Protein AF-0000000074483885 (afdb_homodimer)

Foldseek 3Di:
DEEEEEEDLLSLVLQVLLVVPPPPYEYEYACVNDDPCCVVVRHHHDHDDCLVVVLVNFQPDLEYEYADDPVVVCVSCVVVDDDLQPTHWYWYAYSNRQEIEGDGNVPNSPNVVVQVVSCVSSVHHYHYDPLCVVVVADQQVCQCVVQVKDWPDCVQNVVQNVCGSVLFQEEEEAQAADDPRRPDPDDHDPSYYYDPDLVVVVVVVGPAYEYEDQFADDPVSCVNVVNYIYIAAQWKEKWKDFDAPDALVQVVVVVVVVCVVLRGDPSNHAAYEWAPVCQPRVSVVVNCVVNVHHYYHDYLVQLQVDDADQFQPVCCVVRVHRDIGQSRRCVVQVDPDWSARWDDDVRMIMTMHTHHD/DEEEEEEDLLSLVLQVLLVVPPPPYEYEYAPVNDDPCCVVVVHHHDHDDCLVVVLVNFQPDLEYEYADDPVVVCVSCVVVDDDLQPTHWYWYAYSNRQEIEGDGNVPNSPNVVVQVVSCVSSVHHYHYDPLCVVVVADQQVCQCVVQVKDWPDCVQNVVQNVCGSVLFQEEEEAQAADDPRRPDPDDHDPSYYYDPDLVVVVVVVTPAYEYEDQFADDPVSCVNVVNYIYIAAQWKEKWKDFDAPDALVQVVVVVVVVCVVLRGDPSNHAAYEWAPVCQPRPSVVVNCVVNVHHYYHYYLVQLQVDDADQFCPVCCVVRVHRDIGQSRRCVVQVDPDWSARWDDDVRMIMTMHTHHD

InterPro domains:
  IPR002750 CobE/GbiG C-terminal domain [PF01890] (236-353)
  IPR021744 Cobalamin synthesis G, N-terminal [PF11760] (55-133)
  IPR021745 Cobalamin biosynthesis central region [PF11761] (138-233)
  IPR036518 CobE/GbiG C-terminal domain superfamily [G3DSA:3.30.420.180] (226-356)
  IPR036518 CobE/GbiG C-terminal domain superfamily [SSF159664] (229-355)
  IPR038029 GbiG N-terminal domain superfamily [SSF159672] (2-243)
  IPR052553 Cobalt-precorrin-5A hydrolase [PTHR37477] (2-355)

Sequence (714 aa):
MYAIVAITKHGTDIARRVGEKLPNADVYYTNKFARGDEEEKGIRLFAGNVRLLLPSLFQTYRGLVLIISLGAVVRMIAPLLKDKKTDPAVVVIDDKGQYVISVLSGHLGGANELTRQVAEILHAQPVITTASDVQKTIAVDLFGRSFGWEWESAEKLTPVSAAVVNEQRVAVVQESGERNWWDYDTPLPNNIHVYHSVGEALAAKPDAALVVTHRLLSKEEEAILQNGVLYRPKVIVLGIGCNRGTTAEEIETVIRETLDELRFSIKSVKAVCTIALKKDEPGLLEVVRKYGWEFIYYTPEELNNVNIEQPSETVYRYTGAYGVSEPAAKLYSGAEKLELVKKKAGNVTISVALLQHMYAIVAITKHGTDIARRVGEKLPNADVYYTNKFARGDEEEKGIRLFAGNVRLLLPSLFQTYRGLVLIISLGAVVRMIAPLLKDKKTDPAVVVIDDKGQYVISVLSGHLGGANELTRQVAEILHAQPVITTASDVQKTIAVDLFGRSFGWEWESAEKLTPVSAAVVNEQRVAVVQESGERNWWDYDTPLPNNIHVYHSVGEALAAKPDAALVVTHRLLSKEEEAILQNGVLYRPKVIVLGIGCNRGTTAEEIETVIRETLDELRFSIKSVKAVCTIALKKDEPGLLEVVRKYGWEFIYYTPEELNNVNIEQPSETVYRYTGAYGVSEPAAKLYSGAEKLELVKKKAGNVTISVALLQH

Solvent-accessible surface area (backbone atoms only — not comparable to full-atom values): 37254 Å² total; per-residue (Å²): 88,34,38,28,38,18,79,42,62,57,16,39,55,50,34,54,56,49,39,74,71,43,81,63,43,44,34,35,32,41,53,92,67,64,82,84,55,37,76,83,70,61,41,43,66,44,78,82,62,67,73,75,52,46,65,59,48,54,71,70,27,48,27,38,39,34,30,46,30,48,37,61,48,52,62,65,46,33,85,70,66,81,44,67,88,71,37,36,8,28,26,33,23,27,55,78,45,57,40,18,32,29,46,28,23,43,67,94,31,36,8,42,60,52,19,49,54,53,10,60,76,62,72,25,45,60,45,67,27,49,52,33,70,64,68,69,53,78,46,62,90,56,61,50,44,93,70,61,32,40,67,77,54,73,83,31,43,61,65,30,36,51,34,54,71,53,60,35,47,32,30,36,26,49,66,47,42,79,79,82,73,74,85,60,100,58,78,77,56,89,39,52,45,81,30,69,37,65,72,61,40,54,74,67,62,50,71,21,30,43,37,28,33,42,55,55,73,51,79,79,51,49,62,56,48,78,36,17,35,45,30,17,27,55,31,31,28,32,3,40,34,65,49,90,85,47,50,35,68,57,53,50,50,53,52,51,52,51,31,54,75,70,35,37,42,78,74,8,50,35,33,40,19,21,40,47,92,49,72,75,40,62,22,59,53,50,47,31,60,74,73,65,36,45,80,45,61,36,48,35,68,61,29,57,70,43,91,66,91,69,73,29,70,69,46,25,74,74,64,61,14,37,45,37,15,45,30,26,15,28,67,74,42,67,37,88,70,56,82,37,61,70,44,77,56,92,61,35,30,40,12,34,25,54,47,80,108,88,34,37,29,39,18,78,43,60,56,16,39,56,51,36,54,56,48,39,74,69,43,81,65,43,43,34,36,30,42,53,91,66,65,81,81,56,37,74,83,70,62,40,42,69,43,78,85,62,68,73,75,52,46,65,59,48,55,73,71,28,49,26,38,38,33,30,45,28,48,36,60,48,54,63,64,46,32,85,68,66,82,44,70,86,71,37,33,9,30,25,32,24,26,57,80,44,57,40,19,31,27,42,28,24,44,66,95,30,35,8,43,60,51,19,49,54,52,10,59,75,63,72,24,45,60,43,66,27,49,52,33,68,67,68,69,53,78,46,63,90,56,62,50,44,93,70,60,33,40,66,78,54,72,83,31,44,60,64,30,36,51,34,54,70,54,59,37,48,30,30,36,24,49,66,47,43,80,80,81,72,75,86,61,100,59,76,76,56,90,39,51,45,81,31,68,36,65,68,62,39,54,75,66,63,50,71,21,30,42,37,27,34,42,55,56,73,51,80,80,51,48,63,55,48,77,36,18,34,45,31,18,28,54,32,31,27,32,2,40,34,64,50,90,84,47,49,34,68,59,52,49,50,53,51,53,53,52,30,53,74,69,36,38,42,78,72,8,50,36,32,42,19,21,41,47,92,49,73,76,38,64,22,59,52,49,48,32,60,74,72,66,37,46,79,47,60,36,48,36,68,61,27,56,71,43,91,65,92,70,73,30,70,70,46,25,74,74,63,61,14,38,44,38,14,45,28,26,16,27,66,75,43,66,39,88,70,56,83,36,62,70,45,80,55,92,60,33,32,40,12,34,23,53,47,80,108

Radius of gyration: 37.22 Å; Cα contacts (8 Å, |Δi|>4): 1565; chains: 2; bounding box: 66×122×74 Å

Secondary structure (DSSP, 8-state):
-EEEEE-SHHHHHHHHHHHHHSTTEEEEEEGGG--S-HHHHTPEEE-S-GGGTHHHHHHH-SEEEEES-HHHHHHHHGGG---TTTSPEEEEE-TTS-EEEEEE--STT-HHHHHHHHHHHHTPEEE---HHHHHT---GGGTTGGGT-EES-STTHHHHHHHHHTT--EEEEESSS------SSSPPPTTEEEESSHHHHHHT--SEEEEE-SBPPPTTGGGGGTTEEEEE-S-EEEEEEE-TT--HHHHHHHHHHHHHHHTB-GGGEEEEEEEGGGTT-HHHHHHHHHHT-EEEEE-HHHHHTS--SS--HHHHHHHSSS-SHHHHHHHHH--SS-SEEEEEETTEEEEEEE---/-EEEEE-SHHHHHHHHHHHHHSTTEEEEEEGGG--S-HHHHTPEEE-S-GGGTHHHHHHH-SEEEEES-HHHHHHHHGGG---TTTSPEEEEE-TTS-EEEEEE--STT-HHHHHHHHHHHHTPEEE---HHHHHT---GGGTTGGGT-EES-STTHHHHHHHHHTT--EEEEESSS------SSSPPPTTEEEESSHHHHHHT--SEEEEE-SBPPPTTGGGGGGGEEEEE-S-EEEEEEE-TT--HHHHHHHHHHHHHHHTB-GGGEEEEEEEGGGTT-HHHHHHHHHHT-EEEEE-HHHHHTS--SS--HHHHHHHSSS-SHHHHHHHHH--SS-SEEEEEETTEEEEEEE---

pLDDT: mean 96.19, std 2.9, range [79.31, 98.88]

Structure (mmCIF, N/CA/C/O backbone):
data_AF-0000000074483885-model_v1
#
loop_
_entity.id
_entity.type
_entity.pdbx_description
1 polymer 'Cobalamin biosynthesis protein CbiG'
#
loop_
_atom_site.group_PDB
_atom_site.id
_atom_site.type_symbol
_atom_site.label_atom_id
_atom_site.label_alt_id
_atom_site.label_comp_id
_atom_site.label_asym_id
_atom_site.label_entity_id
_atom_site.label_seq_id
_atom_site.pdbx_PDB_ins_code
_atom_site.Cartn_x
_atom_site.Cartn_y
_atom_site.Cartn_z
_atom_site.occupancy
_atom_site.B_iso_or_equiv
_atom_site.auth_seq_id
_atom_site.auth_comp_id
_atom_site.auth_asym_id
_atom_site.auth_atom_id
_atom_site.pdbx_PDB_model_num
ATOM 1 N N . MET A 1 1 ? -16.047 -14.438 -4.777 1 92.31 1 MET A N 1
ATOM 2 C CA . MET A 1 1 ? -16.844 -13.234 -4.574 1 92.31 1 MET A CA 1
ATOM 3 C C . MET A 1 1 ? -15.992 -12.109 -3.996 1 92.31 1 MET A C 1
ATOM 5 O O . MET A 1 1 ? -15.062 -12.367 -3.229 1 92.31 1 MET A O 1
ATOM 9 N N . TYR A 1 2 ? -16.266 -10.844 -4.516 1 97.75 2 TYR A N 1
ATOM 10 C CA . TYR A 1 2 ? -15.523 -9.672 -4.078 1 97.75 2 TYR A CA 1
ATOM 11 C C . TYR A 1 2 ? -16.406 -8.727 -3.277 1 97.75 2 TYR A C 1
ATOM 13 O O . TYR A 1 2 ? -17.641 -8.758 -3.412 1 97.75 2 TYR A O 1
ATOM 21 N N . ALA A 1 3 ? -15.859 -7.984 -2.387 1 98.62 3 ALA A N 1
ATOM 22 C CA . ALA A 1 3 ? -16.531 -6.887 -1.701 1 98.62 3 ALA A CA 1
ATOM 23 C C . ALA A 1 3 ? -15.906 -5.543 -2.072 1 98.62 3 ALA A C 1
ATOM 25 O O . ALA A 1 3 ? -14.68 -5.398 -2.066 1 98.62 3 ALA A O 1
ATOM 26 N N . ILE A 1 4 ? -16.719 -4.613 -2.463 1 98.75 4 ILE A N 1
ATOM 27 C CA . ILE A 1 4 ? -16.312 -3.242 -2.744 1 98.75 4 ILE A CA 1
ATOM 28 C C . ILE A 1 4 ? -16.781 -2.318 -1.625 1 98.75 4 ILE A C 1
ATOM 30 O O . ILE A 1 4 ? -17.984 -2.25 -1.337 1 98.75 4 ILE A O 1
ATOM 34 N N . VAL A 1 5 ? -15.883 -1.578 -0.979 1 98.69 5 VAL A N 1
ATOM 35 C CA . VAL A 1 5 ? -16.234 -0.815 0.217 1 98.69 5 VAL A CA 1
ATOM 36 C C . VAL A 1 5 ? -15.797 0.64 0.043 1 98.69 5 VAL A C 1
ATOM 38 O O . VAL A 1 5 ? -14.664 0.915 -0.348 1 98.69 5 VAL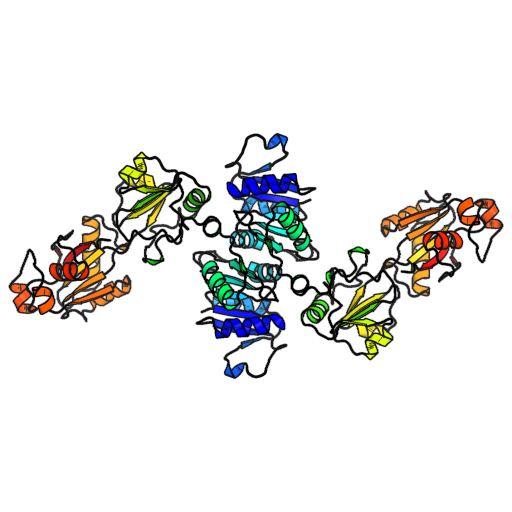 A O 1
ATOM 41 N N . ALA A 1 6 ? -16.641 1.604 0.329 1 97.94 6 ALA A N 1
ATOM 42 C CA . ALA A 1 6 ? -16.344 3.031 0.267 1 97.94 6 ALA A CA 1
ATOM 43 C C . ALA A 1 6 ? -16.812 3.748 1.531 1 97.94 6 ALA A C 1
ATOM 45 O O . ALA A 1 6 ? -17.766 3.324 2.172 1 97.94 6 ALA A O 1
ATOM 46 N N . ILE A 1 7 ? -16.094 4.852 1.906 1 95.75 7 ILE A N 1
ATOM 47 C CA . ILE A 1 7 ? -16.453 5.555 3.133 1 95.75 7 ILE A CA 1
ATOM 48 C C . ILE A 1 7 ? -16.609 7.047 2.846 1 95.75 7 ILE A C 1
ATOM 50 O O . ILE A 1 7 ? -16.875 7.836 3.756 1 95.75 7 ILE A O 1
ATOM 54 N N . THR A 1 8 ? -16.344 7.496 1.623 1 94.88 8 THR A N 1
ATOM 55 C CA . THR A 1 8 ? -16.484 8.898 1.243 1 94.88 8 THR A CA 1
ATOM 56 C C . THR A 1 8 ? -17.562 9.055 0.176 1 94.88 8 THR A C 1
ATOM 58 O O . THR A 1 8 ? -18 8.078 -0.432 1 94.88 8 THR A O 1
ATOM 61 N N . LYS A 1 9 ? -17.953 10.328 0.001 1 95 9 LYS A N 1
ATOM 62 C CA . LYS A 1 9 ? -18.938 10.656 -1.025 1 95 9 LYS A CA 1
ATOM 63 C C . LYS A 1 9 ? -18.453 10.234 -2.41 1 95 9 LYS A C 1
ATOM 65 O O . LYS A 1 9 ? -19.172 9.539 -3.135 1 95 9 LYS A O 1
ATOM 70 N N . HIS A 1 10 ? -17.266 10.602 -2.779 1 95.19 10 HIS A N 1
ATOM 71 C CA . HIS A 1 10 ? -16.703 10.258 -4.074 1 95.19 10 HIS A CA 1
ATOM 72 C C . HIS A 1 10 ? -16.469 8.75 -4.191 1 95.19 10 HIS A C 1
ATOM 74 O O . HIS A 1 10 ? -16.703 8.156 -5.246 1 95.19 10 HIS A O 1
ATOM 80 N N . GLY A 1 11 ? -16.016 8.172 -3.109 1 96.94 11 GLY A N 1
ATOM 81 C CA . GLY A 1 11 ? -15.812 6.734 -3.08 1 96.94 11 GLY A CA 1
ATOM 82 C C . GLY A 1 11 ? -17.078 5.941 -3.348 1 96.94 11 GLY A C 1
ATOM 83 O O . GLY A 1 11 ? -17.031 4.891 -3.99 1 96.94 11 GLY A O 1
ATOM 84 N N . THR A 1 12 ? -18.172 6.488 -2.844 1 97.25 12 THR A N 1
ATOM 85 C CA . THR A 1 12 ? -19.469 5.844 -3.053 1 97.25 12 THR A CA 1
ATOM 86 C C . THR A 1 12 ? -19.812 5.789 -4.539 1 97.25 12 THR A C 1
ATOM 88 O O . THR A 1 12 ? -20.281 4.762 -5.035 1 97.25 12 THR A O 1
ATOM 91 N N . ASP A 1 13 ? -19.547 6.852 -5.215 1 97.5 13 ASP A N 1
ATOM 92 C CA . ASP A 1 13 ? -19.766 6.883 -6.656 1 97.5 13 ASP A CA 1
ATOM 93 C C . ASP A 1 13 ? -18.906 5.84 -7.367 1 97.5 13 ASP A C 1
ATOM 95 O O . ASP A 1 13 ? -19.391 5.137 -8.258 1 97.5 13 ASP A O 1
ATOM 99 N N . ILE A 1 14 ? -17.719 5.738 -6.996 1 98.06 14 ILE A N 1
ATOM 100 C CA . ILE A 1 14 ? -16.781 4.789 -7.586 1 98.06 14 ILE A CA 1
ATOM 101 C C . ILE A 1 14 ? -17.234 3.363 -7.289 1 98.06 14 ILE A C 1
ATOM 103 O O . ILE A 1 14 ? -17.234 2.506 -8.18 1 98.06 14 ILE A O 1
ATOM 107 N N . ALA A 1 15 ? -17.656 3.154 -6.043 1 98.5 15 ALA A N 1
ATOM 108 C CA . ALA A 1 15 ? -18.094 1.824 -5.629 1 98.5 15 ALA A CA 1
ATOM 109 C C . ALA A 1 15 ? -19.297 1.357 -6.461 1 98.5 15 ALA A C 1
ATOM 111 O O . ALA A 1 15 ? -19.344 0.2 -6.883 1 98.5 15 ALA A O 1
ATOM 112 N N . ARG A 1 16 ? -20.203 2.23 -6.668 1 97.94 16 ARG A N 1
ATOM 113 C CA . ARG A 1 16 ? -21.391 1.903 -7.453 1 97.94 16 ARG A CA 1
ATOM 114 C C . ARG A 1 16 ? -21.016 1.585 -8.898 1 97.94 16 ARG A C 1
ATOM 116 O O . ARG A 1 16 ? -21.516 0.611 -9.469 1 97.94 16 ARG A O 1
ATOM 123 N N . ARG A 1 17 ? -20.109 2.338 -9.453 1 97.62 17 ARG A N 1
ATOM 124 C CA . ARG A 1 17 ? -19.672 2.135 -10.828 1 97.62 17 ARG A CA 1
ATOM 125 C C . ARG A 1 17 ? -18.953 0.794 -10.984 1 97.62 17 ARG A C 1
ATOM 127 O O . ARG A 1 17 ? -19.25 0.034 -11.906 1 97.62 17 ARG A O 1
ATOM 134 N N . VAL A 1 18 ? -18.016 0.494 -10.141 1 98.31 18 VAL A N 1
ATOM 135 C CA . VAL A 1 18 ? -17.266 -0.757 -10.195 1 98.31 18 VAL A CA 1
ATOM 136 C C . VAL A 1 18 ? -18.203 -1.934 -9.938 1 98.31 18 VAL A C 1
ATOM 138 O O . VAL A 1 18 ? -18.094 -2.971 -10.602 1 98.31 18 VAL A O 1
ATOM 141 N N . GLY A 1 19 ? -19.109 -1.768 -8.961 1 97.38 19 GLY A N 1
ATOM 142 C CA . GLY A 1 19 ? -20.031 -2.824 -8.609 1 97.38 19 GLY A CA 1
ATOM 143 C C . GLY A 1 19 ? -20.938 -3.234 -9.758 1 97.38 19 GLY A C 1
ATOM 144 O O . GLY A 1 19 ? -21.344 -4.395 -9.852 1 97.38 19 GLY A O 1
ATOM 145 N N . GLU A 1 20 ? -21.266 -2.367 -10.617 1 96.31 20 GLU A N 1
ATOM 146 C CA . GLU A 1 20 ? -22.125 -2.629 -11.766 1 96.31 20 GLU A CA 1
ATOM 147 C C . GLU A 1 20 ? -21.406 -3.463 -12.82 1 96.31 20 GLU A C 1
ATOM 149 O O . GLU A 1 20 ? -22.047 -4.219 -13.562 1 96.31 20 GLU A O 1
ATOM 154 N N . LYS A 1 21 ? -20.125 -3.371 -12.867 1 97.25 21 LYS A N 1
ATOM 155 C CA . LYS A 1 21 ? -19.406 -3.955 -13.984 1 97.25 21 LYS A CA 1
ATOM 156 C C . LYS A 1 21 ? -18.562 -5.152 -13.531 1 97.25 21 LYS A C 1
ATOM 158 O O . LYS A 1 21 ? -18.203 -6.008 -14.344 1 97.25 21 LYS A O 1
ATOM 163 N N . LEU A 1 22 ? -18.172 -5.188 -12.289 1 97 22 LEU A N 1
ATOM 164 C CA . LEU A 1 22 ? -17.375 -6.293 -11.773 1 97 22 LEU A CA 1
ATOM 165 C C . LEU A 1 22 ? -18.266 -7.477 -11.398 1 97 22 LEU A C 1
ATOM 167 O O . LEU A 1 22 ? -19.094 -7.367 -10.492 1 97 22 LEU A O 1
ATOM 171 N N . PRO A 1 23 ? -18.094 -8.594 -12.039 1 94.5 23 PRO A N 1
ATOM 172 C CA . PRO A 1 23 ? -18.938 -9.75 -11.719 1 94.5 23 PRO A CA 1
ATOM 173 C C . PRO A 1 23 ? -18.688 -10.289 -10.312 1 94.5 23 PRO A C 1
ATOM 175 O O . PRO A 1 23 ? -17.562 -10.234 -9.812 1 94.5 23 PRO A O 1
ATOM 178 N N . ASN A 1 24 ? -19.766 -10.789 -9.641 1 94.75 24 ASN A N 1
ATOM 179 C CA . ASN A 1 24 ? -19.688 -11.445 -8.344 1 94.75 24 ASN A CA 1
ATOM 180 C C . ASN A 1 24 ? -19.125 -10.523 -7.27 1 94.75 24 ASN A C 1
ATOM 182 O O . ASN A 1 24 ? -18.203 -10.891 -6.547 1 94.75 24 ASN A O 1
ATOM 186 N N . ALA A 1 25 ? -19.609 -9.25 -7.289 1 97.31 25 ALA A N 1
ATOM 187 C CA . ALA A 1 25 ? -19.141 -8.266 -6.316 1 97.31 25 ALA A CA 1
ATOM 188 C C . ALA A 1 25 ? -20.297 -7.684 -5.52 1 97.31 25 ALA A C 1
ATOM 190 O O . ALA A 1 25 ? -21.359 -7.418 -6.074 1 97.31 25 ALA A O 1
ATOM 191 N N . ASP A 1 26 ? -20.156 -7.582 -4.223 1 98.19 26 ASP A N 1
ATOM 192 C CA . ASP A 1 26 ? -21.078 -6.871 -3.342 1 98.19 26 ASP A CA 1
ATOM 193 C C . ASP A 1 26 ? -20.531 -5.48 -2.996 1 98.19 26 ASP A C 1
ATOM 195 O O . ASP A 1 26 ? -19.344 -5.316 -2.74 1 98.19 26 ASP A O 1
ATOM 199 N N . VAL A 1 27 ? -21.469 -4.512 -2.99 1 98.5 27 VAL A N 1
ATOM 200 C CA . VAL A 1 27 ? -21.062 -3.137 -2.719 1 98.5 27 VAL A CA 1
ATOM 201 C C . VAL A 1 27 ? -21.484 -2.746 -1.304 1 98.5 27 VAL A C 1
ATOM 203 O O . VAL A 1 27 ? -22.625 -2.992 -0.895 1 98.5 27 VAL A O 1
ATOM 206 N N . TYR A 1 28 ? -20.547 -2.205 -0.542 1 98.5 28 TYR A N 1
ATOM 207 C CA . TYR A 1 28 ? -20.766 -1.66 0.794 1 98.5 28 TYR A CA 1
ATOM 208 C C . TYR A 1 28 ? -20.359 -0.192 0.858 1 98.5 28 TYR A C 1
ATOM 210 O O . TYR A 1 28 ? -19.266 0.175 0.429 1 98.5 28 TYR A O 1
ATOM 218 N N . TYR A 1 29 ? -21.172 0.691 1.366 1 97.75 29 TYR A N 1
ATOM 219 C CA . TYR A 1 29 ? -20.719 2.029 1.719 1 97.75 29 TYR A CA 1
ATOM 220 C C . TYR A 1 29 ? -21.531 2.605 2.863 1 97.75 29 TYR A C 1
ATOM 222 O O . TYR A 1 29 ? -22.562 2.045 3.238 1 97.75 29 TYR A O 1
ATOM 230 N N . THR A 1 30 ? -21 3.635 3.529 1 96.19 30 THR A N 1
ATOM 231 C CA . THR A 1 30 ? -21.594 4.199 4.73 1 96.19 30 THR A CA 1
ATOM 232 C C . THR A 1 30 ? -22.984 4.75 4.43 1 96.19 30 THR A C 1
ATOM 234 O O . THR A 1 30 ? -23.219 5.297 3.352 1 96.19 30 THR A O 1
ATOM 237 N N . ASN A 1 31 ? -23.875 4.625 5.379 1 96.25 31 ASN A N 1
ATOM 238 C CA . ASN A 1 31 ? -25.266 5.066 5.203 1 96.25 31 ASN A CA 1
ATOM 239 C C . ASN A 1 31 ? -25.344 6.586 5.09 1 96.25 31 ASN A C 1
ATOM 241 O O . ASN A 1 31 ? -26.359 7.117 4.629 1 96.25 31 ASN A O 1
ATOM 245 N N . LYS A 1 32 ? -24.297 7.262 5.426 1 93.81 32 LYS A N 1
ATOM 246 C CA . LYS A 1 32 ? -24.25 8.719 5.316 1 93.81 32 LYS A CA 1
ATOM 247 C C . LYS A 1 32 ? -24.453 9.172 3.871 1 93.81 32 LYS A C 1
ATOM 249 O O . LYS A 1 32 ? -24.891 10.289 3.623 1 93.81 32 LYS A O 1
ATOM 254 N N . PHE A 1 33 ? -24.219 8.242 2.938 1 96.06 33 PHE A N 1
ATOM 255 C CA . PHE A 1 33 ? -24.266 8.633 1.534 1 96.06 33 PHE A CA 1
ATOM 256 C C . PHE A 1 33 ? -25.297 7.789 0.782 1 96.06 33 PHE A C 1
ATOM 258 O O . PHE A 1 33 ? -25.156 7.559 -0.42 1 96.06 33 PHE A O 1
ATOM 265 N N . ALA A 1 34 ? -26.297 7.363 1.479 1 96.75 34 ALA A N 1
ATOM 266 C CA . ALA A 1 34 ? -27.375 6.582 0.884 1 96.75 34 ALA A CA 1
ATOM 267 C C . ALA A 1 34 ? -28.094 7.379 -0.194 1 96.75 34 ALA A C 1
ATOM 269 O O . ALA A 1 34 ? -28.328 8.578 -0.038 1 96.75 34 ALA A O 1
ATOM 270 N N . ARG A 1 35 ? -28.5 6.641 -1.212 1 96 35 ARG A N 1
ATOM 271 C CA . ARG A 1 35 ? -29.172 7.301 -2.324 1 96 35 ARG A CA 1
ATOM 272 C C . ARG A 1 35 ? -30.625 6.852 -2.436 1 96 35 ARG A C 1
ATOM 274 O O . ARG A 1 35 ? -31.375 7.387 -3.244 1 96 35 ARG A O 1
ATOM 281 N N . GLY A 1 36 ? -30.969 5.941 -1.684 1 96.44 36 GLY A N 1
ATOM 282 C CA . GLY A 1 36 ? -32.375 5.52 -1.642 1 96.44 36 GLY A CA 1
ATOM 283 C C . GLY A 1 36 ? -32.656 4.316 -2.521 1 96.44 36 GLY A C 1
ATOM 284 O O . GLY A 1 36 ? -33.719 3.693 -2.406 1 96.44 36 GLY A O 1
ATOM 285 N N . ASP A 1 37 ? -31.781 3.895 -3.406 1 96.94 37 ASP A N 1
ATOM 286 C CA . ASP A 1 37 ? -32.031 2.791 -4.332 1 96.94 37 ASP A CA 1
ATOM 287 C C . ASP A 1 37 ? -31.188 1.568 -3.953 1 96.94 37 ASP A C 1
ATOM 289 O O . ASP A 1 37 ? -31.062 0.627 -4.742 1 96.94 37 ASP A O 1
ATOM 293 N N . GLU A 1 38 ? -30.609 1.547 -2.805 1 96.94 38 GLU A N 1
ATOM 294 C CA . GLU A 1 38 ? -29.656 0.511 -2.396 1 96.94 38 GLU A CA 1
ATOM 295 C C . GLU A 1 38 ? -30.328 -0.86 -2.357 1 96.94 38 GLU A C 1
ATOM 297 O O . GLU A 1 38 ? -29.75 -1.854 -2.797 1 96.94 38 GLU A O 1
ATOM 302 N N . GLU A 1 39 ? -31.484 -0.969 -1.853 1 95.38 39 GLU A N 1
ATOM 303 C CA . GLU A 1 39 ? -32.188 -2.24 -1.764 1 95.38 39 GLU A CA 1
ATOM 304 C C . GLU A 1 39 ? -32.406 -2.85 -3.146 1 95.38 39 GLU A C 1
ATOM 306 O O . GLU A 1 39 ? -32.188 -4.047 -3.342 1 95.38 39 GLU A O 1
ATOM 311 N N . GLU A 1 40 ? -32.781 -2.084 -4.027 1 95.5 40 GLU A N 1
ATOM 312 C CA . GLU A 1 40 ? -33.062 -2.537 -5.391 1 95.5 40 GLU A CA 1
ATOM 313 C C . GLU A 1 40 ? -31.766 -3.008 -6.07 1 95.5 40 GLU A C 1
ATOM 315 O O . GLU A 1 40 ? -31.781 -3.961 -6.852 1 95.5 40 GLU A O 1
ATOM 320 N N . LYS A 1 41 ? -30.688 -2.373 -5.727 1 95.19 41 LYS A N 1
ATOM 321 C CA . LYS A 1 41 ? -29.422 -2.646 -6.41 1 95.19 41 LYS A CA 1
ATOM 322 C C . LYS A 1 41 ? -28.594 -3.662 -5.633 1 95.19 41 LYS A C 1
ATOM 324 O O . LYS A 1 41 ? -27.484 -4.004 -6.039 1 95.19 41 LYS A O 1
ATOM 329 N N . GLY A 1 42 ? -29.156 -4.051 -4.527 1 95.38 42 GLY A N 1
ATOM 330 C CA . GLY A 1 42 ? -28.438 -5.031 -3.723 1 95.38 42 GLY A CA 1
ATOM 331 C C . GLY A 1 42 ? -27.219 -4.461 -3.027 1 95.38 42 GLY A C 1
ATOM 332 O O . GLY A 1 42 ? -26.234 -5.168 -2.809 1 95.38 42 GLY A O 1
ATOM 333 N N . ILE A 1 43 ? -27.219 -3.182 -2.799 1 97.44 43 ILE A N 1
ATOM 334 C CA . ILE A 1 43 ? -26.109 -2.5 -2.137 1 97.44 43 ILE A CA 1
ATOM 335 C C . ILE A 1 43 ? -26.312 -2.535 -0.623 1 97.44 43 ILE A C 1
ATOM 337 O O . ILE A 1 43 ? -27.422 -2.326 -0.136 1 97.44 43 ILE A O 1
ATOM 341 N N . ARG A 1 44 ? -25.297 -2.846 0.068 1 97.5 44 ARG A N 1
ATOM 342 C CA . ARG A 1 44 ? -25.359 -2.945 1.522 1 97.5 44 ARG A CA 1
ATOM 343 C C . ARG A 1 44 ? -24.797 -1.693 2.182 1 97.5 44 ARG A C 1
ATOM 345 O O . ARG A 1 44 ? -23.688 -1.256 1.85 1 97.5 44 ARG A O 1
ATOM 352 N N . LEU A 1 45 ? -25.5 -1.156 3.098 1 97.31 45 LEU A N 1
ATOM 353 C CA . LEU A 1 45 ? -25.094 0.019 3.854 1 97.31 45 LEU A CA 1
ATOM 354 C C . LEU A 1 45 ? -24.578 -0.375 5.234 1 97.31 45 LEU A C 1
ATOM 356 O O . LEU A 1 45 ? -25 -1.396 5.789 1 97.31 45 LEU A O 1
ATOM 360 N N . PHE A 1 46 ? -23.609 0.368 5.688 1 96.19 46 PHE A N 1
ATOM 361 C CA . PHE A 1 46 ? -23.156 0.166 7.059 1 96.19 46 PHE A CA 1
ATOM 362 C C . PHE A 1 46 ? -23.094 1.493 7.809 1 96.19 46 PHE A C 1
ATOM 364 O O . PHE A 1 46 ? -23.078 2.559 7.191 1 96.19 46 PHE A O 1
ATOM 371 N N . ALA A 1 47 ? -23.156 1.392 9.172 1 93.69 47 ALA A N 1
ATOM 372 C CA . ALA A 1 47 ? -23.031 2.564 10.031 1 93.69 47 ALA A CA 1
ATOM 373 C C . ALA A 1 47 ? -21.75 2.521 10.852 1 93.69 47 ALA A C 1
ATOM 375 O O . ALA A 1 47 ? -21.234 1.443 11.156 1 93.69 47 ALA A O 1
ATOM 376 N N . GLY A 1 48 ? -21.281 3.67 11.117 1 88.31 48 GLY A N 1
ATOM 377 C CA . GLY A 1 48 ? -20.109 3.748 11.984 1 88.31 48 GLY A CA 1
ATOM 378 C C . GLY A 1 48 ? -18.797 3.562 11.242 1 88.31 48 GLY A C 1
ATOM 379 O O . GLY A 1 48 ? -18.688 3.936 10.078 1 88.31 48 GLY A O 1
ATOM 380 N N . ASN A 1 49 ? -17.828 3.068 11.984 1 90.62 49 ASN A N 1
ATOM 381 C CA . ASN A 1 49 ? -16.469 2.941 11.477 1 90.62 49 ASN A CA 1
ATOM 382 C C . ASN A 1 49 ? -16.297 1.665 10.664 1 90.62 49 ASN A C 1
ATOM 384 O O . ASN A 1 49 ? -16.641 0.576 11.125 1 90.62 49 ASN A O 1
ATOM 388 N N . VAL A 1 50 ? -15.797 1.777 9.453 1 94 50 VAL A N 1
ATOM 389 C CA . VAL A 1 50 ? -15.586 0.668 8.531 1 94 50 VAL A CA 1
ATOM 390 C C . VAL A 1 50 ? -14.695 -0.387 9.188 1 94 50 VAL A C 1
ATOM 392 O O . VAL A 1 50 ? -14.75 -1.564 8.82 1 94 50 VAL A O 1
ATOM 395 N N . ARG A 1 51 ? -13.914 -0.047 10.172 1 92.88 51 ARG A N 1
ATOM 396 C CA . ARG A 1 51 ? -13.016 -0.955 10.883 1 92.88 51 ARG A CA 1
ATOM 397 C C . ARG A 1 51 ? -13.789 -2.113 11.508 1 92.88 51 ARG A C 1
ATOM 399 O O . ARG A 1 51 ? -13.266 -3.219 11.641 1 92.88 51 ARG A O 1
ATOM 406 N N . LEU A 1 52 ? -15.016 -1.861 11.805 1 93 52 LEU A N 1
ATOM 407 C CA . LEU A 1 52 ? -15.844 -2.873 12.461 1 93 52 LEU A CA 1
ATOM 408 C C . LEU A 1 52 ? -16.375 -3.881 11.445 1 93 52 LEU A C 1
ATOM 410 O O . LEU A 1 52 ? -16.688 -5.02 11.797 1 93 52 LEU A O 1
ATOM 414 N N . LEU A 1 53 ? -16.422 -3.496 10.242 1 95.69 53 LEU A N 1
ATOM 415 C CA . LEU A 1 53 ? -16.969 -4.32 9.172 1 95.69 53 LEU A CA 1
ATOM 416 C C . LEU A 1 53 ? -15.875 -5.164 8.516 1 95.69 53 LEU A C 1
ATOM 418 O O . LEU A 1 53 ? -16.141 -6.277 8.055 1 95.69 53 LEU A O 1
ATOM 422 N N . LEU A 1 54 ? -14.656 -4.793 8.5 1 96.5 54 LEU A N 1
ATOM 423 C CA . LEU A 1 54 ? -13.562 -5.328 7.695 1 96.5 54 LEU A CA 1
ATOM 424 C C . LEU A 1 54 ? -13.211 -6.75 8.125 1 96.5 54 LEU A C 1
ATOM 426 O O . LEU A 1 54 ? -12.945 -7.609 7.285 1 96.5 54 LEU A O 1
ATOM 430 N N . PRO A 1 55 ? -13.258 -7.051 9.523 1 96.75 55 PRO A N 1
ATOM 431 C CA . PRO A 1 55 ? -12.922 -8.414 9.93 1 96.75 55 PRO A CA 1
ATOM 432 C C . PRO A 1 55 ? -13.844 -9.461 9.312 1 96.75 55 PRO A C 1
ATOM 434 O O . PRO A 1 55 ? -13.383 -10.5 8.836 1 96.75 55 PRO A O 1
ATOM 437 N N . SER A 1 56 ? -15.078 -9.156 9.281 1 97.19 56 SER A N 1
ATOM 438 C CA . SER A 1 56 ? -16.031 -10.078 8.68 1 97.19 56 SER A CA 1
ATOM 439 C C . SER A 1 56 ? -15.828 -10.195 7.172 1 97.19 56 SER A C 1
ATOM 441 O O . SER A 1 56 ? -15.859 -11.297 6.617 1 97.19 56 SER A O 1
ATOM 443 N N . LEU A 1 57 ? -15.648 -9.133 6.492 1 97.56 57 LEU A N 1
ATOM 444 C CA . LEU A 1 57 ? -15.414 -9.141 5.051 1 97.56 57 LEU A CA 1
ATOM 445 C C . LEU A 1 57 ? -14.141 -9.898 4.711 1 97.56 57 LEU A C 1
ATOM 447 O O . LEU A 1 57 ? -14.102 -10.641 3.727 1 97.56 57 LEU A O 1
ATOM 451 N N . PHE A 1 58 ? -13.133 -9.734 5.523 1 97.31 58 PHE A N 1
ATOM 452 C CA . PHE A 1 58 ? -11.82 -10.344 5.328 1 97.31 58 PHE A CA 1
ATOM 453 C C . PHE A 1 58 ? -11.922 -11.867 5.371 1 97.31 58 PHE A C 1
ATOM 455 O O . PHE A 1 58 ? -11.156 -12.562 4.699 1 97.31 58 PHE A O 1
ATOM 462 N N . GLN A 1 59 ? -12.836 -12.391 6.074 1 95.12 59 GLN A N 1
ATOM 463 C CA . GLN A 1 59 ? -13.023 -13.828 6.242 1 95.12 59 GLN A CA 1
ATOM 464 C C . GLN A 1 59 ? -13.969 -14.383 5.18 1 95.12 59 GLN A C 1
ATOM 466 O O . GLN A 1 59 ? -13.852 -15.547 4.793 1 95.12 59 GLN A O 1
ATOM 471 N N . THR A 1 60 ? -14.828 -13.586 4.707 1 96.44 60 THR A N 1
ATOM 472 C CA . THR A 1 60 ? -15.938 -14.062 3.885 1 96.44 60 THR A CA 1
ATOM 473 C C . THR A 1 60 ? -15.594 -13.969 2.402 1 96.44 60 THR A C 1
ATOM 475 O O . THR A 1 60 ? -16 -14.812 1.606 1 96.44 60 THR A O 1
ATOM 478 N N . TYR A 1 61 ? -14.914 -12.945 2.041 1 97.44 61 TYR A N 1
ATOM 479 C CA . TYR A 1 61 ? -14.703 -12.672 0.624 1 97.44 61 TYR A CA 1
ATOM 480 C C . TYR A 1 61 ? -13.305 -13.094 0.19 1 97.44 61 TYR A C 1
ATOM 482 O O . TYR A 1 61 ? -12.359 -13.055 0.984 1 97.44 61 TYR A O 1
ATOM 490 N N . ARG A 1 62 ? -13.133 -13.43 -1.063 1 95.94 62 ARG A N 1
ATOM 491 C CA . ARG A 1 62 ? -11.844 -13.789 -1.636 1 95.94 62 ARG A CA 1
ATOM 492 C C . ARG A 1 62 ? -11.023 -12.555 -1.965 1 95.94 62 ARG A C 1
ATOM 494 O O . ARG A 1 62 ? -9.797 -12.625 -2.08 1 95.94 62 ARG A O 1
ATOM 501 N N . GLY A 1 63 ? -11.695 -11.484 -2.186 1 97.69 63 GLY A N 1
ATOM 502 C CA . GLY A 1 63 ? -11.023 -10.234 -2.498 1 97.69 63 GLY A CA 1
ATOM 503 C C . GLY A 1 63 ? -11.789 -9.016 -2.018 1 97.69 63 GLY A C 1
ATOM 504 O O . GLY A 1 63 ? -13.023 -9 -2.041 1 97.69 63 GLY A O 1
ATOM 505 N N . LEU A 1 64 ? -11.094 -8.023 -1.569 1 98.62 64 LEU A N 1
ATOM 506 C CA . LEU A 1 64 ? -11.648 -6.75 -1.116 1 98.62 64 LEU A CA 1
ATOM 507 C C . LEU A 1 64 ? -11.133 -5.598 -1.972 1 98.62 64 LEU A C 1
ATOM 509 O O . LEU A 1 64 ? -9.93 -5.496 -2.219 1 98.62 64 LEU A O 1
ATOM 513 N N . VAL A 1 65 ? -12.016 -4.816 -2.498 1 98.81 65 VAL A N 1
ATOM 514 C CA . VAL A 1 65 ? -11.703 -3.551 -3.154 1 98.81 65 VAL A CA 1
ATOM 515 C C . VAL A 1 65 ? -12.086 -2.389 -2.242 1 98.81 65 VAL A C 1
ATOM 517 O O . VAL A 1 65 ? -13.273 -2.09 -2.068 1 98.81 65 VAL A O 1
ATOM 520 N N . LEU A 1 66 ? -11.117 -1.732 -1.713 1 98.75 66 LEU A N 1
ATOM 521 C CA . LEU A 1 66 ? -11.352 -0.7 -0.708 1 98.75 66 LEU A CA 1
ATOM 522 C C . LEU A 1 66 ? -11.078 0.687 -1.282 1 98.75 66 LEU A C 1
ATOM 524 O O . LEU A 1 66 ? -9.945 0.996 -1.66 1 98.75 66 LEU A O 1
ATOM 528 N N . ILE A 1 67 ? -12.078 1.525 -1.378 1 98.31 67 ILE A N 1
ATOM 529 C CA . ILE A 1 67 ? -11.945 2.902 -1.837 1 98.31 67 ILE A CA 1
ATOM 530 C C . ILE A 1 67 ? -11.703 3.822 -0.642 1 98.31 67 ILE A C 1
ATOM 532 O O . ILE A 1 67 ? -12.57 4.617 -0.275 1 98.31 67 ILE A O 1
ATOM 536 N N . ILE A 1 68 ? -10.586 3.658 -0.025 1 96.94 68 ILE A N 1
ATOM 537 C CA . ILE A 1 68 ? -10.016 4.297 1.157 1 96.94 68 ILE A CA 1
ATOM 538 C C . ILE A 1 68 ? -8.523 4.551 0.939 1 96.94 68 ILE A C 1
ATOM 540 O O . ILE A 1 68 ? -7.902 3.922 0.082 1 96.94 68 ILE A O 1
ATOM 544 N N . SER A 1 69 ? -7.988 5.559 1.584 1 96.44 69 SER A N 1
ATOM 545 C CA . SER A 1 69 ? -6.559 5.816 1.436 1 96.44 69 SER A CA 1
ATOM 546 C C . SER A 1 69 ? -5.734 4.594 1.812 1 96.44 69 SER A C 1
ATOM 548 O O . SER A 1 69 ? -6.094 3.854 2.73 1 96.44 69 SER A O 1
ATOM 550 N N . LEU A 1 70 ? -4.629 4.375 1.124 1 98 70 LEU A N 1
ATOM 551 C CA . LEU A 1 70 ? -3.771 3.213 1.325 1 98 70 LEU A CA 1
ATOM 552 C C . LEU A 1 70 ? -3.316 3.117 2.777 1 98 70 LEU A C 1
ATOM 554 O O . LEU A 1 70 ? -3.406 2.053 3.393 1 98 70 LEU A O 1
ATOM 558 N N . GLY A 1 71 ? -2.855 4.285 3.326 1 96.56 71 GLY A N 1
ATOM 559 C CA . GLY A 1 71 ? -2.396 4.273 4.707 1 96.56 71 GLY A CA 1
ATOM 560 C C . GLY A 1 71 ? -3.455 3.793 5.684 1 96.56 71 GLY A C 1
ATOM 561 O O . GLY A 1 71 ? -3.162 3.008 6.586 1 96.56 71 GLY A O 1
ATOM 562 N N . ALA A 1 72 ? -4.648 4.285 5.52 1 95.38 72 ALA A N 1
ATOM 563 C CA . ALA A 1 72 ? -5.754 3.867 6.379 1 95.38 72 ALA A CA 1
ATOM 564 C C . ALA A 1 72 ? -6.035 2.375 6.223 1 95.38 72 ALA A C 1
ATOM 566 O O . ALA A 1 72 ? -6.262 1.675 7.211 1 95.38 72 ALA A O 1
ATOM 567 N N . VAL A 1 73 ? -6.012 1.86 5.027 1 97.69 73 VAL A N 1
ATOM 568 C CA . VAL A 1 73 ? -6.289 0.453 4.758 1 97.69 73 VAL A CA 1
ATOM 569 C C . VAL A 1 73 ? -5.223 -0.42 5.418 1 97.69 73 VAL A C 1
ATOM 571 O O . VAL A 1 73 ? -5.547 -1.401 6.09 1 97.69 73 VAL A O 1
ATOM 574 N N . VAL A 1 74 ? -3.969 -0.062 5.223 1 97.81 74 VAL A N 1
ATOM 575 C CA . VAL A 1 74 ? -2.865 -0.831 5.789 1 97.81 74 VAL A CA 1
ATOM 576 C C . VAL A 1 74 ? -3.045 -0.959 7.297 1 97.81 74 VAL A C 1
ATOM 578 O O . VAL A 1 74 ? -2.91 -2.051 7.855 1 97.81 74 VAL A O 1
ATOM 581 N N . ARG A 1 75 ? -3.426 0.117 7.957 1 96.62 75 ARG A N 1
ATOM 582 C CA . ARG A 1 75 ? -3.6 0.094 9.406 1 96.62 75 ARG A CA 1
ATOM 583 C C . ARG A 1 75 ? -4.789 -0.773 9.805 1 96.62 75 ARG A C 1
ATOM 585 O O . ARG A 1 75 ? -4.738 -1.481 10.812 1 96.62 75 ARG A O 1
ATOM 592 N N . MET A 1 76 ? -5.809 -0.685 9.023 1 96.5 76 MET A N 1
ATOM 593 C CA . MET A 1 76 ? -7.035 -1.388 9.383 1 96.5 76 MET A CA 1
ATOM 594 C C . MET A 1 76 ? -6.887 -2.891 9.172 1 96.5 76 MET A C 1
ATOM 596 O O . MET A 1 76 ? -7.457 -3.688 9.914 1 96.5 76 MET A O 1
ATOM 600 N N . ILE A 1 77 ? -6.105 -3.318 8.172 1 96.94 77 ILE A N 1
ATOM 601 C CA . ILE A 1 77 ? -6.051 -4.746 7.867 1 96.94 77 ILE A CA 1
ATOM 602 C C . ILE A 1 77 ? -4.898 -5.395 8.625 1 96.94 77 ILE A C 1
ATOM 604 O O . ILE A 1 77 ? -4.809 -6.621 8.703 1 96.94 77 ILE A O 1
ATOM 608 N N . ALA A 1 78 ? -3.973 -4.609 9.18 1 96.94 78 ALA A N 1
ATOM 609 C CA . ALA A 1 78 ? -2.771 -5.105 9.852 1 96.94 78 ALA A CA 1
ATOM 610 C C . ALA A 1 78 ? -3.123 -6.16 10.898 1 96.94 78 ALA A C 1
ATOM 612 O O . ALA A 1 78 ? -2.553 -7.254 10.898 1 96.94 78 ALA A O 1
ATOM 613 N N . PRO A 1 79 ? -4.133 -5.895 11.75 1 96.38 79 PRO A N 1
ATOM 614 C CA . PRO A 1 79 ? -4.449 -6.883 12.781 1 96.38 79 PRO A CA 1
ATOM 615 C C . PRO A 1 79 ? -5.133 -8.133 12.219 1 96.38 79 PRO A C 1
ATOM 617 O O . PRO A 1 79 ? -5.27 -9.133 12.922 1 96.38 79 PRO A O 1
ATOM 620 N N . LEU A 1 80 ? -5.543 -8.133 10.953 1 97.12 80 LEU A N 1
ATOM 621 C CA . LEU A 1 80 ? -6.332 -9.219 10.375 1 97.12 80 LEU A CA 1
ATOM 622 C C . LEU A 1 80 ? -5.449 -10.18 9.594 1 97.12 80 LEU A C 1
ATOM 624 O O . LEU A 1 80 ? -5.887 -11.273 9.219 1 97.12 80 LEU A O 1
ATOM 628 N N . LEU A 1 81 ? -4.195 -9.781 9.336 1 96.75 81 LEU A N 1
ATOM 629 C CA . LEU A 1 81 ? -3.312 -10.531 8.453 1 96.75 81 LEU A CA 1
ATOM 630 C C . LEU A 1 81 ? -2.938 -11.875 9.078 1 96.75 81 LEU A C 1
ATOM 632 O O . LEU A 1 81 ? -2.672 -11.953 10.281 1 96.75 81 LEU A O 1
ATOM 636 N N . LYS A 1 82 ? -2.973 -12.938 8.305 1 93.38 82 LYS A N 1
ATOM 637 C CA . LYS A 1 82 ? -2.57 -14.273 8.734 1 93.38 82 LYS A CA 1
ATOM 638 C C . LYS A 1 82 ? -1.428 -14.805 7.875 1 93.38 82 LYS A C 1
ATOM 640 O O . LYS A 1 82 ? -0.275 -14.828 8.305 1 93.38 82 LYS A O 1
ATOM 645 N N . ASP A 1 83 ? -1.806 -15.164 6.617 1 88.75 83 ASP A N 1
ATOM 646 C CA . ASP A 1 83 ? -0.791 -15.703 5.715 1 88.75 83 ASP A CA 1
ATOM 647 C C . ASP A 1 83 ? -1.08 -15.312 4.266 1 88.75 83 ASP A C 1
ATOM 649 O O . ASP A 1 83 ? -2.242 -15.172 3.877 1 88.75 83 ASP A O 1
ATOM 653 N N . LYS A 1 84 ? 0.011 -15.203 3.584 1 83.5 84 LYS A N 1
ATOM 654 C CA . LYS A 1 84 ? -0.099 -14.758 2.199 1 83.5 84 LYS A CA 1
ATOM 655 C C . LYS A 1 84 ? -0.89 -15.75 1.359 1 83.5 84 LYS A C 1
ATOM 657 O O . LYS A 1 84 ? -1.445 -15.391 0.319 1 83.5 84 LYS A O 1
ATOM 662 N N . LYS A 1 85 ? -0.983 -16.922 1.702 1 79.31 85 LYS A N 1
ATOM 663 C CA . LYS A 1 85 ? -1.646 -17.969 0.926 1 79.31 85 LYS A CA 1
ATOM 664 C C . LYS A 1 85 ? -3.143 -18.016 1.227 1 79.31 85 LYS A C 1
ATOM 666 O O . LYS A 1 85 ? -3.93 -18.5 0.413 1 79.31 85 LYS A O 1
ATOM 671 N N . THR A 1 86 ? -3.504 -17.484 2.385 1 89.12 86 THR A N 1
ATOM 672 C CA . THR A 1 86 ? -4.891 -17.656 2.799 1 89.12 86 THR A CA 1
ATOM 673 C C . THR A 1 86 ? -5.609 -16.312 2.869 1 89.12 86 THR A C 1
ATOM 675 O O . THR A 1 86 ? -6.836 -16.25 2.773 1 89.12 86 THR A O 1
ATOM 678 N N . ASP A 1 87 ? -4.91 -15.281 3.084 1 95.69 87 ASP A N 1
ATOM 679 C CA . ASP A 1 87 ? -5.527 -13.961 3.18 1 95.69 87 ASP A CA 1
ATOM 680 C C . ASP A 1 87 ? -6.172 -13.555 1.856 1 95.69 87 ASP A C 1
ATOM 682 O O . ASP A 1 87 ? -5.664 -13.891 0.784 1 95.69 87 ASP A O 1
ATOM 686 N N . PRO A 1 88 ? -7.273 -12.883 1.91 1 97.31 88 PRO A N 1
ATOM 687 C CA . PRO A 1 88 ? -7.91 -12.422 0.673 1 97.31 88 PRO A CA 1
ATOM 688 C C . PRO A 1 88 ? -7.07 -11.391 -0.071 1 97.31 88 PRO A C 1
ATOM 690 O O . PRO A 1 88 ? -6.16 -10.789 0.512 1 97.31 88 PRO A O 1
ATOM 693 N N . ALA A 1 89 ? -7.383 -11.258 -1.342 1 97.81 89 ALA A N 1
ATOM 694 C CA . ALA A 1 89 ? -6.828 -10.148 -2.113 1 97.81 89 ALA A CA 1
ATOM 695 C C . ALA A 1 89 ? -7.316 -8.805 -1.571 1 97.81 89 ALA A C 1
ATOM 697 O O . ALA A 1 89 ? -8.477 -8.672 -1.172 1 97.81 89 ALA A O 1
ATOM 698 N N . VAL A 1 90 ? -6.484 -7.852 -1.498 1 98.62 90 VAL A N 1
ATOM 699 C CA . VAL A 1 90 ? -6.867 -6.496 -1.119 1 98.62 90 VAL A CA 1
ATOM 700 C C . VAL A 1 90 ? -6.402 -5.508 -2.186 1 98.62 90 VAL A C 1
ATOM 702 O O . VAL A 1 90 ? -5.219 -5.477 -2.535 1 98.62 90 VAL A O 1
ATOM 705 N N . VAL A 1 91 ? -7.277 -4.781 -2.725 1 98.81 91 VAL A N 1
ATOM 706 C CA . VAL A 1 91 ? -7.055 -3.738 -3.719 1 98.81 91 VAL A CA 1
ATOM 707 C C . VAL A 1 91 ? -7.551 -2.398 -3.182 1 98.81 91 VAL A C 1
ATOM 709 O O . VAL A 1 91 ? -8.617 -2.326 -2.562 1 98.81 91 VAL A O 1
ATOM 712 N N . VAL A 1 92 ? -6.785 -1.349 -3.373 1 98.81 92 VAL A N 1
ATOM 713 C CA . VAL A 1 92 ? -7.156 -0.02 -2.896 1 98.81 92 VAL A CA 1
ATOM 714 C C . VAL A 1 92 ? -7.332 0.925 -4.082 1 98.81 92 VAL A C 1
ATOM 716 O O . VAL A 1 92 ? -6.543 0.891 -5.031 1 98.81 92 VAL A O 1
ATOM 719 N N . ILE A 1 93 ? -8.359 1.719 -4.035 1 98.62 93 ILE A N 1
ATOM 720 C CA . ILE A 1 93 ? -8.609 2.762 -5.027 1 98.62 93 ILE A CA 1
ATOM 721 C C . ILE A 1 93 ? -8.602 4.129 -4.348 1 98.62 93 ILE A C 1
ATOM 723 O O . ILE A 1 93 ? -9.195 4.305 -3.283 1 98.62 93 ILE A O 1
ATOM 727 N N . ASP A 1 94 ? -7.855 5.082 -4.91 1 97.06 94 ASP A N 1
ATOM 728 C CA . ASP A 1 94 ? -7.867 6.418 -4.324 1 97.06 94 ASP A CA 1
ATOM 729 C C . ASP A 1 94 ? -9.211 7.102 -4.535 1 97.06 94 ASP A C 1
ATOM 731 O O . ASP A 1 94 ? -10.023 6.648 -5.348 1 97.06 94 ASP A O 1
ATOM 735 N N . ASP A 1 95 ? -9.398 8.242 -3.912 1 95.19 95 ASP A N 1
ATOM 736 C CA . ASP A 1 95 ? -10.695 8.883 -3.777 1 95.19 95 ASP A CA 1
ATOM 737 C C . ASP A 1 95 ? -11.156 9.477 -5.105 1 95.19 95 ASP A C 1
ATOM 739 O O . ASP A 1 95 ? -12.328 9.828 -5.266 1 95.19 95 ASP A O 1
ATOM 743 N N . LYS A 1 96 ? -10.359 9.492 -6.109 1 94.5 96 LYS A N 1
ATOM 744 C CA . LYS A 1 96 ? -10.75 10 -7.422 1 94.5 96 LYS A CA 1
ATOM 745 C C . LYS A 1 96 ? -10.664 8.898 -8.477 1 94.5 96 LYS A C 1
ATOM 747 O O . LYS A 1 96 ? -10.922 9.148 -9.656 1 94.5 96 LYS A O 1
ATOM 752 N N . GLY A 1 97 ? -10.273 7.758 -8.047 1 96.75 97 GLY A N 1
ATOM 753 C CA . GLY A 1 97 ? -10.156 6.648 -8.977 1 96.75 97 GLY A CA 1
ATOM 754 C C . GLY A 1 97 ? -9 6.797 -9.945 1 96.75 97 GLY A C 1
ATOM 755 O O . GLY A 1 97 ? -9.086 6.375 -11.102 1 96.75 97 GLY A O 1
ATOM 756 N N . GLN A 1 98 ? -7.984 7.438 -9.547 1 96.62 98 GLN A N 1
ATOM 757 C CA . GLN A 1 98 ? -6.809 7.613 -10.383 1 96.62 98 GLN A CA 1
ATOM 758 C C . GLN A 1 98 ? -5.926 6.367 -10.367 1 96.62 98 GLN A C 1
ATOM 760 O O . GLN A 1 98 ? -5.355 5.984 -11.391 1 96.62 98 GLN A O 1
ATOM 765 N N . TYR A 1 99 ? -5.805 5.805 -9.219 1 98.25 99 TYR A N 1
ATOM 766 C CA . TYR A 1 99 ? -4.941 4.645 -9.039 1 98.25 99 TYR A CA 1
ATOM 767 C C . TYR A 1 99 ? -5.727 3.465 -8.477 1 98.25 99 TYR A C 1
ATOM 769 O O . TYR A 1 99 ? -6.582 3.637 -7.609 1 98.25 99 TYR A O 1
ATOM 777 N N . VAL A 1 100 ? -5.52 2.307 -9.031 1 98.75 100 VAL A N 1
ATOM 778 C CA . VAL A 1 100 ? -5.934 1.028 -8.461 1 98.75 100 VAL A CA 1
ATOM 779 C C . VAL A 1 100 ? -4.703 0.235 -8.023 1 98.75 100 VAL A C 1
ATOM 781 O O . VAL A 1 100 ? -3.883 -0.159 -8.852 1 98.75 100 VAL A O 1
ATOM 784 N N . ILE A 1 101 ? -4.59 -0.009 -6.734 1 98.81 101 ILE A N 1
ATOM 785 C CA . ILE A 1 101 ? -3.326 -0.479 -6.176 1 98.81 101 ILE A CA 1
ATOM 786 C C . ILE A 1 101 ? -3.496 -1.897 -5.633 1 98.81 101 ILE A C 1
ATOM 788 O O . ILE A 1 101 ? -4.375 -2.152 -4.809 1 98.81 101 ILE A O 1
ATOM 792 N N . SER A 1 102 ? -2.656 -2.863 -6.102 1 98.75 102 SER A N 1
ATOM 793 C CA . SER A 1 102 ? -2.586 -4.199 -5.516 1 98.75 102 SER A CA 1
ATOM 794 C C . SER A 1 102 ? -1.831 -4.18 -4.188 1 98.75 102 SER A C 1
ATOM 796 O O . SER A 1 102 ? -0.625 -3.926 -4.156 1 98.75 102 SER A O 1
ATOM 798 N N . VAL A 1 103 ? -2.506 -4.512 -3.061 1 98.25 103 VAL A N 1
ATOM 799 C CA . VAL A 1 103 ? -1.924 -4.293 -1.74 1 98.25 103 VAL A CA 1
ATOM 800 C C . VAL A 1 103 ? -1.515 -5.633 -1.13 1 98.25 103 VAL A C 1
ATOM 802 O O . VAL A 1 103 ? -0.385 -5.789 -0.661 1 98.25 103 VAL A O 1
ATOM 805 N N . LEU A 1 104 ? -2.463 -6.562 -1.136 1 96.5 104 LEU A N 1
ATOM 806 C CA . LEU A 1 104 ? -2.201 -7.84 -0.483 1 96.5 104 LEU A CA 1
ATOM 807 C C . LEU A 1 104 ? -2.559 -9 -1.403 1 96.5 104 LEU A C 1
ATOM 809 O O . LEU A 1 104 ? -3.541 -8.93 -2.145 1 96.5 104 LEU A O 1
ATOM 813 N N . SER A 1 105 ? -1.791 -10.086 -1.267 1 94.19 105 SER A N 1
ATOM 814 C CA . SER A 1 105 ? -2.07 -11.344 -1.946 1 94.19 105 SER A CA 1
ATOM 815 C C . SER A 1 105 ? -2.115 -11.164 -3.459 1 94.19 105 SER A C 1
ATOM 817 O O . SER A 1 105 ? -3.086 -11.555 -4.109 1 94.19 105 SER A O 1
ATOM 819 N N . GLY A 1 106 ? -1.076 -10.664 -3.969 1 91.56 106 GLY A N 1
ATOM 820 C CA . GLY A 1 106 ? -0.994 -10.242 -5.359 1 91.56 106 GLY A CA 1
ATOM 821 C C . GLY A 1 106 ? -1.017 -11.406 -6.336 1 91.56 106 GLY A C 1
ATOM 822 O O . GLY A 1 106 ? -1.695 -11.344 -7.363 1 91.56 106 GLY A O 1
ATOM 823 N N . HIS A 1 107 ? -0.326 -12.469 -5.973 1 90.88 107 HIS A N 1
ATOM 824 C CA . HIS A 1 107 ? -0.19 -13.594 -6.891 1 90.88 107 HIS A CA 1
ATOM 825 C C . HIS A 1 107 ? -1.27 -14.648 -6.641 1 90.88 107 HIS A C 1
ATOM 827 O O . HIS A 1 107 ? -2.363 -14.562 -7.203 1 90.88 107 HIS A O 1
ATOM 833 N N . LEU A 1 108 ? -1.008 -15.508 -5.715 1 87.12 108 LEU A N 1
ATOM 834 C CA . LEU A 1 108 ? -1.915 -16.625 -5.469 1 87.12 108 LEU A CA 1
ATOM 835 C C . LEU A 1 108 ? -3.289 -16.125 -5.035 1 87.12 108 LEU A C 1
ATOM 837 O O . LEU A 1 108 ? -4.312 -16.703 -5.398 1 87.12 108 LEU A O 1
ATOM 841 N N . GLY A 1 109 ? -3.33 -15.008 -4.422 1 90.38 109 GLY A N 1
ATOM 842 C CA . GLY A 1 109 ? -4.586 -14.453 -3.936 1 90.38 109 GLY A CA 1
ATOM 843 C C . GLY A 1 109 ? -5.348 -13.68 -4.988 1 90.38 109 GLY A C 1
ATOM 844 O O . GLY A 1 109 ? -6.527 -13.375 -4.812 1 90.38 109 GLY A O 1
ATOM 845 N N . GLY A 1 110 ? -4.684 -13.266 -6.035 1 93.81 110 GLY A N 1
ATOM 846 C CA . GLY A 1 110 ? -5.379 -12.719 -7.191 1 93.81 110 GLY A CA 1
ATOM 847 C C . GLY A 1 110 ? -5.48 -11.203 -7.164 1 93.81 110 GLY A C 1
ATOM 848 O O . GLY A 1 110 ? -6.16 -10.609 -8 1 93.81 110 GLY A O 1
ATOM 849 N N . ALA A 1 111 ? -4.883 -10.555 -6.285 1 97.06 111 ALA A N 1
ATOM 850 C CA . ALA A 1 111 ? -5.012 -9.109 -6.176 1 97.06 111 ALA A CA 1
ATOM 851 C C . ALA A 1 111 ? -4.5 -8.414 -7.438 1 97.06 111 ALA A C 1
ATOM 853 O O . ALA A 1 111 ? -5.055 -7.402 -7.863 1 97.06 111 ALA A O 1
ATOM 854 N N . ASN A 1 112 ? -3.406 -8.93 -8.008 1 96.88 112 ASN A N 1
ATOM 855 C CA . ASN A 1 112 ? -2.867 -8.312 -9.219 1 96.88 112 ASN A CA 1
ATOM 856 C C . ASN A 1 112 ? -3.859 -8.375 -10.375 1 96.88 112 ASN A C 1
ATOM 858 O O . ASN A 1 112 ? -4.086 -7.379 -11.062 1 96.88 112 ASN A O 1
ATOM 862 N N . GLU A 1 113 ? -4.461 -9.523 -10.562 1 95.38 113 GLU A N 1
ATOM 863 C CA . GLU A 1 113 ? -5.469 -9.68 -11.609 1 95.38 113 GLU A CA 1
ATOM 864 C C . GLU A 1 113 ? -6.684 -8.797 -11.336 1 95.38 113 GLU A C 1
ATOM 866 O O . GLU A 1 113 ? -7.18 -8.125 -12.242 1 95.38 113 GLU A O 1
ATOM 871 N N . LEU A 1 114 ? -7.16 -8.812 -10.125 1 97.5 114 LEU A N 1
ATOM 872 C CA . LEU A 1 114 ? -8.289 -7.977 -9.727 1 97.5 114 LEU A CA 1
ATOM 873 C C . LEU A 1 114 ? -7.984 -6.504 -9.961 1 97.5 114 LEU A C 1
ATOM 875 O O . LEU A 1 114 ? -8.852 -5.75 -10.414 1 97.5 114 LEU A O 1
ATOM 879 N N . THR A 1 115 ? -6.762 -6.094 -9.641 1 98.5 115 THR A N 1
ATOM 880 C CA . THR A 1 115 ? -6.32 -4.719 -9.836 1 98.5 115 THR A CA 1
ATOM 881 C C . THR A 1 115 ? -6.43 -4.32 -11.305 1 98.5 115 THR A C 1
ATOM 883 O O . THR A 1 115 ? -6.945 -3.248 -11.625 1 98.5 115 THR A O 1
ATOM 886 N N . ARG A 1 116 ? -6.004 -5.164 -12.203 1 97.25 116 ARG A N 1
ATOM 887 C CA . ARG A 1 116 ? -6.074 -4.887 -13.633 1 97.25 116 ARG A CA 1
ATOM 888 C C . ARG A 1 116 ? -7.523 -4.773 -14.102 1 97.25 116 ARG A C 1
ATOM 890 O O . ARG A 1 116 ? -7.871 -3.861 -14.852 1 97.25 116 ARG A O 1
ATOM 897 N N . GLN A 1 117 ? -8.352 -5.668 -13.641 1 97.56 117 GLN A N 1
ATOM 898 C CA . GLN A 1 117 ? -9.766 -5.66 -14.008 1 97.56 117 GLN A CA 1
ATOM 899 C C . GLN A 1 117 ? -10.445 -4.371 -13.555 1 97.56 117 GLN A C 1
ATOM 901 O O . GLN A 1 117 ? -11.125 -3.713 -14.344 1 97.56 117 GLN A O 1
ATOM 906 N N . VAL A 1 118 ? -10.258 -4.031 -12.344 1 98.56 118 VAL A N 1
ATOM 907 C CA . VAL A 1 118 ? -10.891 -2.854 -11.766 1 98.56 118 VAL A CA 1
ATOM 908 C C . VAL A 1 118 ? -10.344 -1.593 -12.438 1 98.56 118 VAL A C 1
ATOM 910 O O . VAL A 1 118 ? -11.102 -0.657 -12.719 1 98.56 118 VAL A O 1
ATOM 913 N N . ALA A 1 119 ? -9.039 -1.562 -12.672 1 98.56 119 ALA A N 1
ATOM 914 C CA . ALA A 1 119 ? -8.43 -0.42 -13.352 1 98.56 119 ALA A CA 1
ATOM 915 C C . ALA A 1 119 ? -9.031 -0.218 -14.734 1 98.56 119 ALA A C 1
ATOM 917 O O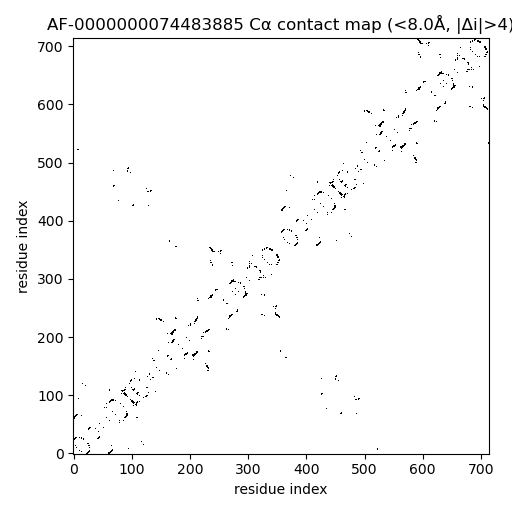 . ALA A 1 119 ? -9.25 0.917 -15.164 1 98.56 119 ALA A O 1
ATOM 918 N N . GLU A 1 120 ? -9.258 -1.28 -15.406 1 98 120 GLU A N 1
ATOM 919 C CA . GLU A 1 120 ? -9.875 -1.206 -16.734 1 98 120 GLU A CA 1
ATOM 920 C C . GLU A 1 120 ? -11.281 -0.615 -16.656 1 98 120 GLU A C 1
ATOM 922 O O . GLU A 1 120 ? -11.648 0.236 -17.469 1 98 120 GLU A O 1
ATOM 927 N N . ILE A 1 121 ? -12.047 -1.019 -15.711 1 97.94 121 ILE A N 1
ATOM 928 C CA . ILE A 1 121 ? -13.414 -0.544 -15.516 1 97.94 121 ILE A CA 1
ATOM 929 C C . ILE A 1 121 ? -13.406 0.964 -15.281 1 97.94 121 ILE A C 1
ATOM 931 O O . ILE A 1 121 ? -14.242 1.688 -15.828 1 97.94 121 ILE A O 1
ATOM 935 N N . LEU A 1 122 ? -12.445 1.446 -14.547 1 98.19 122 LEU A N 1
ATOM 936 C CA . LEU A 1 122 ? -12.422 2.84 -14.117 1 98.19 122 LEU A CA 1
ATOM 937 C C . LEU A 1 122 ? -11.562 3.684 -15.055 1 98.19 122 LEU A C 1
ATOM 939 O O . LEU A 1 122 ? -11.469 4.902 -14.891 1 98.19 122 LEU A O 1
ATOM 943 N N . HIS A 1 123 ? -10.875 3.002 -16.047 1 97.88 123 HIS A N 1
ATOM 944 C CA . HIS A 1 123 ? -9.859 3.674 -16.859 1 97.88 123 HIS A CA 1
ATOM 945 C C . HIS A 1 123 ? -8.805 4.336 -15.977 1 97.88 123 HIS A C 1
ATOM 947 O O . HIS A 1 123 ? -8.422 5.48 -16.219 1 97.88 123 HIS A O 1
ATOM 953 N N . ALA A 1 124 ? -8.516 3.654 -14.883 1 97.94 124 ALA A N 1
ATOM 954 C CA . ALA A 1 124 ? -7.527 4.109 -13.906 1 97.94 124 ALA A CA 1
ATOM 955 C C . ALA A 1 124 ? -6.164 3.469 -14.156 1 97.94 124 ALA A C 1
ATOM 957 O O . ALA A 1 124 ? -6.031 2.605 -15.031 1 97.94 124 ALA A O 1
ATOM 958 N N . GLN A 1 125 ? -5.172 3.941 -13.516 1 97.81 125 GLN A N 1
ATOM 959 C CA . GLN A 1 125 ? -3.824 3.383 -13.602 1 97.81 125 GLN A CA 1
ATOM 960 C C . GLN A 1 125 ? -3.641 2.24 -12.602 1 97.81 125 GLN A C 1
ATOM 962 O O . GLN A 1 125 ? -3.764 2.438 -11.391 1 97.81 125 GLN A O 1
ATOM 967 N N . PRO A 1 126 ? -3.385 1.006 -13.117 1 98.12 126 PRO A N 1
ATOM 968 C CA . PRO A 1 126 ? -3.068 -0.084 -12.188 1 98.12 126 PRO A CA 1
ATOM 969 C C . PRO A 1 126 ? -1.679 0.05 -11.57 1 98.12 126 PRO A C 1
ATOM 971 O O . PRO A 1 126 ? -0.718 0.38 -12.273 1 98.12 126 PRO A O 1
ATOM 974 N N . VAL A 1 127 ? -1.556 -0.083 -10.305 1 98.44 127 VAL A N 1
ATOM 975 C CA . VAL A 1 127 ? -0.289 -0.043 -9.578 1 98.44 127 VAL A CA 1
ATOM 976 C C . VAL A 1 127 ? 0.01 -1.417 -8.984 1 98.44 127 VAL A C 1
ATOM 978 O O . VAL A 1 127 ? -0.584 -1.807 -7.977 1 98.44 127 VAL A O 1
ATOM 981 N N . ILE A 1 128 ? 0.876 -2.139 -9.594 1 97.56 128 ILE A N 1
ATOM 982 C CA . ILE A 1 128 ? 1.316 -3.471 -9.188 1 97.56 128 ILE A CA 1
ATOM 983 C C . ILE A 1 128 ? 2.82 -3.459 -8.93 1 97.56 128 ILE A C 1
ATOM 985 O O . ILE A 1 128 ? 3.6 -3.006 -9.773 1 97.56 128 ILE A O 1
ATOM 989 N N . THR A 1 129 ? 3.209 -3.965 -7.68 1 96.06 129 THR A N 1
ATOM 990 C CA . THR A 1 129 ? 4.609 -3.824 -7.305 1 96.06 129 THR A CA 1
ATOM 991 C C . THR A 1 129 ? 5.273 -5.191 -7.16 1 96.06 129 THR A C 1
ATOM 993 O O . THR A 1 129 ? 6.449 -5.285 -6.805 1 96.06 129 THR A O 1
ATOM 996 N N . THR A 1 130 ? 4.574 -6.293 -7.371 1 91.56 130 THR A N 1
ATOM 997 C CA . THR A 1 130 ? 5.211 -7.605 -7.359 1 91.56 130 THR A CA 1
ATOM 998 C C . THR A 1 130 ? 6.352 -7.66 -8.375 1 91.56 130 THR A C 1
ATOM 1000 O O . THR A 1 130 ? 6.164 -7.309 -9.539 1 91.56 130 THR A O 1
ATOM 1003 N N . ALA A 1 131 ? 7.445 -8.109 -7.891 1 88.94 131 ALA A N 1
ATOM 1004 C CA . ALA A 1 131 ? 8.672 -8.023 -8.68 1 88.94 131 ALA A CA 1
ATOM 1005 C C . ALA A 1 131 ? 8.531 -8.766 -10 1 88.94 131 ALA A C 1
ATOM 1007 O O . ALA A 1 131 ? 8.961 -8.273 -11.047 1 88.94 131 ALA A O 1
ATOM 1008 N N . SER A 1 132 ? 7.973 -9.945 -10.008 1 90.12 132 SER A N 1
ATOM 1009 C CA . SER A 1 132 ? 7.828 -10.727 -11.227 1 90.12 132 SER A CA 1
ATOM 1010 C C . SER A 1 132 ? 6.953 -10 -12.25 1 90.12 132 SER A C 1
ATOM 1012 O O . SER A 1 132 ? 7.242 -10.008 -13.445 1 90.12 132 SER A O 1
ATOM 1014 N N . ASP A 1 133 ? 5.895 -9.367 -11.812 1 89.19 133 ASP A N 1
ATOM 1015 C CA . ASP A 1 133 ? 5.016 -8.602 -12.688 1 89.19 133 ASP A CA 1
ATOM 1016 C C . ASP A 1 133 ? 5.727 -7.371 -13.25 1 89.19 133 ASP A C 1
ATOM 1018 O O . ASP A 1 133 ? 5.613 -7.07 -14.438 1 89.19 133 ASP A O 1
ATOM 1022 N N . VAL A 1 134 ? 6.457 -6.727 -12.414 1 89.38 134 VAL A N 1
ATOM 1023 C CA . VAL A 1 134 ? 7.145 -5.492 -12.781 1 89.38 134 VAL A CA 1
ATOM 1024 C C . VAL A 1 134 ? 8.25 -5.793 -13.789 1 89.38 134 VAL A C 1
ATOM 1026 O O . VAL A 1 134 ? 8.422 -5.062 -14.766 1 89.38 134 VAL A O 1
ATOM 1029 N N . GLN A 1 135 ? 8.945 -6.887 -13.602 1 89.06 135 GLN A N 1
ATOM 1030 C CA . GLN A 1 135 ? 10.062 -7.27 -14.453 1 89.06 135 GLN A CA 1
ATOM 1031 C C . GLN A 1 135 ? 9.586 -8.031 -15.688 1 89.06 135 GLN A C 1
ATOM 1033 O O . GLN A 1 135 ? 10.359 -8.297 -16.609 1 89.06 135 GLN A O 1
ATOM 1038 N N . LYS A 1 136 ? 8.352 -8.391 -15.695 1 89.5 136 LYS A N 1
ATOM 1039 C CA . LYS A 1 136 ? 7.77 -9.18 -16.781 1 89.5 136 LYS A CA 1
ATOM 1040 C C . LYS A 1 136 ? 8.523 -10.492 -16.969 1 89.5 136 LYS A C 1
ATOM 1042 O O . LYS A 1 136 ? 9 -10.789 -18.062 1 89.5 136 LYS A O 1
ATOM 1047 N N . THR A 1 137 ? 8.602 -11.234 -15.93 1 93.62 137 THR A N 1
ATOM 1048 C CA . THR A 1 137 ? 9.25 -12.539 -15.922 1 93.62 137 THR A CA 1
ATOM 1049 C C . THR A 1 137 ? 8.344 -13.586 -15.289 1 93.62 137 THR A C 1
ATOM 1051 O O . THR A 1 137 ? 7.156 -13.336 -15.062 1 93.62 137 THR A O 1
ATOM 1054 N N . ILE A 1 138 ? 8.898 -14.781 -15.078 1 94.5 138 ILE A N 1
ATOM 1055 C CA . ILE A 1 138 ? 8.086 -15.914 -14.633 1 94.5 138 ILE A CA 1
ATOM 1056 C C . ILE A 1 138 ? 7.73 -15.742 -13.156 1 94.5 138 ILE A C 1
ATOM 1058 O O . ILE A 1 138 ? 8.609 -15.539 -12.32 1 94.5 138 ILE A O 1
ATOM 1062 N N . ALA A 1 139 ? 6.453 -15.727 -12.875 1 94.44 139 ALA A N 1
ATOM 1063 C CA . ALA A 1 139 ? 6.004 -15.898 -11.5 1 94.44 139 ALA A CA 1
ATOM 1064 C C . ALA A 1 139 ? 5.984 -17.375 -11.109 1 94.44 139 ALA A C 1
ATOM 1066 O O . ALA A 1 139 ? 5.074 -18.109 -11.492 1 94.44 139 ALA A O 1
ATOM 1067 N N . VAL A 1 140 ? 6.852 -17.781 -10.273 1 96.62 140 VAL A N 1
ATOM 1068 C CA . VAL A 1 140 ? 7.145 -19.172 -9.992 1 96.62 140 VAL A CA 1
ATOM 1069 C C . VAL A 1 140 ? 5.926 -19.844 -9.367 1 96.62 140 VAL A C 1
ATOM 1071 O O . VAL A 1 140 ? 5.582 -20.984 -9.719 1 96.62 140 VAL A O 1
ATOM 1074 N N . ASP A 1 141 ? 5.234 -19.125 -8.555 1 94 141 ASP A N 1
ATOM 1075 C CA . ASP A 1 141 ? 4.105 -19.688 -7.828 1 94 141 ASP A CA 1
ATOM 1076 C C . ASP A 1 141 ? 2.871 -19.797 -8.727 1 94 141 ASP A C 1
ATOM 1078 O O . ASP A 1 141 ? 1.91 -20.484 -8.383 1 94 141 ASP A O 1
ATOM 1082 N N . LEU A 1 142 ? 2.869 -19.156 -9.867 1 93.88 142 LEU A N 1
ATOM 1083 C CA . LEU A 1 142 ? 1.738 -19.188 -10.789 1 93.88 142 LEU A CA 1
ATOM 1084 C C . LEU A 1 142 ? 2.092 -19.953 -12.062 1 93.88 142 LEU A C 1
ATOM 1086 O O . LEU A 1 142 ? 1.237 -20.156 -12.93 1 93.88 142 LEU A O 1
ATOM 1090 N N . PHE A 1 143 ? 3.268 -20.438 -12.133 1 96 143 PHE A N 1
ATOM 1091 C CA . PHE A 1 143 ? 3.766 -21.094 -13.336 1 96 143 PHE A CA 1
ATOM 1092 C C . PHE A 1 143 ? 2.957 -22.344 -13.656 1 96 143 PHE A C 1
ATOM 1094 O O . PHE A 1 143 ? 2.865 -23.25 -12.828 1 96 143 PHE A O 1
ATOM 1101 N N . GLY A 1 144 ? 2.24 -22.297 -14.852 1 96 144 GLY A N 1
ATOM 1102 C CA . GLY A 1 144 ? 1.479 -23.453 -15.328 1 96 144 GLY A CA 1
ATOM 1103 C C . GLY A 1 144 ? 0.106 -23.562 -14.688 1 96 144 GLY A C 1
ATOM 1104 O O . GLY A 1 144 ? -0.636 -24.5 -14.961 1 96 144 GLY A O 1
ATOM 1105 N N . ARG A 1 145 ? -0.208 -22.562 -13.906 1 93.81 145 ARG A N 1
ATOM 1106 C CA . ARG A 1 145 ? -1.484 -22.609 -13.203 1 93.81 145 ARG A CA 1
ATOM 1107 C C . ARG A 1 145 ? -2.652 -22.641 -14.18 1 93.81 145 ARG A C 1
ATOM 1109 O O . ARG A 1 145 ? -3.623 -23.375 -13.977 1 93.81 145 ARG A O 1
ATOM 1116 N N . SER A 1 146 ? -2.59 -21.922 -15.242 1 92.88 146 SER A N 1
ATOM 1117 C CA . SER A 1 146 ? -3.658 -21.844 -16.234 1 92.88 146 SER A CA 1
ATOM 1118 C C . SER A 1 146 ? -3.869 -23.188 -16.922 1 92.88 146 SER A C 1
ATOM 1120 O O . SER A 1 146 ? -4.938 -23.453 -17.469 1 92.88 146 SER A O 1
ATOM 1122 N N . PHE A 1 147 ? -2.875 -24.031 -16.797 1 96.06 147 PHE A N 1
ATOM 1123 C CA . PHE A 1 147 ? -2.951 -25.344 -17.422 1 96.06 147 PHE A CA 1
ATOM 1124 C C . PHE A 1 147 ? -3.375 -26.406 -16.406 1 96.06 147 PHE A C 1
ATOM 1126 O O . PHE A 1 147 ? -3.49 -27.578 -16.734 1 96.06 147 PHE A O 1
ATOM 1133 N N . GLY A 1 148 ? -3.518 -25.938 -15.211 1 95.81 148 GLY A N 1
ATOM 1134 C CA . GLY A 1 148 ? -3.908 -26.844 -14.148 1 95.81 148 GLY A CA 1
ATOM 1135 C C . GLY A 1 148 ? -2.732 -27.578 -13.531 1 95.81 148 GLY A C 1
ATOM 1136 O O . GLY A 1 148 ? -2.914 -28.578 -12.836 1 95.81 148 GLY A O 1
ATOM 1137 N N . TRP A 1 149 ? -1.495 -27.094 -13.758 1 97.38 149 TRP A N 1
ATOM 1138 C CA . TRP A 1 149 ? -0.333 -27.734 -13.156 1 97.38 149 TRP A CA 1
ATOM 1139 C C . TRP A 1 149 ? -0.374 -27.641 -11.633 1 97.38 149 TRP A C 1
ATOM 1141 O O . TRP A 1 149 ? -0.964 -26.703 -11.086 1 97.38 149 TRP A O 1
ATOM 1151 N N . GLU A 1 150 ? 0.222 -28.609 -10.992 1 95.06 150 GLU A N 1
ATOM 1152 C CA . GLU A 1 150 ? 0.322 -28.625 -9.539 1 95.06 150 GLU A CA 1
ATOM 1153 C C . GLU A 1 150 ? 1.773 -28.766 -9.086 1 95.06 150 GLU A C 1
ATOM 1155 O O . GLU A 1 150 ? 2.525 -29.578 -9.625 1 95.06 150 GLU A O 1
ATOM 1160 N N . TRP A 1 151 ? 2.168 -27.875 -8.203 1 93.88 151 TRP A N 1
ATOM 1161 C CA . TRP A 1 151 ? 3.516 -28.078 -7.688 1 93.88 151 TRP A CA 1
ATOM 1162 C C . TRP A 1 151 ? 3.537 -29.203 -6.66 1 93.88 151 TRP A C 1
ATOM 1164 O O . TRP A 1 151 ? 2.578 -29.375 -5.902 1 93.88 151 TRP A O 1
ATOM 1174 N N . GLU A 1 152 ? 4.633 -29.875 -6.582 1 95.62 152 GLU A N 1
ATOM 1175 C CA . GLU A 1 152 ? 4.82 -30.984 -5.652 1 95.62 152 GLU A CA 1
ATOM 1176 C C . GLU A 1 152 ? 5.02 -30.484 -4.227 1 95.62 152 GLU A C 1
ATOM 1178 O O . GLU A 1 152 ? 4.504 -31.078 -3.273 1 95.62 152 GLU A O 1
ATOM 1183 N N . SER A 1 153 ? 5.777 -29.484 -4.121 1 94.44 153 SER A N 1
ATOM 1184 C CA . SER A 1 153 ? 6.098 -28.906 -2.824 1 94.44 153 SER A CA 1
ATOM 1185 C C . SER A 1 153 ? 6.297 -27.391 -2.934 1 94.44 153 SER A C 1
ATOM 1187 O O . SER A 1 153 ? 6.832 -26.906 -3.932 1 94.44 153 SER A O 1
ATOM 1189 N N . ALA A 1 154 ? 5.863 -26.703 -1.898 1 92.88 154 ALA A N 1
ATOM 1190 C CA . ALA A 1 154 ? 5.969 -25.25 -1.875 1 92.88 154 ALA A CA 1
ATOM 1191 C C . ALA A 1 154 ? 7.289 -24.812 -1.246 1 92.88 154 ALA A C 1
ATOM 1193 O O . ALA A 1 154 ? 7.586 -23.609 -1.186 1 92.88 154 ALA A O 1
ATOM 1194 N N . GLU A 1 155 ? 8.086 -25.672 -0.833 1 94.38 155 GLU A N 1
ATOM 1195 C CA . GLU A 1 155 ? 9.25 -25.391 -0.005 1 94.38 155 GLU A CA 1
ATOM 1196 C C . GLU A 1 155 ? 10.234 -24.469 -0.722 1 94.38 155 GLU A C 1
ATOM 1198 O O . GLU A 1 155 ? 10.82 -23.578 -0.103 1 94.38 155 GLU A O 1
ATOM 1203 N N . LYS A 1 156 ? 10.391 -24.656 -2.02 1 96.75 156 LYS A N 1
ATOM 1204 C CA . LYS A 1 156 ? 11.438 -23.922 -2.744 1 96.75 156 LYS A CA 1
ATOM 1205 C C . LYS A 1 156 ? 10.844 -22.797 -3.58 1 96.75 156 LYS A C 1
ATOM 1207 O O . LYS A 1 156 ? 11.547 -22.172 -4.371 1 96.75 156 LYS A O 1
ATOM 1212 N N . LEU A 1 157 ? 9.586 -22.484 -3.379 1 95 157 LEU A N 1
ATOM 1213 C CA . LEU A 1 157 ? 8.938 -21.438 -4.16 1 95 157 LEU A CA 1
ATOM 1214 C C . LEU A 1 157 ? 9.633 -20.094 -3.963 1 95 157 LEU A C 1
ATOM 1216 O O . LEU A 1 157 ? 9.906 -19.391 -4.93 1 95 157 LEU A O 1
ATOM 1220 N N . THR A 1 158 ? 9.992 -19.812 -2.738 1 91.44 158 THR A N 1
ATOM 1221 C CA . THR A 1 158 ? 10.547 -18.5 -2.404 1 91.44 158 THR A CA 1
ATOM 1222 C C . THR A 1 158 ? 11.969 -18.375 -2.943 1 91.44 158 THR A C 1
ATOM 1224 O O . THR A 1 158 ? 12.273 -17.438 -3.697 1 91.44 158 THR A O 1
ATOM 1227 N N . PRO A 1 159 ? 12.844 -19.297 -2.648 1 95.81 159 PRO A N 1
ATOM 1228 C CA . PRO A 1 159 ? 14.211 -19.141 -3.15 1 95.81 159 PRO A CA 1
ATOM 1229 C C . PRO A 1 159 ? 14.289 -19.219 -4.672 1 95.81 159 PRO A C 1
ATOM 1231 O O . PRO A 1 159 ? 15.109 -18.531 -5.285 1 95.81 159 PRO A O 1
ATOM 1234 N N . VAL A 1 160 ? 13.484 -20.031 -5.309 1 97.94 160 VAL A N 1
ATOM 1235 C CA . VAL A 1 160 ? 13.492 -20.109 -6.766 1 97.94 160 VAL A CA 1
ATOM 1236 C C . VAL A 1 160 ? 12.961 -18.797 -7.355 1 97.94 160 VAL A C 1
ATOM 1238 O O . VAL A 1 160 ? 13.508 -18.281 -8.336 1 97.94 160 VAL A O 1
ATOM 1241 N N . SER A 1 161 ? 11.938 -18.234 -6.746 1 95.69 161 SER A N 1
ATOM 1242 C CA . SER A 1 161 ? 11.43 -16.938 -7.172 1 95.69 161 SER A CA 1
ATOM 1243 C C . SER A 1 161 ? 12.516 -15.867 -7.094 1 95.69 161 SER A C 1
ATOM 1245 O O . SER A 1 161 ? 12.648 -15.039 -7.996 1 95.69 161 SER A O 1
ATOM 1247 N N . ALA A 1 162 ? 13.219 -15.883 -6.012 1 94.31 162 ALA A N 1
ATOM 1248 C CA . ALA A 1 162 ? 14.312 -14.922 -5.832 1 94.31 162 ALA A CA 1
ATOM 1249 C C . ALA A 1 162 ? 15.344 -15.055 -6.949 1 94.31 162 ALA A C 1
ATOM 1251 O O . ALA A 1 162 ? 15.82 -14.047 -7.48 1 94.31 162 ALA A O 1
ATOM 1252 N N . ALA A 1 163 ? 15.656 -16.25 -7.344 1 97 163 ALA A N 1
ATOM 1253 C CA . ALA A 1 163 ? 16.625 -16.5 -8.414 1 97 163 ALA A CA 1
ATOM 1254 C C . ALA A 1 163 ? 16.109 -15.93 -9.742 1 97 163 ALA A C 1
ATOM 1256 O O . ALA A 1 163 ? 16.875 -15.328 -10.5 1 97 163 ALA A O 1
ATOM 1257 N N . VAL A 1 164 ? 14.828 -16.141 -9.984 1 96.38 164 VAL A N 1
ATOM 1258 C CA . VAL A 1 164 ? 14.234 -15.664 -11.227 1 96.38 164 VAL A CA 1
ATOM 1259 C C . VAL A 1 164 ? 14.266 -14.133 -11.258 1 96.38 164 VAL A C 1
ATOM 1261 O O . VAL A 1 164 ? 14.742 -13.539 -12.227 1 96.38 164 VAL A O 1
ATOM 1264 N N . VAL A 1 165 ? 13.867 -13.508 -10.211 1 94.19 165 VAL A N 1
ATOM 1265 C CA . VAL A 1 165 ? 13.719 -12.055 -10.133 1 94.19 165 VAL A CA 1
ATOM 1266 C C . VAL A 1 165 ? 15.094 -11.391 -10.148 1 94.19 165 VAL A C 1
ATOM 1268 O O . VAL A 1 165 ? 15.266 -10.312 -10.719 1 94.19 165 VAL A O 1
ATOM 1271 N N . ASN A 1 166 ? 16.094 -12.062 -9.586 1 95.12 166 ASN A N 1
ATOM 1272 C CA . ASN A 1 166 ? 17.438 -11.5 -9.516 1 95.12 166 ASN A CA 1
ATOM 1273 C C . ASN A 1 166 ? 18.266 -11.891 -10.727 1 95.12 166 ASN A C 1
ATOM 1275 O O . ASN A 1 166 ? 19.484 -11.688 -10.742 1 95.12 166 ASN A O 1
ATOM 1279 N N . GLU A 1 167 ? 17.641 -12.531 -11.719 1 95.5 167 GLU A N 1
ATOM 1280 C CA . GLU A 1 167 ? 18.234 -12.82 -13.016 1 95.5 167 GLU A CA 1
ATOM 1281 C C . GLU A 1 167 ? 19.422 -13.75 -12.891 1 95.5 167 GLU A C 1
ATOM 1283 O O . GLU A 1 167 ? 20.453 -13.562 -13.555 1 95.5 167 GLU A O 1
ATOM 1288 N N . GLN A 1 168 ? 19.281 -14.656 -11.938 1 96.75 168 GLN A N 1
ATOM 1289 C CA . GLN A 1 168 ? 20.25 -15.742 -11.891 1 96.75 168 GLN A CA 1
ATOM 1290 C C . GLN A 1 168 ? 20.016 -16.734 -13.023 1 96.75 168 GLN A C 1
ATOM 1292 O O . GLN A 1 168 ? 19.109 -16.562 -13.836 1 96.75 168 GLN A O 1
ATOM 1297 N N . ARG A 1 169 ? 21.094 -17.75 -13.227 1 97.44 169 ARG A N 1
ATOM 1298 C CA . ARG A 1 169 ? 20.938 -18.766 -14.258 1 97.44 169 ARG A CA 1
ATOM 1299 C C . ARG A 1 169 ? 19.828 -19.734 -13.898 1 97.44 169 ARG A C 1
ATOM 1301 O O . ARG A 1 169 ? 19.984 -20.578 -13 1 97.44 169 ARG A O 1
ATOM 1308 N N . VAL A 1 170 ? 18.594 -19.641 -14.617 1 98.69 170 VAL A N 1
ATOM 1309 C CA . VAL A 1 170 ? 17.422 -20.453 -14.297 1 98.69 170 VAL A CA 1
ATOM 1310 C C . VAL A 1 170 ? 17.156 -21.453 -15.422 1 98.69 170 VAL A C 1
ATOM 1312 O O . VAL A 1 170 ? 17.141 -21.078 -16.594 1 98.69 170 VAL A O 1
ATOM 1315 N N . ALA A 1 171 ? 16.953 -22.703 -15.062 1 98.75 171 ALA A N 1
ATOM 1316 C CA . ALA A 1 171 ? 16.594 -23.734 -16.016 1 98.75 171 ALA A CA 1
ATOM 1317 C C . ALA A 1 171 ? 15.102 -24.047 -15.961 1 98.75 171 ALA A C 1
ATOM 1319 O O . ALA A 1 171 ? 14.547 -24.266 -14.875 1 98.75 171 ALA A O 1
ATOM 1320 N N . VAL A 1 172 ? 14.492 -24 -17.094 1 98.62 172 VAL A N 1
ATOM 1321 C CA . VAL A 1 172 ? 13.156 -24.578 -17.234 1 98.62 172 VAL A CA 1
ATOM 1322 C C . VAL A 1 172 ? 13.242 -25.938 -17.938 1 98.62 172 VAL A C 1
ATOM 1324 O O . VAL A 1 172 ? 13.617 -26 -19.109 1 98.62 172 VAL A O 1
ATOM 1327 N N . VAL A 1 173 ? 12.961 -26.953 -17.125 1 98.62 173 VAL A N 1
ATOM 1328 C CA . VAL A 1 173 ? 12.969 -28.297 -17.688 1 98.62 173 VAL A CA 1
ATOM 1329 C C . VAL A 1 173 ? 11.547 -28.703 -18.078 1 98.62 173 VAL A C 1
ATOM 1331 O O . VAL A 1 173 ? 10.648 -28.734 -17.234 1 98.62 173 VAL A O 1
ATOM 1334 N N . GLN A 1 174 ? 11.328 -29.031 -19.266 1 97.38 174 GLN A N 1
ATOM 1335 C CA . GLN A 1 174 ? 10 -29.422 -19.703 1 97.38 174 GLN A CA 1
ATOM 1336 C C . GLN A 1 174 ? 10.023 -30.781 -20.406 1 97.38 174 GLN A C 1
ATOM 1338 O O . GLN A 1 174 ? 10.328 -30.875 -21.594 1 97.38 174 GLN A O 1
ATOM 1343 N N . GLU A 1 175 ? 9.555 -31.703 -19.688 1 97.12 175 GLU A N 1
ATOM 1344 C CA . GLU A 1 175 ? 9.508 -33.062 -20.234 1 97.12 175 GLU A CA 1
ATOM 1345 C C . GLU A 1 175 ? 8.102 -33.406 -20.703 1 97.12 175 GLU A C 1
ATOM 1347 O O . GLU A 1 175 ? 7.918 -34.344 -21.5 1 97.12 175 GLU A O 1
ATOM 1352 N N . SER A 1 176 ? 7.109 -32.75 -20.203 1 97.12 176 SER A N 1
ATOM 1353 C CA . SER A 1 176 ? 5.723 -32.938 -20.594 1 97.12 176 SER A CA 1
ATOM 1354 C C . SER A 1 176 ? 4.879 -31.703 -20.266 1 97.12 176 SER A C 1
ATOM 1356 O O . SER A 1 176 ? 5.387 -30.734 -19.719 1 97.12 176 SER A O 1
ATOM 1358 N N . GLY A 1 177 ? 3.689 -31.719 -20.797 1 96.69 177 GLY A N 1
ATOM 1359 C CA . GLY A 1 177 ? 2.791 -30.609 -20.5 1 96.69 177 GLY A CA 1
ATOM 1360 C C . GLY A 1 177 ? 2.822 -29.516 -21.547 1 96.69 177 GLY A C 1
ATOM 1361 O O . GLY A 1 177 ? 3.605 -29.578 -22.5 1 96.69 177 GLY A O 1
ATOM 1362 N N . GLU A 1 178 ? 1.95 -28.547 -21.375 1 96.44 178 GLU A N 1
ATOM 1363 C CA . GLU A 1 178 ? 1.794 -27.438 -22.297 1 96.44 178 GLU A CA 1
ATOM 1364 C C . GLU A 1 178 ? 3.049 -26.562 -22.344 1 96.44 178 GLU A C 1
ATOM 1366 O O . GLU A 1 178 ? 3.676 -26.328 -21.312 1 96.44 178 GLU A O 1
ATOM 1371 N N . ARG A 1 179 ? 3.363 -26.062 -23.516 1 95.19 179 ARG A N 1
ATOM 1372 C CA . ARG A 1 179 ? 4.633 -25.359 -23.688 1 95.19 179 ARG A CA 1
ATOM 1373 C C . ARG A 1 179 ? 4.41 -23.859 -23.859 1 95.19 179 ARG A C 1
ATOM 1375 O O . ARG A 1 179 ? 5.359 -23.078 -23.812 1 95.19 179 ARG A O 1
ATOM 1382 N N . ASN A 1 180 ? 3.18 -23.453 -23.969 1 94.19 180 ASN A N 1
ATOM 1383 C CA . ASN A 1 180 ? 2.883 -22.047 -24.234 1 94.19 180 ASN A CA 1
ATOM 1384 C C . ASN A 1 180 ? 2.676 -21.281 -22.938 1 94.19 180 ASN A C 1
ATOM 1386 O O . ASN A 1 180 ? 1.679 -20.562 -22.781 1 94.19 180 ASN A O 1
ATOM 1390 N N . TRP A 1 181 ? 3.709 -21.344 -22.047 1 94.44 181 TRP A N 1
ATOM 1391 C CA . TRP A 1 181 ? 3.58 -20.703 -20.734 1 94.44 181 TRP A CA 1
ATOM 1392 C C . TRP A 1 181 ? 4.176 -19.297 -20.766 1 94.44 181 TRP A C 1
ATOM 1394 O O . TRP A 1 181 ? 3.992 -18.531 -19.812 1 94.44 181 TRP A O 1
ATOM 1404 N N . TRP A 1 182 ? 4.879 -18.922 -21.75 1 93.81 182 TRP A N 1
ATOM 1405 C CA . TRP A 1 182 ? 5.402 -17.562 -21.875 1 93.81 182 TRP A CA 1
ATOM 1406 C C . TRP A 1 182 ? 4.402 -16.656 -22.594 1 93.81 182 TRP A C 1
ATOM 1408 O O . TRP A 1 182 ? 4.188 -16.812 -23.797 1 93.81 182 TRP A O 1
ATOM 1418 N N . ASP A 1 183 ? 3.807 -15.711 -21.844 1 87.19 183 ASP A N 1
ATOM 1419 C CA . ASP A 1 183 ? 2.686 -14.938 -22.375 1 87.19 183 ASP A CA 1
ATOM 1420 C C . ASP A 1 183 ? 3.084 -13.492 -22.641 1 87.19 183 ASP A C 1
ATOM 1422 O O . ASP A 1 183 ? 2.225 -12.633 -22.859 1 87.19 183 ASP A O 1
ATOM 1426 N N . TYR A 1 184 ? 4.406 -13.195 -22.609 1 89.44 184 TYR A N 1
ATOM 1427 C CA . TYR A 1 184 ? 4.863 -11.836 -22.891 1 89.44 184 TYR A CA 1
ATOM 1428 C C . TYR A 1 184 ? 5.223 -11.68 -24.359 1 89.44 184 TYR A C 1
ATOM 1430 O O . TYR A 1 184 ? 5.496 -12.664 -25.047 1 89.44 184 TYR A O 1
ATOM 1438 N N . ASP A 1 185 ? 5.164 -10.461 -24.797 1 91.25 185 ASP A N 1
ATOM 1439 C CA . ASP A 1 185 ? 5.48 -10.164 -26.188 1 91.25 185 ASP A CA 1
ATOM 1440 C C . ASP A 1 185 ? 6.988 -10.078 -26.406 1 91.25 185 ASP A C 1
ATOM 1442 O O . ASP A 1 185 ? 7.449 -9.82 -27.531 1 91.25 185 ASP A O 1
ATOM 1446 N N . THR A 1 186 ? 7.766 -10.391 -25.438 1 92.56 186 THR A N 1
ATOM 1447 C CA . THR A 1 186 ? 9.227 -10.375 -25.5 1 92.56 186 THR A CA 1
ATOM 1448 C C . THR A 1 186 ? 9.789 -11.789 -25.375 1 92.56 186 THR A C 1
ATOM 1450 O O . THR A 1 186 ? 9.117 -12.688 -24.875 1 92.56 186 THR A O 1
ATOM 1453 N N . PRO A 1 187 ? 10.977 -11.898 -25.938 1 93.94 187 PRO A N 1
ATOM 1454 C CA . PRO A 1 187 ? 11.602 -13.211 -25.75 1 93.94 187 PRO A CA 1
ATOM 1455 C C . PRO A 1 187 ? 11.891 -13.531 -24.281 1 93.94 187 PRO A C 1
ATOM 1457 O O . PRO A 1 187 ? 11.883 -12.625 -23.438 1 93.94 187 PRO A O 1
ATOM 1460 N N . LEU A 1 188 ? 12.094 -14.805 -24.062 1 95 188 LEU A N 1
ATOM 1461 C CA . LEU A 1 188 ? 12.516 -15.219 -22.734 1 95 188 LEU A CA 1
ATOM 1462 C C . LEU A 1 188 ? 13.789 -14.5 -22.312 1 95 188 LEU A C 1
ATOM 1464 O O . LEU A 1 188 ? 14.703 -14.32 -23.125 1 95 188 LEU A O 1
ATOM 1468 N N . PRO A 1 189 ? 13.773 -14.031 -21.078 1 94.12 189 PRO A N 1
ATOM 1469 C CA . PRO A 1 189 ? 15.016 -13.422 -20.609 1 94.12 189 PRO A CA 1
ATOM 1470 C C . PRO A 1 189 ? 16.234 -14.328 -20.812 1 94.12 189 PRO A C 1
ATOM 1472 O O . PRO A 1 189 ? 16.125 -15.547 -20.719 1 94.12 189 PRO A O 1
ATOM 1475 N N . ASN A 1 190 ? 17.422 -13.734 -21 1 94.81 190 ASN A N 1
ATOM 1476 C CA . ASN A 1 190 ? 18.641 -14.453 -21.344 1 94.81 190 ASN A CA 1
ATOM 1477 C C . ASN A 1 190 ? 19.078 -15.391 -20.219 1 94.81 190 ASN A C 1
ATOM 1479 O O . ASN A 1 190 ? 19.781 -16.375 -20.469 1 94.81 190 ASN A O 1
ATOM 1483 N N . ASN A 1 191 ? 18.656 -15.086 -19.031 1 96.25 191 ASN A N 1
ATOM 1484 C CA . ASN A 1 191 ? 19.094 -15.891 -17.891 1 96.25 191 ASN A CA 1
ATOM 1485 C C . ASN A 1 191 ? 18.219 -17.125 -17.719 1 96.25 191 ASN A C 1
ATOM 1487 O O . ASN A 1 191 ? 18.484 -17.953 -16.844 1 96.25 191 ASN A O 1
ATOM 1491 N N . ILE A 1 192 ? 17.172 -17.234 -18.531 1 97.62 192 ILE A N 1
ATOM 1492 C CA . ILE A 1 192 ? 16.266 -18.375 -18.453 1 97.62 192 ILE A CA 1
ATOM 1493 C C . ILE A 1 192 ? 16.453 -19.25 -19.688 1 97.62 192 ILE A C 1
ATOM 1495 O O . ILE A 1 192 ? 16.281 -18.781 -20.812 1 97.62 192 ILE A O 1
ATOM 1499 N N . HIS A 1 193 ? 16.766 -20.516 -19.453 1 98.06 193 HIS A N 1
ATOM 1500 C CA . HIS A 1 193 ? 16.969 -21.453 -20.547 1 98.06 193 HIS A CA 1
ATOM 1501 C C . HIS A 1 193 ? 16.078 -22.688 -20.406 1 98.06 193 HIS A C 1
ATOM 1503 O O . HIS A 1 193 ? 15.898 -23.203 -19.297 1 98.06 193 HIS A O 1
ATOM 1509 N N . VAL A 1 194 ? 15.555 -23.141 -21.547 1 98 194 VAL A N 1
ATOM 1510 C CA . VAL A 1 194 ? 14.672 -24.297 -21.562 1 98 194 VAL A CA 1
ATOM 1511 C C . VAL A 1 194 ? 15.461 -25.547 -21.922 1 98 194 VAL A C 1
ATOM 1513 O O . VAL A 1 194 ? 16.266 -25.547 -22.859 1 98 194 VAL A O 1
ATOM 1516 N N . TYR A 1 195 ? 15.289 -26.578 -21.125 1 98.25 195 TYR A N 1
ATOM 1517 C CA . TYR A 1 195 ? 15.945 -27.875 -21.359 1 98.25 195 TYR A CA 1
ATOM 1518 C C . TYR A 1 195 ? 14.914 -28.969 -21.562 1 98.25 195 TYR A C 1
ATOM 1520 O O . TYR A 1 195 ? 13.805 -28.906 -21.016 1 98.25 195 TYR A O 1
ATOM 1528 N N . HIS A 1 196 ? 15.352 -30.078 -22.234 1 96.75 196 HIS A N 1
ATOM 1529 C CA . HIS A 1 196 ? 14.422 -31.156 -22.562 1 96.75 196 HIS A CA 1
ATOM 1530 C C . HIS A 1 196 ? 14.445 -32.25 -21.516 1 96.75 196 HIS A C 1
ATOM 1532 O O . HIS A 1 196 ? 13.547 -33.094 -21.469 1 96.75 196 HIS A O 1
ATOM 1538 N N . SER A 1 197 ? 15.516 -32.219 -20.75 1 97.5 197 SER A N 1
ATOM 1539 C CA . SER A 1 197 ? 15.617 -33.25 -19.734 1 97.5 197 SER A CA 1
ATOM 1540 C C . SER A 1 197 ? 16.312 -32.719 -18.469 1 97.5 197 SER A C 1
ATOM 1542 O O . SER A 1 197 ? 17.047 -31.734 -18.531 1 97.5 197 SER A O 1
ATOM 1544 N N . VAL A 1 198 ? 16.031 -33.406 -17.359 1 98.06 198 VAL A N 1
ATOM 1545 C CA . VAL A 1 198 ? 16.656 -33.031 -16.094 1 98.06 198 VAL A CA 1
ATOM 1546 C C . VAL A 1 198 ? 18.156 -33.219 -16.188 1 98.06 198 VAL A C 1
ATOM 1548 O O . VAL A 1 198 ? 18.922 -32.375 -15.695 1 98.06 198 VAL A O 1
ATOM 1551 N N . GLY A 1 199 ? 18.562 -34.281 -16.828 1 96.75 199 GLY A N 1
ATOM 1552 C CA . GLY A 1 199 ? 19.984 -34.531 -17 1 96.75 199 GLY A CA 1
ATOM 1553 C C . GLY A 1 199 ? 20.703 -33.375 -17.719 1 96.75 199 GLY A C 1
ATOM 1554 O O . GLY A 1 199 ? 21.766 -32.969 -17.281 1 96.75 199 GLY A O 1
ATOM 1555 N N . GLU A 1 200 ? 20.141 -32.875 -18.781 1 97.31 200 GLU A N 1
ATOM 1556 C CA . GLU A 1 200 ? 20.703 -31.766 -19.531 1 97.31 200 GLU A CA 1
ATOM 1557 C C . GLU A 1 200 ? 20.812 -30.5 -18.672 1 97.31 200 GLU A C 1
ATOM 1559 O O . GLU A 1 200 ? 21.812 -29.781 -18.719 1 97.31 200 GLU A O 1
ATOM 1564 N N . ALA A 1 201 ? 19.766 -30.266 -17.969 1 98.19 201 ALA A N 1
ATOM 1565 C CA . ALA A 1 201 ? 19.734 -29.078 -17.109 1 98.19 201 ALA A CA 1
ATOM 1566 C C . ALA A 1 201 ? 20.797 -29.172 -16.016 1 98.19 201 ALA A C 1
ATOM 1568 O O . ALA A 1 201 ? 21.484 -28.172 -15.734 1 98.19 201 ALA A O 1
ATOM 1569 N N . LEU A 1 202 ? 20.906 -30.328 -15.422 1 97.88 202 LEU A N 1
ATOM 1570 C CA . LEU A 1 202 ? 21.906 -30.5 -14.359 1 97.88 202 LEU A CA 1
ATOM 1571 C C . LEU A 1 202 ? 23.312 -30.234 -14.883 1 97.88 202 LEU A C 1
ATOM 1573 O O . LEU A 1 202 ? 24.141 -29.656 -14.18 1 97.88 202 LEU A O 1
ATOM 1577 N N . ALA A 1 203 ? 23.578 -30.641 -16.062 1 97.44 203 ALA A N 1
ATOM 1578 C CA . ALA A 1 203 ? 24.891 -30.453 -16.656 1 97.44 203 ALA A CA 1
ATOM 1579 C C . ALA A 1 203 ? 25.219 -28.969 -16.812 1 97.44 203 ALA A C 1
ATOM 1581 O O . ALA A 1 203 ? 26.391 -28.578 -16.75 1 97.44 203 ALA A O 1
ATOM 1582 N N . ALA A 1 204 ? 24.234 -28.172 -16.922 1 97.44 204 ALA A N 1
ATOM 1583 C CA . ALA A 1 204 ? 24.422 -26.734 -17.109 1 97.44 204 ALA A CA 1
ATOM 1584 C C . ALA A 1 204 ? 24.609 -26.031 -15.773 1 97.44 204 ALA A C 1
ATOM 1586 O O . ALA A 1 204 ? 24.938 -24.844 -15.734 1 97.44 204 ALA A O 1
ATOM 1587 N N . LYS A 1 205 ? 24.391 -26.688 -14.688 1 96.94 205 LYS A N 1
ATOM 1588 C CA . LYS A 1 205 ? 24.609 -26.188 -13.336 1 96.94 205 LYS A CA 1
ATOM 1589 C C . LYS A 1 205 ? 23.859 -24.891 -13.094 1 96.94 205 LYS A C 1
ATOM 1591 O O . LYS A 1 205 ? 24.438 -23.875 -12.703 1 96.94 205 LYS A O 1
ATOM 1596 N N . PRO A 1 206 ? 22.516 -24.906 -13.289 1 98.19 206 PRO A N 1
ATOM 1597 C CA . PRO A 1 206 ? 21.719 -23.703 -13.039 1 98.19 206 PRO A CA 1
ATOM 1598 C C . PRO A 1 206 ? 21.672 -23.312 -11.562 1 98.19 206 PRO A C 1
ATOM 1600 O O . PRO A 1 206 ? 21.938 -24.156 -10.695 1 98.19 206 PRO A O 1
ATOM 1603 N N . ASP A 1 207 ? 21.406 -22.016 -11.281 1 98.19 207 ASP A N 1
ATOM 1604 C CA . ASP A 1 207 ? 21.234 -21.547 -9.906 1 98.19 207 ASP A CA 1
ATOM 1605 C C . ASP A 1 207 ? 19.875 -21.969 -9.344 1 98.19 207 ASP A C 1
ATOM 1607 O O . ASP A 1 207 ? 19.719 -22.125 -8.133 1 98.19 207 ASP A O 1
ATOM 1611 N N . ALA A 1 208 ? 18.875 -22.156 -10.195 1 98.62 208 ALA A N 1
ATOM 1612 C CA . ALA A 1 208 ? 17.516 -22.578 -9.852 1 98.62 208 ALA A CA 1
ATOM 1613 C C . ALA A 1 208 ? 16.844 -23.266 -11.023 1 98.62 208 ALA A C 1
ATOM 1615 O O . ALA A 1 208 ? 17.297 -23.172 -12.164 1 98.62 208 ALA A O 1
ATOM 1616 N N . ALA A 1 209 ? 15.734 -23.969 -10.695 1 98.75 209 ALA A N 1
ATOM 1617 C CA . ALA A 1 209 ? 15.109 -24.719 -11.781 1 98.75 209 ALA A CA 1
ATOM 1618 C C . ALA A 1 209 ? 13.594 -24.797 -11.594 1 98.75 209 ALA A C 1
ATOM 1620 O O . ALA A 1 209 ? 13.109 -24.875 -10.469 1 98.75 209 ALA A O 1
ATOM 1621 N N . LEU A 1 210 ? 12.883 -24.688 -12.648 1 98.75 210 LEU A N 1
ATOM 1622 C CA . LEU A 1 210 ? 11.484 -25.078 -12.773 1 98.75 210 LEU A CA 1
ATOM 1623 C C . LEU A 1 210 ? 11.344 -26.359 -13.57 1 98.75 210 LEU A C 1
ATOM 1625 O O . LEU A 1 210 ? 11.617 -26.391 -14.773 1 98.75 210 LEU A O 1
ATOM 1629 N N . VAL A 1 211 ? 10.906 -27.422 -12.867 1 98.75 211 VAL A N 1
ATOM 1630 C CA . VAL A 1 211 ? 10.898 -28.734 -13.484 1 98.75 211 VAL A CA 1
ATOM 1631 C C . VAL A 1 211 ? 9.461 -29.172 -13.773 1 98.75 211 VAL A C 1
ATOM 1633 O O . VAL A 1 211 ? 8.664 -29.344 -12.852 1 98.75 211 VAL A O 1
ATOM 1636 N N . VAL A 1 212 ? 9.148 -29.328 -15.078 1 98.5 212 VAL A N 1
ATOM 1637 C CA . VAL A 1 212 ? 7.812 -29.75 -15.5 1 98.5 212 VAL A CA 1
ATOM 1638 C C . VAL A 1 212 ? 7.863 -31.172 -16.031 1 98.5 212 VAL A C 1
ATOM 1640 O O . VAL A 1 212 ? 8.375 -31.422 -17.125 1 98.5 212 VAL A O 1
ATOM 1643 N N . THR A 1 213 ? 7.336 -32.062 -15.195 1 98.31 213 THR A N 1
ATOM 1644 C CA . THR A 1 213 ? 7.395 -33.469 -15.625 1 98.31 213 THR A CA 1
ATOM 1645 C C . THR A 1 213 ? 6.32 -34.281 -14.914 1 98.31 213 THR A C 1
ATOM 1647 O O . THR A 1 213 ? 5.945 -33.969 -13.781 1 98.31 213 THR A O 1
ATOM 1650 N N . HIS A 1 214 ? 5.859 -35.312 -15.602 1 98.31 214 HIS A N 1
ATOM 1651 C CA . HIS A 1 214 ? 4.906 -36.25 -15.016 1 98.31 214 HIS A CA 1
ATOM 1652 C C . HIS A 1 214 ? 5.625 -37.406 -14.336 1 98.31 214 HIS A C 1
ATOM 1654 O O . HIS A 1 214 ? 5.008 -38.156 -13.594 1 98.31 214 HIS A O 1
ATOM 1660 N N . ARG A 1 215 ? 6.883 -37.5 -14.461 1 98.06 215 ARG A N 1
ATOM 1661 C CA . ARG A 1 215 ? 7.648 -38.625 -13.977 1 98.06 215 ARG A CA 1
ATOM 1662 C C . ARG A 1 215 ? 8.102 -38.406 -12.531 1 98.06 215 ARG A C 1
ATOM 1664 O O . ARG A 1 215 ? 8.25 -37.281 -12.094 1 98.06 215 ARG A O 1
ATOM 1671 N N . LEU A 1 216 ? 8.281 -39.531 -11.906 1 98.19 216 LEU A N 1
ATOM 1672 C CA . LEU A 1 216 ? 9.031 -39.469 -10.656 1 98.19 216 LEU A CA 1
ATOM 1673 C C . LEU A 1 216 ? 10.531 -39.375 -10.93 1 98.19 216 LEU A C 1
ATOM 1675 O O . LEU A 1 216 ? 11.07 -40.125 -11.742 1 98.19 216 LEU A O 1
ATOM 1679 N N . LEU A 1 217 ? 11.078 -38.438 -10.305 1 97.81 217 LEU A N 1
ATOM 1680 C CA . LEU A 1 217 ? 12.5 -38.219 -10.539 1 97.81 217 LEU A CA 1
ATOM 1681 C C . LEU A 1 217 ? 13.336 -39.344 -9.938 1 97.81 217 LEU A C 1
ATOM 1683 O O . LEU A 1 217 ? 12.992 -39.875 -8.883 1 97.81 217 LEU A O 1
ATOM 1687 N N . SER A 1 218 ? 14.391 -39.688 -10.656 1 97.19 218 SER A N 1
ATOM 1688 C CA . SER A 1 218 ? 15.359 -40.625 -10.078 1 97.19 218 SER A CA 1
ATOM 1689 C C . SER A 1 218 ? 16.156 -39.969 -8.961 1 97.19 218 SER A C 1
ATOM 1691 O O . SER A 1 218 ? 16.125 -38.75 -8.805 1 97.19 218 SER A O 1
ATOM 1693 N N . LYS A 1 219 ? 16.812 -40.719 -8.172 1 96.38 219 LYS A N 1
ATOM 1694 C CA . LYS A 1 219 ? 17.625 -40.188 -7.07 1 96.38 219 LYS A CA 1
ATOM 1695 C C . LYS A 1 219 ? 18.656 -39.188 -7.57 1 96.38 219 LYS A C 1
ATOM 1697 O O . LYS A 1 219 ? 18.875 -38.156 -6.945 1 96.38 219 LYS A O 1
ATOM 1702 N N . GLU A 1 220 ? 19.234 -39.531 -8.688 1 95.44 220 GLU A N 1
ATOM 1703 C CA . GLU A 1 220 ? 20.266 -38.656 -9.266 1 95.44 220 GLU A CA 1
ATOM 1704 C C . GLU A 1 220 ? 19.656 -37.344 -9.75 1 95.44 220 GLU A C 1
ATOM 1706 O O . GLU A 1 220 ? 20.297 -36.281 -9.633 1 95.44 220 GLU A O 1
ATOM 1711 N N . GLU A 1 221 ? 18.453 -37.406 -10.211 1 97.75 221 GLU A N 1
ATOM 1712 C CA . GLU A 1 221 ? 17.781 -36.219 -10.766 1 97.75 221 GLU A CA 1
ATOM 1713 C C . GLU A 1 221 ? 17.328 -35.281 -9.656 1 97.75 221 GLU A C 1
ATOM 1715 O O . GLU A 1 221 ? 17.078 -34.094 -9.898 1 97.75 221 GLU A O 1
ATOM 1720 N N . GLU A 1 222 ? 17.219 -35.781 -8.492 1 97.38 222 GLU A N 1
ATOM 1721 C CA . GLU A 1 222 ? 16.672 -35.031 -7.379 1 97.38 222 GLU A CA 1
ATOM 1722 C C . GLU A 1 222 ? 17.562 -33.844 -7.035 1 97.38 222 GLU A C 1
ATOM 1724 O O . GLU A 1 222 ? 17.125 -32.875 -6.391 1 97.38 222 GLU A O 1
ATOM 1729 N N . ALA A 1 223 ? 18.781 -33.875 -7.48 1 97.31 223 ALA A N 1
ATOM 1730 C CA . ALA A 1 223 ? 19.719 -32.781 -7.234 1 97.31 223 ALA A CA 1
ATOM 1731 C C . ALA A 1 223 ? 19.203 -31.453 -7.797 1 97.31 223 ALA A C 1
ATOM 1733 O O . ALA A 1 223 ? 19.469 -30.391 -7.246 1 97.31 223 ALA A O 1
ATOM 1734 N N . ILE A 1 224 ? 18.422 -31.578 -8.844 1 97.94 224 ILE A N 1
ATOM 1735 C CA . ILE A 1 224 ? 17.906 -30.391 -9.523 1 97.94 224 ILE A CA 1
ATOM 1736 C C . ILE A 1 224 ? 16.922 -29.656 -8.609 1 97.94 224 ILE A C 1
ATOM 1738 O O . ILE A 1 224 ? 16.641 -28.469 -8.797 1 97.94 224 ILE A O 1
ATOM 1742 N N . LEU A 1 225 ? 16.391 -30.344 -7.562 1 97.88 225 LEU A N 1
ATOM 1743 C CA . LEU A 1 225 ? 15.359 -29.797 -6.684 1 97.88 225 LEU A CA 1
ATOM 1744 C C . LEU A 1 225 ? 15.984 -29.125 -5.473 1 97.88 225 LEU A C 1
ATOM 1746 O O . LEU A 1 225 ? 15.273 -28.578 -4.621 1 97.88 225 LEU A O 1
ATOM 1750 N N . GLN A 1 226 ? 17.312 -29.141 -5.355 1 97.31 226 GLN A N 1
ATOM 1751 C CA . GLN A 1 226 ? 17.938 -28.391 -4.273 1 97.31 226 GLN A CA 1
ATOM 1752 C C . GLN A 1 226 ? 17.469 -26.953 -4.246 1 97.31 226 GLN A C 1
ATOM 1754 O O . GLN A 1 226 ? 17.188 -26.391 -3.178 1 97.31 226 GLN A O 1
ATOM 1759 N N . ASN A 1 227 ? 17.391 -26.375 -5.359 1 98.12 227 ASN A N 1
ATOM 1760 C CA . ASN A 1 227 ? 16.75 -25.094 -5.59 1 98.12 227 ASN A CA 1
ATOM 1761 C C . ASN A 1 227 ? 15.867 -25.125 -6.832 1 98.12 227 ASN A C 1
ATOM 1763 O O . ASN A 1 227 ? 16.016 -24.297 -7.73 1 98.12 227 ASN A O 1
ATOM 1767 N N . GLY A 1 228 ? 14.898 -26.031 -6.715 1 98.44 228 GLY A N 1
ATOM 1768 C CA . GLY A 1 228 ? 13.969 -26.234 -7.816 1 98.44 228 GLY A CA 1
ATOM 1769 C C . GLY A 1 228 ? 12.555 -26.516 -7.355 1 98.44 228 GLY A C 1
ATOM 1770 O O . GLY A 1 228 ? 12.344 -26.984 -6.234 1 98.44 228 GLY A O 1
ATOM 1771 N N . VAL A 1 229 ? 11.656 -26.156 -8.188 1 98.5 229 VAL A N 1
ATOM 1772 C CA . VAL A 1 229 ? 10.242 -26.453 -7.965 1 98.5 229 VAL A CA 1
ATOM 1773 C C . VAL A 1 229 ? 9.75 -27.453 -9.016 1 98.5 229 VAL A C 1
ATOM 1775 O O . VAL A 1 229 ? 10.031 -27.297 -10.203 1 98.5 229 VAL A O 1
ATOM 1778 N N . LEU A 1 230 ? 9.094 -28.453 -8.516 1 98.69 230 LEU A N 1
ATOM 1779 C CA . LEU A 1 230 ? 8.578 -29.5 -9.383 1 98.69 230 LEU A CA 1
ATOM 1780 C C . LEU A 1 230 ? 7.098 -29.281 -9.68 1 98.69 230 LEU A C 1
ATOM 1782 O O . LEU A 1 230 ? 6.281 -29.172 -8.758 1 98.69 230 LEU A O 1
ATOM 1786 N N . TYR A 1 231 ? 6.781 -29.172 -11.008 1 98.5 231 TYR A N 1
ATOM 1787 C CA . TYR A 1 231 ? 5.41 -29 -11.477 1 98.5 231 TYR A CA 1
ATOM 1788 C C . TYR A 1 231 ? 4.898 -30.25 -12.156 1 98.5 231 TYR A C 1
ATOM 1790 O O . TYR A 1 231 ? 5.605 -30.859 -12.961 1 98.5 231 TYR A O 1
ATOM 1798 N N . ARG A 1 232 ? 3.658 -30.578 -11.812 1 98.62 232 ARG A N 1
ATOM 1799 C CA . ARG A 1 232 ? 3.014 -31.75 -12.375 1 98.62 232 ARG A CA 1
ATOM 1800 C C . ARG A 1 232 ? 1.953 -31.359 -13.398 1 98.62 232 ARG A C 1
ATOM 1802 O O . ARG A 1 232 ? 0.853 -30.953 -13.031 1 98.62 232 ARG A O 1
ATOM 1809 N N . PRO A 1 233 ? 2.281 -31.531 -14.695 1 98.44 233 PRO A N 1
ATOM 1810 C CA . PRO A 1 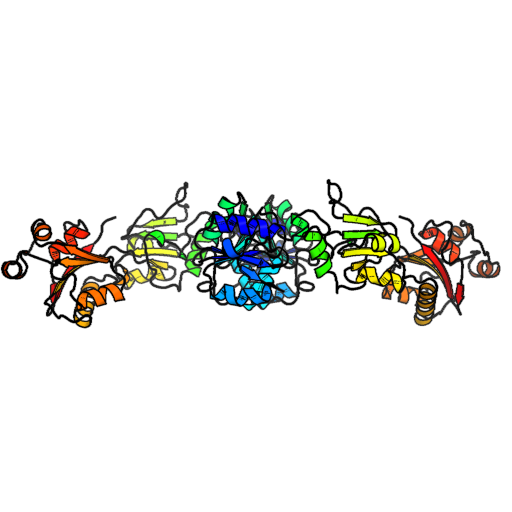233 ? 1.26 -31.266 -15.711 1 98.44 233 PRO A CA 1
ATOM 1811 C C . PRO A 1 233 ? 0.198 -32.375 -15.773 1 98.44 233 PRO A C 1
ATOM 1813 O O . PRO A 1 233 ? 0.438 -33.5 -15.336 1 98.44 233 PRO A O 1
ATOM 1816 N N . LYS A 1 234 ? -0.962 -32.031 -16.266 1 98.19 234 LYS A N 1
ATOM 1817 C CA . LYS A 1 234 ? -2.043 -33 -16.406 1 98.19 234 LYS A CA 1
ATOM 1818 C C . LYS A 1 234 ? -2 -33.688 -17.766 1 98.19 234 LYS A C 1
ATOM 1820 O O . LYS A 1 234 ? -2.709 -33.281 -18.688 1 98.19 234 LYS A O 1
ATOM 1825 N N . VAL A 1 235 ? -1.223 -34.812 -17.781 1 98.31 235 VAL A N 1
ATOM 1826 C CA . VAL A 1 235 ? -0.966 -35.375 -19.094 1 98.31 235 VAL A CA 1
ATOM 1827 C C . VAL A 1 235 ? -1.274 -36.875 -19.109 1 98.31 235 VAL A C 1
ATOM 1829 O O . VAL A 1 235 ? -1.265 -37.5 -20.156 1 98.31 235 VAL A O 1
ATOM 1832 N N . ILE A 1 236 ? -1.551 -37.469 -17.984 1 98.62 236 ILE A N 1
ATOM 1833 C CA . ILE A 1 236 ? -1.765 -38.906 -17.906 1 98.62 236 ILE A CA 1
ATOM 1834 C C . ILE A 1 236 ? -3.248 -39.219 -18.078 1 98.62 236 ILE A C 1
ATOM 1836 O O . ILE A 1 236 ? -4.102 -38.625 -17.406 1 98.62 236 ILE A O 1
ATOM 1840 N N . VAL A 1 237 ? -3.5 -40.156 -18.969 1 98.75 237 VAL A N 1
ATOM 1841 C CA . VAL A 1 237 ? -4.855 -40.625 -19.219 1 98.75 237 VAL A CA 1
ATOM 1842 C C . VAL A 1 237 ? -4.957 -42.094 -18.875 1 98.75 237 VAL A C 1
ATOM 1844 O O . VAL A 1 237 ? -4.168 -42.938 -19.359 1 98.75 237 VAL A O 1
ATOM 1847 N N . LEU A 1 238 ? -5.941 -42.375 -18.062 1 98.88 238 LEU A N 1
ATOM 1848 C CA . LEU A 1 238 ? -6.141 -43.75 -17.625 1 98.88 238 LEU A CA 1
ATOM 1849 C C . LEU A 1 238 ? -7.363 -44.375 -18.281 1 98.88 238 LEU A C 1
ATOM 1851 O O . LEU A 1 238 ? -8.477 -43.875 -18.141 1 98.88 238 LEU A O 1
ATOM 1855 N N . GLY A 1 239 ? -7.109 -45.438 -19.016 1 98.62 239 GLY A N 1
ATOM 1856 C CA . GLY A 1 239 ? -8.211 -46.281 -19.406 1 98.62 239 GLY A CA 1
ATOM 1857 C C . GLY A 1 239 ? -8.484 -47.406 -18.406 1 98.62 239 GLY A C 1
ATOM 1858 O O . GLY A 1 239 ? -7.582 -48.156 -18.062 1 98.62 239 GLY A O 1
ATOM 1859 N N . ILE A 1 240 ? -9.742 -47.5 -18 1 98.5 240 ILE A N 1
ATOM 1860 C CA . ILE A 1 240 ? -10.016 -48.469 -16.953 1 98.5 240 ILE A CA 1
ATOM 1861 C C . ILE A 1 240 ? -11.25 -49.312 -17.312 1 98.5 240 ILE A C 1
ATOM 1863 O O . ILE A 1 240 ? -12.281 -48.75 -17.703 1 98.5 240 ILE A O 1
ATOM 1867 N N . GLY A 1 241 ? -11.125 -50.562 -17.25 1 96.5 241 GLY A N 1
ATOM 1868 C CA . GLY A 1 241 ? -12.227 -51.5 -17.203 1 96.5 241 GLY A CA 1
ATOM 1869 C C . GLY A 1 241 ? -12.305 -52.25 -15.875 1 96.5 241 GLY A C 1
ATOM 1870 O O . GLY A 1 241 ? -11.273 -52.594 -15.281 1 96.5 241 GLY A O 1
ATOM 1871 N N . CYS A 1 242 ? -13.555 -52.469 -15.438 1 95.94 242 CYS A N 1
ATOM 1872 C CA . CYS A 1 242 ? -13.68 -53.219 -14.195 1 95.94 242 CYS A CA 1
ATOM 1873 C C . CYS A 1 242 ? -15.008 -53.969 -14.141 1 95.94 242 CYS A C 1
ATOM 1875 O O . CYS A 1 242 ? -15.938 -53.656 -14.891 1 95.94 242 CYS A O 1
ATOM 1877 N N . ASN A 1 243 ? -14.992 -54.938 -13.281 1 95.19 243 ASN A N 1
ATOM 1878 C CA . ASN A 1 243 ? -16.25 -55.656 -13.016 1 95.19 243 ASN A CA 1
ATOM 1879 C C . ASN A 1 243 ? -17.188 -54.781 -12.188 1 95.19 243 ASN A C 1
ATOM 1881 O O . ASN A 1 243 ? -16.75 -53.938 -11.414 1 95.19 243 ASN A O 1
ATOM 1885 N N . ARG A 1 244 ? -18.484 -55 -12.391 1 94.62 244 ARG A N 1
ATOM 1886 C CA . ARG A 1 244 ? -19.469 -54.281 -11.602 1 94.62 244 ARG A CA 1
ATOM 1887 C C . ARG A 1 244 ? -19.297 -54.562 -10.109 1 94.62 244 ARG A C 1
ATOM 1889 O O . ARG A 1 244 ? -19.062 -55.719 -9.719 1 94.62 244 ARG A O 1
ATOM 1896 N N . GLY A 1 245 ? -19.312 -53.562 -9.359 1 96 245 GLY A N 1
ATOM 1897 C CA . GLY A 1 245 ? -19.234 -53.719 -7.914 1 96 245 GLY A CA 1
ATOM 1898 C C . GLY A 1 245 ? -17.812 -53.625 -7.379 1 96 245 GLY A C 1
ATOM 1899 O O . GLY A 1 245 ? -17.594 -53.719 -6.172 1 96 245 GLY A O 1
ATOM 1900 N N . THR A 1 246 ? -16.875 -53.438 -8.25 1 97.12 246 THR A N 1
ATOM 1901 C CA . THR A 1 246 ? -15.508 -53.25 -7.785 1 97.12 246 THR A CA 1
ATOM 1902 C C . THR A 1 246 ? -15.406 -52.031 -6.871 1 97.12 246 THR A C 1
ATOM 1904 O O . THR A 1 246 ? -15.945 -50.969 -7.184 1 97.12 246 THR A O 1
ATOM 1907 N N . THR A 1 247 ? -14.711 -52.156 -5.781 1 97.94 247 THR A N 1
ATOM 1908 C CA . THR A 1 247 ? -14.656 -51.094 -4.785 1 97.94 247 THR A CA 1
ATOM 1909 C C . THR A 1 247 ? -13.719 -49.969 -5.238 1 97.94 247 THR A C 1
ATOM 1911 O O . THR A 1 247 ? -12.781 -50.219 -6 1 97.94 247 THR A O 1
ATOM 1914 N N . ALA A 1 248 ? -13.945 -48.781 -4.738 1 98.31 248 ALA A N 1
ATOM 1915 C CA . ALA A 1 248 ? -13.086 -47.625 -5 1 98.31 248 ALA A CA 1
ATOM 1916 C C . ALA A 1 248 ? -11.656 -47.906 -4.531 1 98.31 248 ALA A C 1
ATOM 1918 O O . ALA A 1 248 ? -10.695 -47.531 -5.203 1 98.31 248 ALA A O 1
ATOM 1919 N N . GLU A 1 249 ? -11.586 -48.562 -3.402 1 98.31 249 GLU A N 1
ATOM 1920 C CA . GLU A 1 249 ? -10.281 -48.875 -2.834 1 98.31 249 GLU A CA 1
ATOM 1921 C C . GLU A 1 249 ? -9.469 -49.75 -3.773 1 98.31 249 GLU A C 1
ATOM 1923 O O . GLU A 1 249 ? -8.273 -49.531 -3.969 1 98.31 249 GLU A O 1
ATOM 1928 N N . GLU A 1 250 ? -10.125 -50.75 -4.305 1 98.25 250 GLU A N 1
ATOM 1929 C CA . GLU A 1 250 ? -9.438 -51.625 -5.234 1 98.25 250 GLU A CA 1
ATOM 1930 C C . GLU A 1 250 ? -8.992 -50.875 -6.488 1 98.25 250 GLU A C 1
ATOM 1932 O O . GLU A 1 250 ? -7.852 -51.031 -6.934 1 98.25 250 GLU A O 1
ATOM 1937 N N . ILE A 1 251 ? -9.852 -50.125 -7.023 1 98.44 251 ILE A N 1
ATOM 1938 C CA . ILE A 1 251 ? -9.562 -49.344 -8.227 1 98.44 251 ILE A CA 1
ATOM 1939 C C . ILE A 1 251 ? -8.391 -48.406 -7.969 1 98.44 251 ILE A C 1
ATOM 1941 O O . ILE A 1 251 ? -7.43 -48.375 -8.742 1 98.44 251 ILE A O 1
ATOM 1945 N N . GLU A 1 252 ? -8.414 -47.688 -6.895 1 98.5 252 GLU A N 1
ATOM 1946 C CA . GLU A 1 252 ? -7.367 -46.719 -6.539 1 98.5 252 GLU A CA 1
ATOM 1947 C C . GLU A 1 252 ? -6.023 -47.438 -6.344 1 98.5 252 GLU A C 1
ATOM 1949 O O . GLU A 1 252 ? -4.984 -46.906 -6.766 1 98.5 252 GLU A O 1
ATOM 1954 N N . THR A 1 253 ? -6.07 -48.531 -5.688 1 98.44 253 THR A N 1
ATOM 1955 C CA . THR A 1 253 ? -4.848 -49.312 -5.457 1 98.44 253 THR A CA 1
ATOM 1956 C C . THR A 1 253 ? -4.203 -49.688 -6.781 1 98.44 253 THR A C 1
ATOM 1958 O O . THR A 1 253 ? -2.988 -49.562 -6.953 1 98.44 253 THR A O 1
ATOM 1961 N N . VAL A 1 254 ? -4.996 -50.156 -7.715 1 98.56 254 VAL A N 1
ATOM 1962 C CA . VAL A 1 254 ? -4.48 -50.531 -9.016 1 98.56 254 VAL A CA 1
ATOM 1963 C C . VAL A 1 254 ? -3.883 -49.344 -9.734 1 98.56 254 VAL A C 1
ATOM 1965 O O . VAL A 1 254 ? -2.812 -49.438 -10.336 1 98.56 254 VAL A O 1
ATOM 1968 N N . ILE A 1 255 ? -4.551 -48.25 -9.633 1 98.75 255 ILE A N 1
ATOM 1969 C CA . ILE A 1 255 ? -4.062 -47.031 -10.258 1 98.75 255 ILE A CA 1
ATOM 1970 C C . ILE A 1 255 ? -2.713 -46.625 -9.656 1 98.75 255 ILE A C 1
ATOM 1972 O O . ILE A 1 255 ? -1.734 -46.438 -10.375 1 98.75 255 ILE A O 1
ATOM 1976 N N . ARG A 1 256 ? -2.605 -46.594 -8.375 1 98.56 256 ARG A N 1
ATOM 1977 C CA . ARG A 1 256 ? -1.396 -46.156 -7.68 1 98.56 256 ARG A CA 1
ATOM 1978 C C . ARG A 1 256 ? -0.23 -47.094 -7.98 1 98.56 256 ARG A C 1
ATOM 1980 O O . ARG A 1 256 ? 0.872 -46.656 -8.297 1 98.56 256 ARG A O 1
ATOM 1987 N N . GLU A 1 257 ? -0.538 -48.344 -7.883 1 98.38 257 GLU A N 1
ATOM 1988 C CA . GLU A 1 257 ? 0.511 -49.312 -8.125 1 98.38 257 GLU A CA 1
ATOM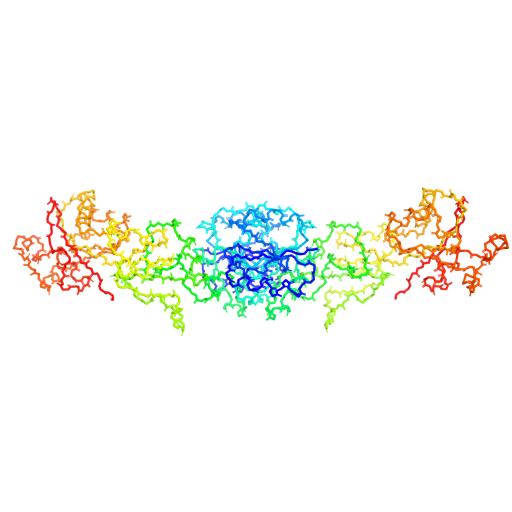 1989 C C . GLU A 1 257 ? 1.008 -49.25 -9.57 1 98.38 257 GLU A C 1
ATOM 1991 O O . GLU A 1 257 ? 2.211 -49.344 -9.82 1 98.38 257 GLU A O 1
ATOM 1996 N N . THR A 1 258 ? 0.094 -49.094 -10.461 1 98.62 258 THR A N 1
ATOM 1997 C CA . THR A 1 258 ? 0.458 -49.031 -11.867 1 98.62 258 THR A CA 1
ATOM 1998 C C . THR A 1 258 ? 1.305 -47.812 -12.148 1 98.62 258 THR A C 1
ATOM 2000 O O . THR A 1 258 ? 2.346 -47.875 -12.805 1 98.62 258 THR A O 1
ATOM 2003 N N . LEU A 1 259 ? 0.925 -46.719 -11.641 1 98.75 259 LEU A N 1
ATOM 2004 C CA . LEU A 1 259 ? 1.666 -45.469 -11.844 1 98.75 259 LEU A CA 1
ATOM 2005 C C . LEU A 1 259 ? 3.037 -45.531 -11.18 1 98.75 259 LEU A C 1
ATOM 2007 O O . LEU A 1 259 ? 4.027 -45.062 -11.734 1 98.75 259 LEU A O 1
ATOM 2011 N N . ASP A 1 260 ? 3.107 -46.156 -10.07 1 98.12 260 ASP A N 1
ATOM 2012 C CA . ASP A 1 260 ? 4.387 -46.344 -9.391 1 98.12 260 ASP A CA 1
ATOM 2013 C C . ASP A 1 260 ? 5.336 -47.188 -10.242 1 98.12 260 ASP A C 1
ATOM 2015 O O . ASP A 1 260 ? 6.523 -46.906 -10.352 1 98.12 260 ASP A O 1
ATOM 2019 N N . GLU A 1 261 ? 4.793 -48.25 -10.781 1 98.19 261 GLU A N 1
ATOM 2020 C CA . GLU A 1 261 ? 5.59 -49.125 -11.633 1 98.19 261 GLU A CA 1
ATOM 2021 C C . GLU A 1 261 ? 6.121 -48.375 -12.852 1 98.19 261 GLU A C 1
ATOM 2023 O O . GLU A 1 261 ? 7.242 -48.625 -13.297 1 98.19 261 GLU A O 1
ATOM 2028 N N . LEU A 1 262 ? 5.344 -47.438 -13.305 1 98.25 262 LEU A N 1
ATOM 2029 C CA . LEU A 1 262 ? 5.742 -46.656 -14.469 1 98.25 262 LEU A CA 1
ATOM 2030 C C . LEU A 1 262 ? 6.582 -45.469 -14.055 1 98.25 262 LEU A C 1
ATOM 2032 O O . LEU A 1 262 ? 7.086 -44.719 -14.914 1 98.25 262 LEU A O 1
ATOM 2036 N N . ARG A 1 263 ? 6.621 -45.188 -12.742 1 98.44 263 ARG A N 1
ATOM 2037 C CA . ARG A 1 263 ? 7.309 -44.031 -12.164 1 98.44 263 ARG A CA 1
ATOM 2038 C C . ARG A 1 263 ? 6.648 -42.719 -12.602 1 98.44 263 ARG A C 1
ATOM 2040 O O . ARG A 1 263 ? 7.336 -41.781 -12.984 1 98.44 263 ARG A O 1
ATOM 2047 N N . PHE A 1 264 ? 5.371 -42.781 -12.625 1 98.69 264 PHE A N 1
ATOM 2048 C CA . PHE A 1 264 ? 4.559 -41.594 -12.953 1 98.69 264 PHE A CA 1
ATOM 2049 C C . PHE A 1 264 ? 3.896 -41.062 -11.695 1 98.69 264 PHE A C 1
ATOM 2051 O O . PHE A 1 264 ? 3.512 -41.812 -10.805 1 98.69 264 PHE A O 1
ATOM 2058 N N . SER A 1 265 ? 3.795 -39.781 -11.648 1 98.44 265 SER A N 1
ATOM 2059 C CA . SER A 1 265 ? 3.129 -39.156 -10.516 1 98.44 265 SER A CA 1
ATOM 2060 C C . SER A 1 265 ? 1.615 -39.156 -10.695 1 98.44 265 SER A C 1
ATOM 2062 O O . SER A 1 265 ? 1.116 -38.781 -11.758 1 98.44 265 SER A O 1
ATOM 2064 N N . ILE A 1 266 ? 0.899 -39.469 -9.648 1 98.38 266 ILE A N 1
ATOM 2065 C CA . ILE A 1 266 ? -0.56 -39.5 -9.672 1 98.38 266 ILE A CA 1
ATOM 2066 C C . ILE A 1 266 ? -1.083 -38.062 -9.836 1 98.38 266 ILE A C 1
ATOM 2068 O O . ILE A 1 266 ? -2.199 -37.844 -10.32 1 98.38 266 ILE A O 1
ATOM 2072 N N . LYS A 1 267 ? -0.255 -37.062 -9.508 1 98 267 LYS A N 1
ATOM 2073 C CA . LYS A 1 267 ? -0.646 -35.656 -9.594 1 98 267 LYS A CA 1
ATOM 2074 C C . LYS A 1 267 ? -0.734 -35.188 -11.055 1 98 267 LYS A C 1
ATOM 2076 O O . LYS A 1 267 ? -1.278 -34.125 -11.344 1 98 267 LYS A O 1
ATOM 2081 N N . SER A 1 268 ? -0.312 -36 -11.938 1 98.5 268 SER A N 1
ATOM 2082 C CA . SER A 1 268 ? -0.306 -35.625 -13.352 1 98.5 268 SER A CA 1
ATOM 2083 C C . SER A 1 268 ? -1.444 -36.281 -14.109 1 98.5 268 SER A C 1
ATOM 2085 O O . SER A 1 268 ? -1.536 -36.156 -15.328 1 98.5 268 SER A O 1
ATOM 2087 N N . VAL A 1 269 ? -2.35 -37.031 -13.414 1 98.69 269 VAL A N 1
ATOM 2088 C CA . VAL A 1 269 ? -3.486 -37.656 -14.07 1 98.69 269 VAL A CA 1
ATOM 2089 C C . VAL A 1 269 ? -4.516 -36.594 -14.469 1 98.69 269 VAL A C 1
ATOM 2091 O O . VAL A 1 269 ? -4.863 -35.719 -13.672 1 98.69 269 VAL A O 1
ATOM 2094 N N . LYS A 1 270 ? -4.895 -36.75 -15.68 1 98.12 270 LYS A N 1
ATOM 2095 C CA . LYS A 1 270 ? -5.879 -35.812 -16.234 1 98.12 270 LYS A CA 1
ATOM 2096 C C . LYS A 1 270 ? -7.281 -36.406 -16.203 1 98.12 270 LYS A C 1
ATOM 2098 O O . LYS A 1 270 ? -8.234 -35.781 -15.766 1 98.12 270 LYS A O 1
ATOM 2103 N N . ALA A 1 271 ? -7.309 -37.719 -16.625 1 98.5 271 ALA A N 1
ATOM 2104 C CA . ALA A 1 271 ? -8.641 -38.25 -16.859 1 98.5 271 ALA A CA 1
ATOM 2105 C C . ALA A 1 271 ? -8.656 -39.781 -16.672 1 98.5 271 ALA A C 1
ATOM 2107 O O . ALA A 1 271 ? -7.621 -40.438 -16.812 1 98.5 271 ALA A O 1
ATOM 2108 N N . VAL A 1 272 ? -9.859 -40.219 -16.359 1 98.75 272 VAL A N 1
ATOM 2109 C CA . VAL A 1 272 ? -10.195 -41.656 -16.375 1 98.75 272 VAL A CA 1
ATOM 2110 C C . VAL A 1 272 ? -11.227 -41.906 -17.469 1 98.75 272 VAL A C 1
ATOM 2112 O O . VAL A 1 272 ? -12.266 -41.25 -17.531 1 98.75 272 VAL A O 1
ATOM 2115 N N . CYS A 1 273 ? -10.867 -42.875 -18.297 1 98.69 273 CYS A N 1
ATOM 2116 C CA . CYS A 1 273 ? -11.727 -43.219 -19.422 1 98.69 273 CYS A CA 1
ATOM 2117 C C . CYS A 1 273 ? -12.18 -44.688 -19.344 1 98.69 273 CYS A C 1
ATOM 2119 O O . CYS A 1 273 ? -11.414 -45.562 -18.938 1 98.69 273 CYS A O 1
ATOM 2121 N N . THR A 1 274 ? -13.422 -44.875 -19.734 1 98.44 274 THR A N 1
ATOM 2122 C CA . THR A 1 274 ? -13.977 -46.219 -19.688 1 98.44 274 THR A CA 1
ATOM 2123 C C . THR A 1 274 ? -15.133 -46.375 -20.672 1 98.44 274 THR A C 1
ATOM 2125 O O . THR A 1 274 ? -15.219 -45.625 -21.656 1 98.44 274 THR A O 1
ATOM 2128 N N . ILE A 1 275 ? -15.852 -47.5 -20.547 1 98.25 275 ILE A N 1
ATOM 2129 C CA . ILE A 1 275 ? -17 -47.781 -21.406 1 98.25 275 ILE A CA 1
ATOM 2130 C C . ILE A 1 275 ? -18.266 -47.219 -20.781 1 98.25 275 ILE A C 1
ATOM 2132 O O . ILE A 1 275 ? -18.422 -47.219 -19.562 1 98.25 275 ILE A O 1
ATOM 2136 N N . ALA A 1 276 ? -19.188 -46.812 -21.609 1 97.88 276 ALA A N 1
ATOM 2137 C CA . ALA A 1 276 ? -20.422 -46.156 -21.203 1 97.88 276 ALA A CA 1
ATOM 2138 C C . ALA A 1 276 ? -21.219 -47.031 -20.25 1 97.88 276 ALA A C 1
ATOM 2140 O O . ALA A 1 276 ? -21.906 -46.531 -19.359 1 97.88 276 ALA A O 1
ATOM 2141 N N . LEU A 1 277 ? -21.078 -48.281 -20.391 1 96.12 277 LEU A N 1
ATOM 2142 C CA . LEU A 1 277 ? -21.797 -49.25 -19.531 1 96.12 277 LEU A CA 1
ATOM 2143 C C . LEU A 1 277 ? -21.391 -49.062 -18.078 1 96.12 277 LEU A C 1
ATOM 2145 O O . LEU A 1 277 ? -22.109 -49.5 -17.172 1 96.12 277 LEU A O 1
ATOM 2149 N N . LYS A 1 278 ? -20.297 -48.406 -17.891 1 96.31 278 LYS A N 1
ATOM 2150 C CA . LYS A 1 278 ? -19.766 -48.25 -16.547 1 96.31 278 LYS A CA 1
ATOM 2151 C C . LYS A 1 278 ? -19.859 -46.812 -16.062 1 96.31 278 LYS A C 1
ATOM 2153 O O . LYS A 1 278 ? -19.25 -46.438 -15.055 1 96.31 278 LYS A O 1
ATOM 2158 N N . LYS A 1 279 ? -20.594 -46 -16.672 1 96.44 279 LYS A N 1
ATOM 2159 C CA . LYS A 1 279 ? -20.688 -44.562 -16.375 1 96.44 279 LYS A CA 1
ATOM 2160 C C . LYS A 1 279 ? -21.234 -44.344 -14.961 1 96.44 279 LYS A C 1
ATOM 2162 O O . LYS A 1 279 ? -20.953 -43.344 -14.336 1 96.44 279 LYS A O 1
ATOM 2167 N N . ASP A 1 280 ? -21.953 -45.375 -14.469 1 96.69 280 ASP A N 1
ATOM 2168 C CA . ASP A 1 280 ? -22.562 -45.25 -13.148 1 96.69 280 ASP A CA 1
ATOM 2169 C C . ASP A 1 280 ? -21.891 -46.156 -12.141 1 96.69 280 ASP A C 1
ATOM 2171 O O . ASP A 1 280 ? -22.422 -46.406 -11.055 1 96.69 280 ASP A O 1
ATOM 2175 N N . GLU A 1 281 ? -20.781 -46.75 -12.555 1 96.62 281 GLU A N 1
ATOM 2176 C CA . GLU A 1 281 ? -20.047 -47.625 -11.641 1 96.62 281 GLU A CA 1
ATOM 2177 C C . GLU A 1 281 ? -19.594 -46.875 -10.391 1 96.62 281 GLU A C 1
ATOM 2179 O O . GLU A 1 281 ? -18.734 -46 -10.461 1 96.62 281 GLU A O 1
ATOM 2184 N N . PRO A 1 282 ? -20.062 -47.188 -9.203 1 97.56 282 PRO A N 1
ATOM 2185 C CA . PRO A 1 282 ? -19.812 -46.406 -7.992 1 97.56 282 PRO A CA 1
ATOM 2186 C C . PRO A 1 282 ? -18.328 -46.312 -7.648 1 97.56 282 PRO A C 1
ATOM 2188 O O . PRO A 1 282 ? -17.859 -45.25 -7.242 1 97.56 282 PRO A O 1
ATOM 2191 N N . GLY A 1 283 ? -17.641 -47.375 -7.754 1 97.5 283 GLY A N 1
ATOM 2192 C CA . GLY A 1 283 ? -16.219 -47.375 -7.441 1 97.5 283 GLY A CA 1
ATOM 2193 C C . GLY A 1 283 ? -15.422 -46.406 -8.281 1 97.5 283 GLY A C 1
ATOM 2194 O O . GLY A 1 283 ? -14.57 -45.688 -7.762 1 97.5 283 GLY A O 1
ATOM 2195 N N . LEU A 1 284 ? -15.734 -46.344 -9.555 1 97.81 284 LEU A N 1
ATOM 2196 C CA . LEU A 1 284 ? -15.062 -45.406 -10.469 1 97.81 284 LEU A CA 1
ATOM 2197 C C . LEU A 1 284 ? -15.422 -43.969 -10.141 1 97.81 284 LEU A C 1
ATOM 2199 O O . LEU A 1 284 ? -14.547 -43.094 -10.078 1 97.81 284 LEU A O 1
ATOM 2203 N N . LEU A 1 285 ? -16.656 -43.75 -9.898 1 98.19 285 LEU A N 1
ATOM 2204 C CA . LEU A 1 285 ? -17.141 -42.406 -9.602 1 98.19 285 LEU A CA 1
ATOM 2205 C C . LEU A 1 285 ? -16.5 -41.875 -8.328 1 98.19 285 LEU A C 1
ATOM 2207 O O . LEU A 1 285 ? -16.125 -40.688 -8.266 1 98.19 285 LEU A O 1
ATOM 2211 N N . GLU A 1 286 ? -16.375 -42.688 -7.418 1 98.31 286 GLU A N 1
ATOM 2212 C CA . GLU A 1 286 ? -15.781 -42.281 -6.145 1 98.31 286 GLU A CA 1
ATOM 2213 C C . GLU A 1 286 ? -14.312 -41.906 -6.316 1 98.31 286 GLU A C 1
ATOM 2215 O O . GLU A 1 286 ? -13.875 -40.875 -5.773 1 98.31 286 GLU A O 1
ATOM 2220 N N . VAL A 1 287 ? -13.57 -42.625 -7.066 1 98.12 287 VAL A N 1
ATOM 2221 C CA . VAL A 1 287 ? -12.148 -42.344 -7.277 1 98.12 287 VAL A CA 1
ATOM 2222 C C . VAL A 1 287 ? -11.984 -41.062 -8.07 1 98.12 287 VAL A C 1
ATOM 2224 O O . VAL A 1 287 ? -11.188 -40.188 -7.707 1 98.12 287 VAL A O 1
ATOM 2227 N N . VAL A 1 288 ? -12.773 -40.906 -9.078 1 98.12 288 VAL A N 1
ATOM 2228 C CA . VAL A 1 288 ? -12.703 -39.75 -9.945 1 98.12 288 VAL A CA 1
ATOM 2229 C C . VAL A 1 288 ? -13.047 -38.5 -9.141 1 98.12 288 VAL A C 1
ATOM 2231 O O . VAL A 1 288 ? -12.391 -37.469 -9.281 1 98.12 288 VAL A O 1
ATOM 2234 N N . ARG A 1 289 ? -14.016 -38.625 -8.344 1 97.75 289 ARG A N 1
ATOM 2235 C CA . ARG A 1 289 ? -14.422 -37.5 -7.504 1 97.75 289 ARG A CA 1
ATOM 2236 C C . ARG A 1 289 ? -13.352 -37.156 -6.477 1 97.75 289 ARG A C 1
ATOM 2238 O O . ARG A 1 289 ? -13.07 -36 -6.219 1 97.75 289 ARG A O 1
ATOM 2245 N N . LYS A 1 290 ? -12.773 -38.125 -5.906 1 97.62 290 LYS A N 1
ATOM 2246 C CA . LYS A 1 290 ? -11.758 -37.969 -4.879 1 97.62 290 LYS A CA 1
ATOM 2247 C C . LYS A 1 290 ? -10.578 -37.156 -5.402 1 97.62 290 LYS A C 1
ATOM 2249 O O . LYS A 1 290 ? -10.055 -36.281 -4.703 1 97.62 290 LYS A O 1
ATOM 2254 N N . TYR A 1 291 ? -10.234 -37.406 -6.633 1 97.38 291 TYR A N 1
ATOM 2255 C CA . TYR A 1 291 ? -9.016 -36.812 -7.168 1 97.38 291 TYR A CA 1
ATOM 2256 C C . TYR A 1 291 ? -9.352 -35.625 -8.078 1 97.38 291 TYR A C 1
ATOM 2258 O O . TYR A 1 291 ? -8.461 -34.875 -8.492 1 97.38 291 TYR A O 1
ATOM 2266 N N . GLY A 1 292 ? -10.664 -35.531 -8.391 1 96.69 292 GLY A N 1
ATOM 2267 C CA . GLY A 1 292 ? -11.094 -34.469 -9.258 1 96.69 292 GLY A CA 1
ATOM 2268 C C . GLY A 1 292 ? -10.727 -34.688 -10.711 1 96.69 292 GLY A C 1
ATOM 2269 O O . GLY A 1 292 ? -10.461 -33.719 -11.445 1 96.69 292 GLY A O 1
ATOM 2270 N N . TRP A 1 293 ? -10.664 -35.875 -11.164 1 98.12 293 TRP A N 1
ATOM 2271 C CA . TRP A 1 293 ? -10.297 -36.188 -12.539 1 98.12 293 TRP A CA 1
ATOM 2272 C C . TRP A 1 293 ? -11.508 -36.125 -13.461 1 98.12 293 TRP A C 1
ATOM 2274 O O . TRP A 1 293 ? -12.648 -36.25 -13.008 1 98.12 293 TRP A O 1
ATOM 2284 N N . GLU A 1 294 ? -11.148 -35.875 -14.727 1 98.06 294 GLU A N 1
ATOM 2285 C CA . GLU A 1 294 ? -12.219 -36 -15.711 1 98.06 294 GLU A CA 1
ATOM 2286 C C . GLU A 1 294 ? -12.648 -37.438 -15.867 1 98.06 294 GLU A C 1
ATOM 2288 O O . GLU A 1 294 ? -11.82 -38.344 -15.828 1 98.06 294 GLU A O 1
ATOM 2293 N N . PHE A 1 295 ? -13.961 -37.625 -16 1 98.38 295 PHE A N 1
ATOM 2294 C CA . PHE A 1 295 ? -14.516 -38.969 -16.219 1 98.38 295 PHE A CA 1
ATOM 2295 C C . PHE A 1 295 ? -15.195 -39.062 -17.578 1 98.38 295 PHE A C 1
ATOM 2297 O O . PHE A 1 295 ? -16.234 -38.438 -17.797 1 98.38 295 PHE A O 1
ATOM 2304 N N . ILE A 1 296 ? -14.539 -39.844 -18.422 1 98.56 296 ILE A N 1
ATOM 2305 C CA . ILE A 1 296 ? -15.008 -39.906 -19.797 1 98.56 296 ILE A CA 1
ATOM 2306 C C . ILE A 1 296 ? -15.391 -41.375 -20.125 1 98.56 296 ILE A C 1
ATOM 2308 O O . ILE A 1 296 ? -14.703 -42.312 -19.703 1 98.56 296 ILE A O 1
ATOM 2312 N N . TYR A 1 297 ? -16.484 -41.531 -20.828 1 98.5 297 TYR A N 1
ATOM 2313 C CA . TYR A 1 297 ? -16.891 -42.875 -21.234 1 98.5 297 TYR A CA 1
ATOM 2314 C C . TYR A 1 297 ? -17.344 -42.875 -22.688 1 98.5 297 TYR A C 1
ATOM 2316 O O . TYR A 1 297 ? -17.875 -41.906 -23.188 1 98.5 297 TYR A O 1
ATOM 2324 N N . TYR A 1 298 ? -17.141 -44 -23.312 1 98.5 298 TYR A N 1
ATOM 2325 C CA . TYR A 1 298 ? -17.391 -44.156 -24.734 1 98.5 298 TYR A CA 1
ATOM 2326 C C . TYR A 1 298 ? -18.344 -45.312 -24.984 1 98.5 298 TYR A C 1
ATOM 2328 O O . TYR A 1 298 ? -18.391 -46.281 -24.203 1 98.5 298 TYR A O 1
ATOM 2336 N N . THR A 1 299 ? -19 -45.281 -26.125 1 98.06 299 THR A N 1
ATOM 2337 C CA . THR A 1 299 ? -19.844 -46.375 -26.531 1 98.06 299 THR A CA 1
ATOM 2338 C C . THR A 1 299 ? -19.016 -47.531 -27.062 1 98.06 299 THR A C 1
ATOM 2340 O O . THR A 1 299 ? -17.875 -47.344 -27.484 1 98.06 299 THR A O 1
ATOM 2343 N N . PRO A 1 300 ? -19.656 -48.75 -26.984 1 97.31 300 PRO A N 1
ATOM 2344 C CA . PRO A 1 300 ? -18.953 -49.875 -27.578 1 97.31 300 PRO A CA 1
ATOM 2345 C C . PRO A 1 300 ? -18.547 -49.625 -29.031 1 97.31 300 PRO A C 1
ATOM 2347 O O . PRO A 1 300 ? -17.453 -50 -29.453 1 97.31 300 PRO A O 1
ATOM 2350 N N . GLU A 1 301 ? -19.422 -48.938 -29.719 1 97.19 301 GLU A N 1
ATOM 2351 C CA . GLU A 1 301 ? -19.141 -48.625 -31.125 1 97.19 301 GLU A CA 1
ATOM 2352 C C . GLU A 1 301 ? -17.906 -47.75 -31.266 1 97.19 301 GLU A C 1
ATOM 2354 O O . GLU A 1 301 ? -17.062 -48 -32.125 1 97.19 301 GLU A O 1
ATOM 2359 N N . GLU A 1 302 ? -17.797 -46.75 -30.469 1 97.81 302 GLU A N 1
ATOM 2360 C CA . GLU A 1 302 ? -16.641 -45.875 -30.484 1 97.81 302 GLU A CA 1
ATOM 2361 C C . GLU A 1 302 ? -15.367 -46.625 -30.125 1 97.81 302 GLU A C 1
ATOM 2363 O O . GLU A 1 302 ? -14.336 -46.406 -30.781 1 97.81 302 GLU A O 1
ATOM 2368 N N . LEU A 1 303 ? -15.453 -47.469 -29.172 1 97.56 303 LEU A N 1
ATOM 2369 C CA . LEU A 1 303 ? -14.297 -48.25 -28.719 1 97.56 303 LEU A CA 1
ATOM 2370 C C . LEU A 1 303 ? -13.828 -49.219 -29.797 1 97.56 303 LEU A C 1
ATOM 2372 O O . LEU A 1 303 ? -12.625 -49.406 -30 1 97.56 303 LEU A O 1
ATOM 2376 N N . ASN A 1 304 ? -14.766 -49.75 -30.484 1 96.5 304 ASN A N 1
ATOM 2377 C CA . ASN A 1 304 ? -14.453 -50.75 -31.516 1 96.5 304 ASN A CA 1
ATOM 2378 C C . ASN A 1 304 ? -13.844 -50.125 -32.75 1 96.5 304 ASN A C 1
ATOM 2380 O O . ASN A 1 304 ? -13.297 -50.812 -33.625 1 96.5 304 ASN A O 1
ATOM 2384 N N . ASN A 1 305 ? -13.945 -48.844 -32.844 1 95.31 305 ASN A N 1
ATOM 2385 C CA . ASN A 1 305 ? -13.391 -48.125 -33.969 1 95.31 305 ASN A CA 1
ATOM 2386 C C . ASN A 1 305 ? -11.906 -47.844 -33.781 1 95.31 305 ASN A C 1
ATOM 2388 O O . ASN A 1 305 ? -11.258 -47.281 -34.688 1 95.31 305 ASN A O 1
ATOM 2392 N N . VAL A 1 306 ? -11.352 -48.156 -32.688 1 95.12 306 VAL A N 1
ATOM 2393 C CA . VAL A 1 306 ? -9.945 -47.906 -32.375 1 95.12 306 VAL A CA 1
ATOM 2394 C C . VAL A 1 306 ? -9.148 -49.219 -32.594 1 95.12 306 VAL A C 1
ATOM 2396 O O . VAL A 1 306 ? -9.586 -50.281 -32.156 1 95.12 306 VAL A O 1
ATOM 2399 N N . ASN A 1 307 ? -8.023 -49.062 -33.25 1 91.69 307 ASN A N 1
ATOM 2400 C CA . ASN A 1 307 ? -7.137 -50.219 -33.375 1 91.69 307 ASN A CA 1
ATOM 2401 C C . ASN A 1 307 ? -6.496 -50.594 -32.031 1 91.69 307 ASN A C 1
ATOM 2403 O O . ASN A 1 307 ? -5.848 -49.75 -31.391 1 91.69 307 ASN A O 1
ATOM 2407 N N . ILE A 1 308 ? -6.688 -51.781 -31.594 1 91.5 308 ILE A N 1
ATOM 2408 C CA . ILE A 1 308 ? -6.129 -52.188 -30.312 1 91.5 308 ILE A CA 1
ATOM 2409 C C . ILE A 1 308 ? -5.195 -53.406 -30.516 1 91.5 308 ILE A C 1
ATOM 2411 O O . ILE A 1 308 ? -5.332 -54.156 -31.484 1 91.5 308 ILE A O 1
ATOM 2415 N N . GLU A 1 309 ? -4.426 -53.562 -29.625 1 85.44 309 GLU A N 1
ATOM 2416 C CA . GLU A 1 309 ? -3.4 -54.594 -29.734 1 85.44 309 GLU A CA 1
ATOM 2417 C C . GLU A 1 309 ? -3.916 -55.938 -29.203 1 85.44 309 GLU A C 1
ATOM 2419 O O . GLU A 1 309 ? -3.486 -57 -29.672 1 85.44 309 GLU A O 1
ATOM 2424 N N . GLN A 1 310 ? -4.844 -55.812 -28.266 1 85 310 GLN A N 1
ATOM 2425 C CA . GLN A 1 310 ? -5.27 -57.031 -27.594 1 85 310 GLN A CA 1
ATOM 2426 C C . GLN A 1 310 ? -6.789 -57.125 -27.562 1 85 310 GLN A C 1
ATOM 2428 O O . GLN A 1 310 ? -7.398 -57.031 -26.484 1 85 310 GLN A O 1
ATOM 2433 N N . PRO A 1 311 ? -7.359 -57.5 -28.672 1 89.94 311 PRO A N 1
ATOM 2434 C CA . PRO A 1 311 ? -8.812 -57.656 -28.641 1 89.94 311 PRO A CA 1
ATOM 2435 C C . PRO A 1 311 ? -9.242 -58.906 -27.859 1 89.94 311 PRO A C 1
ATOM 2437 O O . PRO A 1 311 ? -8.516 -59.906 -27.828 1 89.94 311 PRO A O 1
ATOM 2440 N N . SER A 1 312 ? -10.344 -58.75 -27.25 1 89.5 312 SER A N 1
ATOM 2441 C CA . SER A 1 312 ? -10.852 -59.844 -26.438 1 89.5 312 SER A CA 1
ATOM 2442 C C . SER A 1 312 ? -12.289 -60.219 -26.797 1 89.5 312 SER A C 1
ATOM 2444 O O . SER A 1 312 ? -13.195 -59.406 -26.609 1 89.5 312 SER A O 1
ATOM 2446 N N . GLU A 1 313 ? -12.531 -61.469 -27.156 1 90.81 313 GLU A N 1
ATOM 2447 C CA . GLU A 1 313 ? -13.875 -61.938 -27.453 1 90.81 313 GLU A CA 1
ATOM 2448 C C . GLU A 1 313 ? -14.734 -62 -26.203 1 90.81 313 GLU A C 1
ATOM 2450 O O . GLU A 1 313 ? -15.945 -61.781 -26.25 1 90.81 313 GLU A O 1
ATOM 2455 N N . THR A 1 314 ? -14.078 -62.312 -25.188 1 88.12 314 THR A N 1
ATOM 2456 C CA . THR A 1 314 ? -14.773 -62.375 -23.922 1 88.12 314 THR A CA 1
ATOM 2457 C C . THR A 1 314 ? -15.359 -61.031 -23.562 1 88.12 314 THR A C 1
ATOM 2459 O O . THR A 1 314 ? -16.531 -60.938 -23.188 1 88.12 314 THR A O 1
ATOM 2462 N N . VAL A 1 315 ? -14.547 -60 -23.672 1 91.69 315 VAL A N 1
ATOM 2463 C CA . VAL A 1 315 ? -15 -58.656 -23.375 1 91.69 315 VAL A CA 1
ATOM 2464 C C . VAL A 1 315 ? -16.141 -58.25 -24.312 1 91.69 315 VAL A C 1
ATOM 2466 O O . VAL A 1 315 ? -17.125 -57.656 -23.891 1 91.69 315 VAL A O 1
ATOM 2469 N N . TYR A 1 316 ? -16.031 -58.688 -25.562 1 93.75 316 TYR A N 1
ATOM 2470 C CA . TYR A 1 316 ? -17.047 -58.344 -26.562 1 93.75 316 TYR A CA 1
ATOM 2471 C C . TYR A 1 316 ? -18.391 -58.938 -26.172 1 93.75 316 TYR A C 1
ATOM 2473 O O . TYR A 1 316 ? -19.422 -58.281 -26.312 1 93.75 316 TYR A O 1
ATOM 2481 N N . ARG A 1 317 ? -18.406 -60.062 -25.688 1 94.12 317 ARG A N 1
ATOM 2482 C CA . ARG A 1 317 ? -19.641 -60.781 -25.328 1 94.12 317 ARG A CA 1
ATOM 2483 C C . ARG A 1 317 ? -20.391 -60.031 -24.234 1 94.12 317 ARG A C 1
ATOM 2485 O O . ARG A 1 317 ? -21.625 -60 -24.234 1 94.12 317 ARG A O 1
ATOM 2492 N N . TYR A 1 318 ? -19.641 -59.5 -23.438 1 90.75 318 TYR A N 1
ATOM 2493 C CA . TYR A 1 318 ? -20.266 -58.906 -22.25 1 90.75 318 TYR A CA 1
ATOM 2494 C C . TYR A 1 318 ? -20.562 -57.406 -22.469 1 90.75 318 TYR A C 1
ATOM 2496 O O . TYR A 1 318 ? -21.484 -56.875 -21.875 1 90.75 318 TYR A O 1
ATOM 2504 N N . THR A 1 319 ? -19.812 -56.75 -23.312 1 93.31 319 THR A N 1
ATOM 2505 C CA . THR A 1 319 ? -19.906 -55.281 -23.312 1 93.31 319 THR A CA 1
ATOM 2506 C C . THR A 1 319 ? -20.203 -54.781 -24.719 1 93.31 319 THR A C 1
ATOM 2508 O O . THR A 1 319 ? -20.578 -53.625 -24.891 1 93.31 319 THR A O 1
ATOM 2511 N N . GLY A 1 320 ? -19.938 -55.625 -25.719 1 94.56 320 GLY A N 1
ATOM 2512 C CA . GLY A 1 320 ? -20.078 -55.188 -27.094 1 94.56 320 GLY A CA 1
ATOM 2513 C C . GLY A 1 320 ? -18.828 -54.531 -27.641 1 94.56 320 GLY A C 1
ATOM 2514 O O . GLY A 1 320 ? -18.781 -54.156 -28.812 1 94.56 320 GLY A O 1
ATOM 2515 N N . ALA A 1 321 ? -17.828 -54.438 -26.859 1 96.56 321 ALA A N 1
ATOM 2516 C CA . ALA A 1 321 ? -16.547 -53.906 -27.281 1 96.56 321 ALA A CA 1
ATOM 2517 C C . ALA A 1 321 ? -15.445 -54.938 -27.156 1 96.56 321 ALA A C 1
ATOM 2519 O O . ALA A 1 321 ? -15.422 -55.719 -26.188 1 96.56 321 ALA A O 1
ATOM 2520 N N . TYR A 1 322 ? -14.492 -54.906 -28.031 1 95.56 322 TYR A N 1
ATOM 2521 C CA . TYR A 1 322 ? -13.406 -55.875 -28 1 95.56 322 TYR A CA 1
ATOM 2522 C C . TYR A 1 322 ? -12.367 -55.5 -26.953 1 95.56 322 TYR A C 1
ATOM 2524 O O . TYR A 1 322 ? -11.5 -56.312 -26.625 1 95.56 322 TYR A O 1
ATOM 2532 N N . GLY A 1 323 ? -12.414 -54.344 -26.5 1 95.88 323 GLY A N 1
ATOM 2533 C CA . GLY A 1 323 ? -11.57 -53.812 -25.453 1 95.88 323 GLY A CA 1
ATOM 2534 C C . GLY A 1 323 ? -12.117 -52.531 -24.844 1 95.88 323 GLY A C 1
ATOM 2535 O O . GLY A 1 323 ? -12.828 -51.781 -25.516 1 95.88 323 GLY A O 1
ATOM 2536 N N . VAL A 1 324 ? -11.758 -52.281 -23.578 1 97.06 324 VAL A N 1
ATOM 2537 C CA . VAL A 1 324 ? -12.281 -51.094 -22.906 1 97.06 324 VAL A CA 1
ATOM 2538 C C . VAL A 1 324 ? -11.125 -50.188 -22.516 1 97.06 324 VAL A C 1
ATOM 2540 O O . VAL A 1 324 ? -10.992 -49.062 -23.031 1 97.06 324 VAL A O 1
ATOM 2543 N N . SER A 1 325 ? -10.203 -50.688 -21.688 1 97.44 325 SER A N 1
ATOM 2544 C CA . SER A 1 325 ? -9.164 -49.844 -21.125 1 97.44 325 SER A CA 1
ATOM 2545 C C . SER A 1 325 ? -8.273 -49.219 -22.203 1 97.44 325 SER A C 1
ATOM 2547 O O . SER A 1 325 ? -8.117 -48 -22.281 1 97.44 325 SER A O 1
ATOM 2549 N N . GLU A 1 326 ? -7.742 -50.031 -23.141 1 97.31 326 GLU A N 1
ATOM 2550 C CA . GLU A 1 326 ? -6.805 -49.594 -24.172 1 97.31 326 GLU A CA 1
ATOM 2551 C C . GLU A 1 326 ? -7.469 -48.625 -25.125 1 97.31 326 GLU A C 1
ATOM 2553 O O . GLU A 1 326 ? -7.004 -47.5 -25.297 1 97.31 326 GLU A O 1
ATOM 2558 N N . PRO A 1 327 ? -8.617 -48.969 -25.734 1 97.44 327 PRO A N 1
ATOM 2559 C CA . PRO A 1 327 ? -9.211 -48.031 -26.688 1 97.44 327 PRO A CA 1
ATOM 2560 C C . PRO A 1 327 ? -9.742 -46.75 -26.031 1 97.44 327 PRO A C 1
ATOM 2562 O O . PRO A 1 327 ? -9.734 -45.688 -26.641 1 97.44 327 PRO A O 1
ATOM 2565 N N . ALA A 1 328 ? -10.188 -46.844 -24.797 1 98.06 328 ALA A N 1
ATOM 2566 C CA . ALA A 1 328 ? -10.656 -45.656 -24.094 1 98.06 328 ALA A CA 1
ATOM 2567 C C . ALA A 1 328 ? -9.523 -44.656 -23.891 1 98.06 328 ALA A C 1
ATOM 2569 O O . ALA A 1 328 ? -9.688 -43.469 -24.141 1 98.06 328 ALA A O 1
ATOM 2570 N N . ALA A 1 329 ? -8.352 -45.125 -23.422 1 97.88 329 ALA A N 1
ATOM 2571 C CA . ALA A 1 329 ? -7.188 -44.25 -23.234 1 97.88 329 ALA A CA 1
ATOM 2572 C C . ALA A 1 329 ? -6.738 -43.656 -24.562 1 97.88 329 ALA A C 1
ATOM 2574 O O . ALA A 1 329 ? -6.398 -42.469 -24.625 1 97.88 329 ALA A O 1
ATOM 2575 N N . LYS A 1 330 ? -6.82 -44.438 -25.609 1 97.38 330 LYS A N 1
ATOM 2576 C CA . LYS A 1 330 ? -6.402 -43.969 -26.938 1 97.38 330 LYS A CA 1
ATOM 2577 C C . LYS A 1 330 ? -7.348 -42.906 -27.469 1 97.38 330 LYS A C 1
ATOM 2579 O O . LYS A 1 330 ? -6.902 -41.906 -28.047 1 97.38 330 LYS A O 1
ATOM 2584 N N . LEU A 1 331 ? -8.641 -43.156 -27.281 1 97.56 331 LEU A N 1
ATOM 2585 C CA . LEU A 1 331 ? -9.633 -42.219 -27.797 1 97.56 331 LEU A CA 1
ATOM 2586 C C . LEU A 1 331 ? -9.461 -40.844 -27.172 1 97.56 331 LEU A C 1
ATOM 2588 O O . LEU A 1 331 ? -9.477 -39.812 -27.875 1 97.56 331 LEU A O 1
ATOM 2592 N N . TYR A 1 332 ? -9.234 -40.781 -25.953 1 97.75 332 TYR A N 1
ATOM 2593 C CA . TYR A 1 332 ? -9.109 -39.531 -25.25 1 97.75 332 TYR A CA 1
ATOM 2594 C C . TYR A 1 332 ? -7.777 -38.844 -25.562 1 97.75 332 TYR A C 1
ATOM 2596 O O . TYR A 1 332 ? -7.73 -37.656 -25.844 1 97.75 332 TYR A O 1
ATOM 2604 N N . SER A 1 333 ? -6.703 -39.625 -25.469 1 96.69 333 SER A N 1
ATOM 2605 C CA . SER A 1 333 ? -5.355 -39.062 -25.562 1 96.69 333 SER A CA 1
ATOM 2606 C C . SER A 1 333 ? -4.977 -38.781 -27.016 1 96.69 333 SER A C 1
ATOM 2608 O O . SER A 1 333 ? -4.105 -37.969 -27.281 1 96.69 333 SER A O 1
ATOM 2610 N N . GLY A 1 334 ? -5.602 -39.531 -27.922 1 94.75 334 GLY A N 1
ATOM 2611 C CA . GLY A 1 334 ? -5.176 -39.469 -29.312 1 94.75 334 GLY A CA 1
ATOM 2612 C C . GLY A 1 334 ? -3.857 -40.188 -29.562 1 94.75 334 GLY A C 1
ATOM 2613 O O . GLY A 1 334 ? -3.326 -40.125 -30.672 1 94.75 334 GLY A O 1
ATOM 2614 N N . ALA A 1 335 ? -3.307 -40.844 -28.562 1 92.94 335 ALA A N 1
ATOM 2615 C CA . ALA A 1 335 ? -2.008 -41.5 -28.688 1 92.94 335 ALA A CA 1
ATOM 2616 C C . ALA A 1 335 ? -2.125 -42.781 -29.469 1 92.94 335 ALA A C 1
ATOM 2618 O O . ALA A 1 335 ? -3.096 -43.531 -29.312 1 92.94 335 ALA A O 1
ATOM 2619 N N . GLU A 1 336 ? -1.172 -43 -30.266 1 89 336 GLU A N 1
ATOM 2620 C CA . GLU A 1 336 ? -1.116 -44.281 -30.969 1 89 336 GLU A CA 1
ATOM 2621 C C . GLU A 1 336 ? -0.456 -45.344 -30.109 1 89 336 GLU A C 1
ATOM 2623 O O . GLU A 1 336 ? -0.909 -46.5 -30.078 1 89 336 GLU A O 1
ATOM 2628 N N . LYS A 1 337 ? 0.579 -44.938 -29.484 1 92.25 337 LYS A N 1
ATOM 2629 C CA . LYS A 1 337 ? 1.301 -45.812 -28.594 1 92.25 337 LYS A CA 1
ATOM 2630 C C . LYS A 1 337 ? 1.034 -45.469 -27.125 1 92.25 337 LYS A C 1
ATOM 2632 O O . LYS A 1 337 ? 1.067 -44.312 -26.75 1 92.25 337 LYS A O 1
ATOM 2637 N N . LEU A 1 338 ? 0.751 -46.562 -26.391 1 96.31 338 LEU A N 1
ATOM 2638 C CA . LEU A 1 338 ? 0.459 -46.375 -24.969 1 96.31 338 LEU A CA 1
ATOM 2639 C C . LEU A 1 338 ? 1.693 -46.656 -24.125 1 96.31 338 LEU A C 1
ATOM 2641 O O . LEU A 1 338 ? 2.596 -47.375 -24.562 1 96.31 338 LEU A O 1
ATOM 2645 N N . GLU A 1 339 ? 1.771 -46 -22.984 1 97.31 339 GLU A N 1
ATOM 2646 C CA . GLU A 1 339 ? 2.824 -46.312 -22.016 1 97.31 339 GLU A CA 1
ATOM 2647 C C . GLU A 1 339 ? 2.623 -47.688 -21.391 1 97.31 339 GLU A C 1
ATOM 2649 O O . GLU A 1 339 ? 3.592 -48.344 -21.016 1 97.31 339 GLU A O 1
ATOM 2654 N N . LEU A 1 340 ? 1.386 -48 -21.156 1 97.75 340 LEU A N 1
ATOM 2655 C CA . LEU A 1 340 ? 0.945 -49.344 -20.719 1 97.75 340 LEU A CA 1
ATOM 2656 C C . LEU A 1 340 ? -0.298 -49.781 -21.484 1 97.75 340 LEU A C 1
ATOM 2658 O O . LEU A 1 340 ? -1.37 -49.188 -21.328 1 97.75 340 LEU A O 1
ATOM 2662 N N . VAL A 1 341 ? -0.099 -50.812 -22.219 1 96.44 341 VAL A N 1
ATOM 2663 C CA . VAL A 1 341 ? -1.181 -51.25 -23.094 1 96.44 341 VAL A CA 1
ATOM 2664 C C . VAL A 1 341 ? -2.316 -51.844 -22.266 1 96.44 341 VAL A C 1
ATOM 2666 O O . VAL A 1 341 ? -3.484 -51.5 -22.453 1 96.44 341 VAL A O 1
ATOM 2669 N N . LYS A 1 342 ? -1.918 -52.75 -21.406 1 95.5 342 LYS A N 1
ATOM 2670 C CA . LYS A 1 342 ? -2.949 -53.406 -20.609 1 95.5 342 LYS A CA 1
ATOM 2671 C C . LYS A 1 342 ? -2.34 -54.094 -19.406 1 95.5 342 LYS A C 1
ATOM 2673 O O . LYS A 1 342 ? -1.315 -54.781 -19.516 1 95.5 342 LYS A O 1
ATOM 2678 N N . LYS A 1 343 ? -2.895 -53.875 -18.281 1 96.62 343 LYS A N 1
ATOM 2679 C CA . LYS A 1 343 ? -2.58 -54.594 -17.047 1 96.62 343 LYS A CA 1
ATOM 2680 C C . LYS A 1 343 ? -3.854 -55.031 -16.312 1 96.62 343 LYS A C 1
ATOM 2682 O O . LYS A 1 343 ? -4.719 -54.188 -16.047 1 96.62 343 LYS A O 1
ATOM 2687 N N . LYS A 1 344 ? -3.914 -56.281 -16.062 1 95.12 344 LYS A N 1
ATOM 2688 C CA . LYS A 1 344 ? -5.039 -56.781 -15.273 1 95.12 344 LYS A CA 1
ATOM 2689 C C . LYS A 1 344 ? -4.637 -57 -13.82 1 95.12 344 LYS A C 1
ATOM 2691 O O . LYS A 1 344 ? -3.598 -57.625 -13.547 1 95.12 344 LYS A O 1
ATOM 2696 N N . ALA A 1 345 ? -5.402 -56.531 -12.977 1 95.88 345 ALA A N 1
ATOM 2697 C CA . ALA A 1 345 ? -5.203 -56.688 -11.539 1 95.88 345 ALA A CA 1
ATOM 2698 C C . ALA A 1 345 ? -6.539 -56.875 -10.82 1 95.88 345 ALA A C 1
ATOM 2700 O O . ALA A 1 345 ? -7.262 -55.875 -10.609 1 95.88 345 ALA A O 1
ATOM 2701 N N . GLY A 1 346 ? -6.793 -58.156 -10.422 1 95.12 346 GLY A N 1
ATOM 2702 C CA . GLY A 1 346 ? -8.086 -58.438 -9.812 1 95.12 346 GLY A CA 1
ATOM 2703 C C . GLY A 1 346 ? -9.25 -58.156 -10.742 1 95.12 346 GLY A C 1
ATOM 2704 O O . GLY A 1 346 ? -9.312 -58.688 -11.852 1 95.12 346 GLY A O 1
ATOM 2705 N N . ASN A 1 347 ? -10.125 -57.219 -10.32 1 96.94 347 ASN A N 1
ATOM 2706 C CA . ASN A 1 347 ? -11.336 -56.906 -11.062 1 96.94 347 ASN A CA 1
ATOM 2707 C C . ASN A 1 347 ? -11.133 -55.688 -11.977 1 96.94 347 ASN A C 1
ATOM 2709 O O . ASN A 1 347 ? -12.094 -55.188 -12.57 1 96.94 347 ASN A O 1
ATOM 2713 N N . VAL A 1 348 ? -9.859 -55.281 -12.031 1 97.75 348 VAL A N 1
ATOM 2714 C CA . VAL A 1 348 ? -9.602 -54.031 -12.742 1 97.75 348 VAL A CA 1
ATOM 2715 C C . VAL A 1 348 ? -8.602 -54.281 -13.875 1 97.75 348 VAL A C 1
ATOM 2717 O O . VAL A 1 348 ? -7.645 -55.031 -13.711 1 97.75 348 VAL A O 1
ATOM 2720 N N . THR A 1 349 ? -8.844 -53.75 -15.016 1 97.31 349 THR A N 1
ATOM 2721 C CA . THR A 1 349 ? -7.898 -53.625 -16.125 1 97.31 349 THR A CA 1
ATOM 2722 C C . THR A 1 349 ? -7.559 -52.156 -16.406 1 97.31 349 THR A C 1
ATOM 2724 O O . THR A 1 349 ? -8.453 -51.312 -16.438 1 97.31 349 THR A O 1
ATOM 2727 N N . ILE A 1 350 ? -6.23 -51.938 -16.594 1 98.5 350 ILE A N 1
ATOM 2728 C CA . ILE A 1 350 ? -5.84 -50.531 -16.719 1 98.5 350 ILE A CA 1
ATOM 2729 C C . ILE A 1 350 ? -4.875 -50.375 -17.891 1 98.5 350 ILE A C 1
ATOM 2731 O O . ILE A 1 350 ? -4.055 -51.25 -18.156 1 98.5 350 ILE A O 1
ATOM 2735 N N . SER A 1 351 ? -5.016 -49.312 -18.594 1 98.25 351 SER A N 1
ATOM 2736 C CA . SER A 1 351 ? -4.105 -48.812 -19.609 1 98.25 351 SER A CA 1
ATOM 2737 C C . SER A 1 351 ? -3.695 -47.375 -19.344 1 98.25 351 SER A C 1
ATOM 2739 O O . SER A 1 351 ? -4.43 -46.625 -18.688 1 98.25 351 SER A O 1
ATOM 2741 N N . VAL A 1 352 ? -2.496 -47.031 -19.734 1 98.75 352 VAL A N 1
ATOM 2742 C CA . VAL A 1 352 ? -1.983 -45.719 -19.453 1 98.75 352 VAL A CA 1
ATOM 2743 C C . VAL A 1 352 ? -1.484 -45.062 -20.734 1 98.75 352 VAL A C 1
ATOM 2745 O O . VAL A 1 352 ? -0.673 -45.625 -21.453 1 98.75 352 VAL A O 1
ATOM 2748 N N . ALA A 1 353 ? -2.018 -43.875 -21.016 1 98.25 353 ALA A N 1
ATOM 2749 C CA . ALA A 1 353 ? -1.581 -43.062 -22.156 1 98.25 353 ALA A CA 1
ATOM 2750 C C . ALA A 1 353 ? -1.075 -41.719 -21.703 1 98.25 353 ALA A C 1
ATOM 2752 O O . ALA A 1 353 ? -1.388 -41.25 -20.594 1 98.25 353 ALA A O 1
ATOM 2753 N N . LEU A 1 354 ? -0.249 -41.094 -22.547 1 97.88 354 LEU A N 1
ATOM 2754 C CA . LEU A 1 354 ? 0.234 -39.75 -22.297 1 97.88 354 LEU A CA 1
ATOM 2755 C C . LEU A 1 354 ? -0.296 -38.781 -23.359 1 97.88 354 LEU A C 1
ATOM 2757 O O . LEU A 1 354 ? -0.298 -39.094 -24.547 1 97.88 354 LEU A O 1
ATOM 2761 N N . LEU A 1 355 ? -0.811 -37.688 -22.844 1 96.12 355 LEU A N 1
ATOM 2762 C CA . LEU A 1 355 ? -1.159 -36.594 -23.766 1 96.12 355 LEU A CA 1
ATOM 2763 C C . LEU A 1 355 ? 0.094 -35.938 -24.328 1 96.12 355 LEU A C 1
ATOM 2765 O O . LEU A 1 355 ? 1.073 -35.719 -23.609 1 96.12 355 LEU A O 1
ATOM 2769 N N . GLN A 1 356 ? -0.008 -35.75 -25.625 1 89.31 356 GLN A N 1
ATOM 2770 C CA . GLN A 1 356 ? 1.108 -35.062 -26.266 1 89.31 356 GLN A CA 1
ATOM 2771 C C . GLN A 1 356 ? 0.772 -33.594 -26.516 1 89.31 356 GLN A C 1
ATOM 2773 O O . GLN A 1 356 ? -0.361 -33.25 -26.875 1 89.31 356 GLN A O 1
ATOM 2778 N N . HIS A 1 357 ? 1.633 -32.75 -26.078 1 84.5 357 HIS A N 1
ATOM 2779 C CA . HIS A 1 357 ? 1.478 -31.312 -26.312 1 84.5 357 HIS A CA 1
ATOM 2780 C C . HIS A 1 357 ? 2.535 -30.781 -27.266 1 84.5 357 HIS A C 1
ATOM 2782 O O . HIS A 1 357 ? 3.639 -31.328 -27.344 1 84.5 357 HIS A O 1
ATOM 2788 N N . MET B 1 1 ? 16 11.875 9.633 1 92.31 1 MET B N 1
ATOM 2789 C CA . MET B 1 1 ? 16.828 10.938 8.875 1 92.31 1 MET B CA 1
ATOM 2790 C C . MET B 1 1 ? 15.977 9.82 8.273 1 92.31 1 MET B C 1
ATOM 2792 O O . MET B 1 1 ? 14.969 9.422 8.867 1 92.31 1 MET B O 1
ATOM 2796 N N . TYR B 1 2 ? 16.344 9.43 6.988 1 97.75 2 TYR B N 1
ATOM 2797 C CA . TYR B 1 2 ? 15.617 8.391 6.273 1 97.75 2 TYR B CA 1
ATOM 2798 C C . TYR B 1 2 ? 16.484 7.141 6.105 1 97.75 2 TYR B C 1
ATOM 2800 O O . TYR B 1 2 ? 17.703 7.215 6.148 1 97.75 2 TYR B O 1
ATOM 2808 N N . ALA B 1 3 ? 15.875 6.008 6.035 1 98.62 3 ALA B N 1
ATOM 2809 C CA . ALA B 1 3 ? 16.547 4.762 5.652 1 98.62 3 ALA B CA 1
ATOM 2810 C C . ALA B 1 3 ? 16 4.242 4.324 1 98.62 3 ALA B C 1
ATOM 2812 O O . ALA B 1 3 ? 14.789 4.195 4.113 1 98.62 3 ALA B O 1
ATOM 2813 N N . ILE B 1 4 ? 16.875 3.941 3.414 1 98.75 4 ILE B N 1
ATOM 2814 C CA . ILE B 1 4 ? 16.547 3.328 2.133 1 98.75 4 ILE B CA 1
ATOM 2815 C C . ILE B 1 4 ? 16.969 1.859 2.139 1 98.75 4 ILE B C 1
ATOM 2817 O O . ILE B 1 4 ? 18.141 1.544 2.361 1 98.75 4 ILE B O 1
ATOM 2821 N N . VAL B 1 5 ? 16.047 0.931 1.88 1 98.69 5 VAL B N 1
ATOM 2822 C CA . VAL B 1 5 ? 16.328 -0.492 2.047 1 98.69 5 VAL B CA 1
ATOM 2823 C C . VAL B 1 5 ? 15.969 -1.241 0.764 1 98.69 5 VAL B C 1
ATOM 2825 O O . VAL B 1 5 ? 14.883 -1.061 0.212 1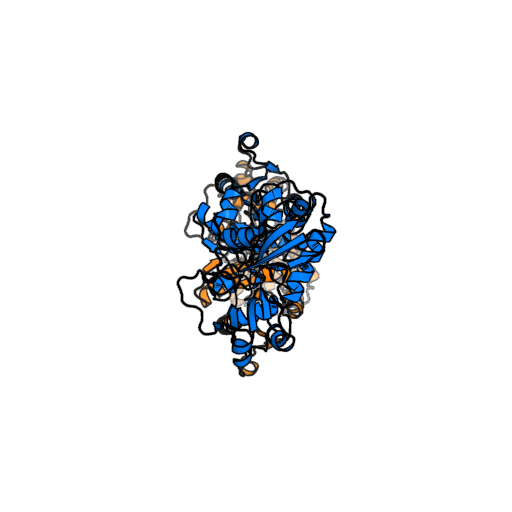 98.69 5 VAL B O 1
ATOM 2828 N N . ALA B 1 6 ? 16.812 -2.102 0.26 1 97.94 6 ALA B N 1
ATOM 2829 C CA . ALA B 1 6 ? 16.578 -2.926 -0.922 1 97.94 6 ALA B CA 1
ATOM 2830 C C . ALA B 1 6 ? 16.969 -4.379 -0.665 1 97.94 6 ALA B C 1
ATOM 2832 O O . ALA B 1 6 ? 17.859 -4.656 0.144 1 97.94 6 ALA B O 1
ATOM 2833 N N . ILE B 1 7 ? 16.266 -5.32 -1.363 1 95.75 7 ILE B N 1
ATOM 2834 C CA . ILE B 1 7 ? 16.562 -6.73 -1.127 1 95.75 7 ILE B CA 1
ATOM 2835 C C . ILE B 1 7 ? 16.797 -7.438 -2.459 1 95.75 7 ILE B C 1
ATOM 2837 O O . ILE B 1 7 ? 17.016 -8.656 -2.494 1 95.75 7 ILE B O 1
ATOM 2841 N N . THR B 1 8 ? 16.656 -6.75 -3.59 1 94.88 8 THR B N 1
ATOM 2842 C CA . THR B 1 8 ? 16.875 -7.328 -4.91 1 94.88 8 THR B CA 1
ATOM 2843 C C . THR B 1 8 ? 18.047 -6.637 -5.605 1 94.88 8 THR B C 1
ATOM 2845 O O . THR B 1 8 ? 18.484 -5.566 -5.18 1 94.88 8 THR B O 1
ATOM 2848 N N . LYS B 1 9 ? 18.516 -7.289 -6.672 1 94.94 9 LYS B N 1
ATOM 2849 C CA . LYS B 1 9 ? 19.594 -6.734 -7.484 1 94.94 9 LYS B CA 1
ATOM 2850 C C . LYS B 1 9 ? 19.203 -5.367 -8.047 1 94.94 9 LYS B C 1
ATOM 2852 O O . LYS B 1 9 ? 19.953 -4.395 -7.883 1 94.94 9 LYS B O 1
ATOM 2857 N N . HIS B 1 10 ? 18.062 -5.258 -8.656 1 95.25 10 HIS B N 1
ATOM 2858 C CA . HIS B 1 10 ? 17.594 -4.004 -9.227 1 95.25 10 HIS B CA 1
ATOM 2859 C C . HIS B 1 10 ? 17.297 -2.977 -8.141 1 95.25 10 HIS B C 1
ATOM 2861 O O . HIS B 1 10 ? 17.609 -1.791 -8.305 1 95.25 10 HIS B O 1
ATOM 2867 N N . GLY B 1 11 ? 16.75 -3.449 -7.059 1 96.94 11 GLY B N 1
ATOM 2868 C CA . GLY B 1 11 ? 16.484 -2.574 -5.93 1 96.94 11 GLY B CA 1
ATOM 2869 C C . GLY B 1 11 ? 17.734 -1.926 -5.367 1 96.94 11 GLY B C 1
ATOM 2870 O O . GLY B 1 11 ? 17.703 -0.769 -4.941 1 96.94 11 GLY B O 1
ATOM 2871 N N . THR B 1 12 ? 18.797 -2.699 -5.391 1 97.25 12 THR B N 1
ATOM 2872 C CA . THR B 1 12 ? 20.078 -2.188 -4.906 1 97.25 12 THR B CA 1
ATOM 2873 C C . THR B 1 12 ? 20.547 -1.002 -5.75 1 97.25 12 THR B C 1
ATOM 2875 O O . THR B 1 12 ? 21.016 0.003 -5.211 1 97.25 12 THR B O 1
ATOM 2878 N N . ASP B 1 13 ? 20.375 -1.121 -7.023 1 97.44 13 ASP B N 1
ATOM 2879 C CA . ASP B 1 13 ? 20.719 -0.02 -7.918 1 97.44 13 ASP B CA 1
ATOM 2880 C C . ASP B 1 13 ? 19.891 1.221 -7.609 1 97.44 13 ASP B C 1
ATOM 2882 O O . ASP B 1 13 ? 20.422 2.334 -7.566 1 97.44 13 ASP B O 1
ATOM 2886 N N . ILE B 1 14 ? 18.672 1.032 -7.402 1 98.06 14 ILE B N 1
ATOM 2887 C CA . ILE B 1 14 ? 17.75 2.121 -7.102 1 98.06 14 ILE B CA 1
ATOM 2888 C C . ILE B 1 14 ? 18.109 2.754 -5.762 1 98.06 14 ILE B C 1
ATOM 2890 O O . ILE B 1 14 ? 18.156 3.98 -5.637 1 98.06 14 ILE B O 1
ATOM 2894 N N . ALA B 1 15 ? 18.422 1.896 -4.789 1 98.5 15 ALA B N 1
ATOM 2895 C CA . ALA B 1 15 ? 18.766 2.379 -3.455 1 98.5 15 ALA B CA 1
ATOM 2896 C C . ALA B 1 15 ? 20 3.271 -3.502 1 98.5 15 ALA B C 1
ATOM 2898 O O . ALA B 1 15 ? 20.047 4.316 -2.848 1 98.5 15 ALA B O 1
ATOM 2899 N N . ARG B 1 16 ? 20.969 2.861 -4.238 1 97.94 16 ARG B N 1
ATOM 2900 C CA . ARG B 1 16 ? 22.203 3.633 -4.367 1 97.94 16 ARG B CA 1
ATOM 2901 C C . ARG B 1 16 ? 21.938 4.977 -5.035 1 97.94 16 ARG B C 1
ATOM 2903 O O . ARG B 1 16 ? 22.438 6.012 -4.582 1 97.94 16 ARG B O 1
ATOM 2910 N N . ARG B 1 17 ? 21.125 4.98 -6.051 1 97.62 17 ARG B N 1
ATOM 2911 C CA . ARG B 1 17 ? 20.781 6.203 -6.773 1 97.62 17 ARG B CA 1
ATOM 2912 C C . ARG B 1 17 ? 20.031 7.18 -5.875 1 97.62 17 ARG B C 1
ATOM 2914 O O . ARG B 1 17 ? 20.359 8.367 -5.824 1 97.62 17 ARG B O 1
ATOM 2921 N N . VAL B 1 18 ? 19 6.738 -5.199 1 98.31 18 VAL B N 1
ATOM 2922 C CA . VAL B 1 18 ? 18.219 7.582 -4.312 1 98.31 18 VAL B CA 1
ATOM 2923 C C . VAL B 1 18 ? 19.078 8.07 -3.154 1 98.31 18 VAL B C 1
ATOM 2925 O O . VAL B 1 18 ? 18.984 9.234 -2.754 1 98.31 18 VAL B O 1
ATOM 2928 N N . GLY B 1 19 ? 19.906 7.172 -2.609 1 97.38 19 GLY B N 1
ATOM 2929 C CA . GLY B 1 19 ? 20.766 7.508 -1.486 1 97.38 19 GLY B CA 1
ATOM 2930 C C . GLY B 1 19 ? 21.734 8.633 -1.797 1 97.38 19 GLY B C 1
ATOM 2931 O O . GLY B 1 19 ? 22.094 9.406 -0.912 1 97.38 19 GLY B O 1
ATOM 2932 N N . GLU B 1 20 ? 22.172 8.758 -2.979 1 96.31 20 GLU B N 1
ATOM 2933 C CA . GLU B 1 20 ? 23.109 9.789 -3.406 1 96.31 20 GLU B CA 1
ATOM 2934 C C . GLU B 1 20 ? 22.453 11.156 -3.465 1 96.31 20 GLU B C 1
ATOM 2936 O O . GLU B 1 20 ? 23.109 12.18 -3.268 1 96.31 20 GLU B O 1
ATOM 2941 N N . LYS B 1 21 ? 21.188 11.18 -3.672 1 97.25 21 LYS B N 1
ATOM 2942 C CA . LYS B 1 21 ? 20.531 12.453 -3.967 1 97.25 21 LYS B CA 1
ATOM 2943 C C . LYS B 1 21 ? 19.609 12.875 -2.822 1 97.25 21 LYS B C 1
ATOM 2945 O O . LYS B 1 21 ? 19.281 14.055 -2.682 1 97.25 21 LYS B O 1
ATOM 2950 N N . LEU B 1 22 ? 19.109 11.938 -2.066 1 97 22 LEU B N 1
ATOM 2951 C CA . LEU B 1 22 ? 18.234 12.25 -0.948 1 97 22 LEU B CA 1
ATOM 2952 C C . LEU B 1 22 ? 19.031 12.656 0.282 1 97 22 LEU B C 1
ATOM 2954 O O . LEU B 1 22 ? 19.797 11.852 0.825 1 97 22 LEU B O 1
ATOM 2958 N N . PRO B 1 23 ? 18.875 13.859 0.746 1 94.44 23 PRO B N 1
ATOM 2959 C CA . PRO B 1 23 ? 19.641 14.289 1.918 1 94.44 23 PRO B CA 1
ATOM 2960 C C . PRO B 1 23 ? 19.266 13.531 3.186 1 94.44 23 PRO B C 1
ATOM 2962 O O . PRO B 1 23 ? 18.094 13.148 3.352 1 94.44 23 PRO B O 1
ATOM 2965 N N . ASN B 1 24 ? 20.234 13.273 4.082 1 94.75 24 ASN B N 1
ATOM 2966 C CA . ASN B 1 24 ? 20.031 12.672 5.391 1 94.75 24 ASN B CA 1
ATOM 2967 C C . ASN B 1 24 ? 19.422 11.273 5.273 1 94.75 24 ASN B C 1
ATOM 2969 O O . ASN B 1 24 ? 18.422 10.977 5.93 1 94.75 24 ASN B O 1
ATOM 2973 N N . ALA B 1 25 ? 19.953 10.484 4.316 1 97.25 25 ALA B N 1
ATOM 2974 C CA . ALA B 1 25 ? 19.453 9.133 4.105 1 97.25 25 ALA B CA 1
ATOM 2975 C C . ALA B 1 25 ? 20.578 8.102 4.238 1 97.25 25 ALA B C 1
ATOM 2977 O O . ALA B 1 25 ? 21.688 8.328 3.781 1 97.25 25 ALA B O 1
ATOM 2978 N N . ASP B 1 26 ? 20.312 7.023 4.941 1 98.19 26 ASP B N 1
ATOM 2979 C CA . ASP B 1 26 ? 21.188 5.855 5.004 1 98.19 26 ASP B CA 1
ATOM 2980 C C . ASP B 1 26 ? 20.688 4.742 4.086 1 98.19 26 ASP B C 1
ATOM 2982 O O . ASP B 1 26 ? 19.484 4.484 4.02 1 98.19 26 ASP B O 1
ATOM 2986 N N . VAL B 1 27 ? 21.656 4.098 3.408 1 98.5 27 VAL B N 1
ATOM 2987 C CA . VAL B 1 27 ? 21.297 3.047 2.463 1 98.5 27 VAL B CA 1
ATOM 2988 C C . VAL B 1 27 ? 21.609 1.681 3.066 1 98.5 27 VAL B C 1
ATOM 2990 O O . VAL B 1 27 ? 22.703 1.469 3.605 1 98.5 27 VAL B O 1
ATOM 2993 N N . TYR B 1 28 ? 20.625 0.792 3.033 1 98.5 28 TYR B N 1
ATOM 2994 C CA . TYR B 1 28 ? 20.75 -0.6 3.447 1 98.5 28 TYR B CA 1
ATOM 2995 C C . TYR B 1 28 ? 20.406 -1.544 2.303 1 98.5 28 TYR B C 1
ATOM 2997 O O . TYR B 1 28 ? 19.359 -1.392 1.661 1 98.5 28 TYR B O 1
ATOM 3005 N N . TYR B 1 29 ? 21.203 -2.529 1.997 1 97.75 29 TYR B N 1
ATOM 3006 C CA . TYR B 1 29 ? 20.766 -3.615 1.125 1 97.75 29 TYR B CA 1
ATOM 3007 C C . TYR B 1 29 ? 21.516 -4.906 1.447 1 97.75 29 TYR B C 1
ATOM 3009 O O . TYR B 1 29 ? 22.484 -4.895 2.203 1 97.75 29 TYR B O 1
ATOM 3017 N N . THR B 1 30 ? 20.969 -6.031 1.001 1 96.19 30 THR B N 1
ATOM 3018 C CA . THR B 1 30 ? 21.484 -7.352 1.346 1 96.19 30 THR B CA 1
ATOM 3019 C C . THR B 1 30 ? 22.922 -7.516 0.846 1 96.19 30 THR B C 1
ATOM 3021 O O . THR B 1 30 ? 23.266 -7.02 -0.227 1 96.19 30 THR B O 1
ATOM 3024 N N . ASN B 1 31 ? 23.719 -8.219 1.604 1 96.25 31 ASN B N 1
ATOM 3025 C CA . ASN B 1 31 ? 25.125 -8.414 1.267 1 96.25 31 ASN B CA 1
ATOM 3026 C C . ASN B 1 31 ? 25.281 -9.273 0.016 1 96.25 31 ASN B C 1
ATOM 3028 O O . ASN B 1 31 ? 26.359 -9.297 -0.593 1 96.25 31 ASN B O 1
ATOM 3032 N N . LYS B 1 32 ? 24.234 -9.914 -0.403 1 93.81 32 LYS B N 1
ATOM 3033 C CA . LYS B 1 32 ? 24.25 -10.727 -1.614 1 93.81 32 LYS B CA 1
ATOM 3034 C C . LYS B 1 32 ? 24.594 -9.883 -2.84 1 93.81 32 LYS B C 1
ATOM 3036 O O . LYS B 1 32 ? 25.094 -10.406 -3.838 1 93.81 32 LYS B O 1
ATOM 3041 N N . PHE B 1 33 ? 24.406 -8.562 -2.705 1 96.06 33 PHE B N 1
ATOM 3042 C CA . PHE B 1 33 ? 24.594 -7.711 -3.869 1 96.06 33 PHE B CA 1
ATOM 3043 C C . PHE B 1 33 ? 25.656 -6.645 -3.586 1 96.06 33 PHE B C 1
ATOM 3045 O O . PHE B 1 33 ? 25.594 -5.551 -4.152 1 96.06 33 PHE B O 1
ATOM 3052 N N . ALA B 1 34 ? 26.562 -6.965 -2.744 1 96.69 34 ALA B N 1
ATOM 3053 C CA . ALA B 1 34 ? 27.656 -6.059 -2.404 1 96.69 34 ALA B CA 1
ATOM 3054 C C . ALA B 1 34 ? 28.5 -5.734 -3.633 1 96.69 34 ALA B C 1
ATOM 3056 O O . ALA B 1 34 ? 28.766 -6.613 -4.457 1 96.69 34 ALA B O 1
ATOM 3057 N N . ARG B 1 35 ? 28.969 -4.496 -3.645 1 96 35 ARG B N 1
ATOM 3058 C CA . ARG B 1 35 ? 29.75 -4.062 -4.793 1 96 35 ARG B CA 1
ATOM 3059 C C . ARG B 1 35 ? 31.188 -3.758 -4.387 1 96 35 ARG B C 1
ATOM 3061 O O . ARG B 1 35 ? 32.031 -3.49 -5.242 1 96 35 ARG B O 1
ATOM 3068 N N . GLY B 1 36 ? 31.422 -3.795 -3.182 1 96.44 36 GLY B N 1
ATOM 3069 C CA . GLY B 1 36 ? 32.781 -3.625 -2.709 1 96.44 36 GLY B CA 1
ATOM 3070 C C . GLY B 1 36 ? 33.094 -2.201 -2.281 1 96.44 36 GLY B C 1
ATOM 3071 O O . GLY B 1 36 ? 34.125 -1.948 -1.646 1 96.44 36 GLY B O 1
ATOM 3072 N N . ASP B 1 37 ? 32.281 -1.204 -2.572 1 96.88 37 ASP B N 1
ATOM 3073 C CA . ASP B 1 37 ? 32.562 0.194 -2.256 1 96.88 37 ASP B CA 1
ATOM 3074 C C . ASP B 1 37 ? 31.656 0.691 -1.135 1 96.88 37 ASP B C 1
ATOM 3076 O O . ASP B 1 37 ? 31.547 1.896 -0.899 1 96.88 37 ASP B O 1
ATOM 3080 N N . GLU B 1 38 ? 30.984 -0.182 -0.456 1 96.88 38 GLU B N 1
ATOM 3081 C CA . GLU B 1 38 ? 29.969 0.181 0.527 1 96.88 38 GLU B CA 1
ATOM 3082 C C . GLU B 1 38 ? 30.578 0.974 1.681 1 96.88 38 GLU B C 1
ATOM 3084 O O . GLU B 1 38 ? 30 1.962 2.137 1 96.88 38 GLU B O 1
ATOM 3089 N N . GLU B 1 39 ? 31.672 0.601 2.172 1 95.38 39 GLU B N 1
ATOM 3090 C CA . GLU B 1 39 ? 32.312 1.291 3.281 1 95.38 39 GLU B CA 1
ATOM 3091 C C . GLU B 1 39 ? 32.625 2.742 2.924 1 95.38 39 GLU B C 1
ATOM 3093 O O . GLU B 1 39 ? 32.375 3.65 3.721 1 95.38 39 GLU B O 1
ATOM 3098 N N . GLU B 1 40 ? 33.125 2.936 1.821 1 95.5 40 GLU B N 1
ATOM 3099 C CA . GLU B 1 40 ? 33.469 4.273 1.355 1 95.5 40 GLU B CA 1
ATOM 3100 C C . GLU B 1 40 ? 32.25 5.152 1.198 1 95.5 40 GLU B C 1
ATOM 3102 O O . GLU B 1 40 ? 32.281 6.355 1.46 1 95.5 40 GLU B O 1
ATOM 3107 N N . LYS B 1 41 ? 31.156 4.539 0.813 1 95.12 41 LYS B N 1
ATOM 3108 C CA . LYS B 1 41 ? 29.953 5.293 0.504 1 95.12 41 LYS B CA 1
ATOM 3109 C C . LYS B 1 41 ? 29.016 5.352 1.709 1 95.12 41 LYS B C 1
ATOM 3111 O O . LYS B 1 41 ? 27.938 5.934 1.633 1 95.12 41 LYS B O 1
ATOM 3116 N N . GLY B 1 42 ? 29.469 4.691 2.75 1 95.31 42 GLY B N 1
ATOM 3117 C CA . GLY B 1 42 ? 28.656 4.699 3.953 1 95.31 42 GLY B CA 1
ATOM 3118 C C . GLY B 1 42 ? 27.391 3.854 3.828 1 95.31 42 GLY B C 1
ATOM 3119 O O . GLY B 1 42 ? 26.375 4.164 4.434 1 95.31 42 GLY B O 1
ATOM 3120 N N . ILE B 1 43 ? 27.422 2.889 2.971 1 97.38 43 ILE B N 1
ATOM 3121 C CA . ILE B 1 43 ? 26.297 1.994 2.752 1 97.38 43 ILE B CA 1
ATOM 3122 C C . ILE B 1 43 ? 26.359 0.821 3.727 1 97.38 43 ILE B C 1
ATOM 3124 O O . ILE B 1 43 ? 27.438 0.261 3.953 1 97.38 43 ILE B O 1
ATOM 3128 N N . ARG B 1 44 ? 25.266 0.51 4.305 1 97.44 44 ARG B N 1
ATOM 3129 C CA . ARG B 1 44 ? 25.203 -0.57 5.285 1 97.44 44 ARG B CA 1
ATOM 3130 C C . ARG B 1 44 ? 24.641 -1.84 4.664 1 97.44 44 ARG B C 1
ATOM 3132 O O . ARG B 1 44 ? 23.578 -1.807 4.031 1 97.44 44 ARG B O 1
ATOM 3139 N N . LEU B 1 45 ? 25.297 -2.92 4.867 1 97.31 45 LEU B N 1
ATOM 3140 C CA . LEU B 1 45 ? 24.875 -4.223 4.375 1 97.31 45 LEU B CA 1
ATOM 3141 C C . LEU B 1 45 ? 24.234 -5.039 5.492 1 97.31 45 LEU B C 1
ATOM 3143 O O . LEU B 1 45 ? 24.562 -4.859 6.664 1 97.31 45 LEU B O 1
ATOM 3147 N N . PHE B 1 46 ? 23.25 -5.812 5.105 1 96.19 46 PHE B N 1
ATOM 3148 C CA . PHE B 1 46 ? 22.688 -6.746 6.07 1 96.19 46 PHE B CA 1
ATOM 3149 C C . PHE B 1 46 ? 22.609 -8.148 5.484 1 96.19 46 PHE B C 1
ATOM 3151 O O . PHE B 1 46 ? 22.688 -8.32 4.266 1 96.19 46 PHE B O 1
ATOM 3158 N N . ALA B 1 47 ? 22.562 -9.164 6.402 1 93.62 47 ALA B N 1
ATOM 3159 C CA . ALA B 1 47 ? 22.422 -10.562 6 1 93.62 47 ALA B CA 1
ATOM 3160 C C . ALA B 1 47 ? 21.062 -11.117 6.43 1 93.62 47 ALA B C 1
ATOM 3162 O O . ALA B 1 47 ? 20.484 -10.672 7.422 1 93.62 47 ALA B O 1
ATOM 3163 N N . GLY B 1 48 ? 20.625 -12.016 5.656 1 88.25 48 GLY B N 1
ATOM 3164 C CA . GLY B 1 48 ? 19.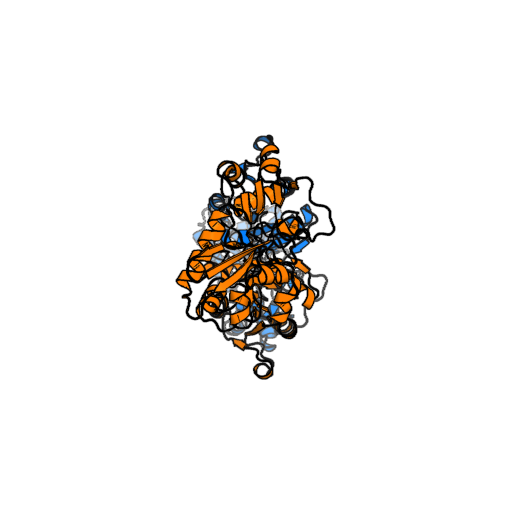391 -12.703 6.035 1 88.25 48 GLY B CA 1
ATOM 3165 C C . GLY B 1 48 ? 18.141 -11.953 5.617 1 88.25 48 GLY B C 1
ATOM 3166 O O . GLY B 1 48 ? 18.141 -11.266 4.594 1 88.25 48 GLY B O 1
ATOM 3167 N N . ASN B 1 49 ? 17.094 -12.18 6.387 1 90.62 49 ASN B N 1
ATOM 3168 C CA . ASN B 1 49 ? 15.766 -11.648 6.062 1 90.62 49 ASN B CA 1
ATOM 3169 C C . ASN B 1 49 ? 15.609 -10.211 6.547 1 90.62 49 ASN B C 1
ATOM 3171 O O . ASN B 1 49 ? 15.875 -9.914 7.715 1 90.62 49 ASN B O 1
ATOM 3175 N N . VAL B 1 50 ? 15.227 -9.312 5.668 1 93.94 50 VAL B N 1
ATOM 3176 C CA . VAL B 1 50 ? 15.055 -7.895 5.949 1 93.94 50 VAL B CA 1
ATOM 3177 C C . VAL B 1 50 ? 14.07 -7.715 7.105 1 93.94 50 VAL B C 1
ATOM 3179 O O . VAL B 1 50 ? 14.102 -6.699 7.805 1 93.94 50 VAL B O 1
ATOM 3182 N N . ARG B 1 51 ? 13.219 -8.672 7.383 1 92.88 51 ARG B N 1
ATOM 3183 C CA . ARG B 1 51 ? 12.227 -8.633 8.461 1 92.88 51 ARG B CA 1
ATOM 3184 C C . ARG B 1 51 ? 12.898 -8.43 9.812 1 92.88 51 ARG B C 1
ATOM 3186 O O . ARG B 1 51 ? 12.312 -7.832 10.719 1 92.88 51 ARG B O 1
ATOM 3193 N N . LEU B 1 52 ? 14.109 -8.867 9.906 1 92.94 52 LEU B N 1
ATOM 3194 C CA . LEU B 1 52 ? 14.836 -8.789 11.172 1 92.94 52 LEU B CA 1
ATOM 3195 C C . LEU B 1 52 ? 15.406 -7.391 11.375 1 92.94 52 LEU B C 1
ATOM 3197 O O . LEU B 1 52 ? 15.648 -6.98 12.516 1 92.94 52 LEU B O 1
ATOM 3201 N N . LEU B 1 53 ? 15.57 -6.691 10.328 1 95.69 53 LEU B N 1
ATOM 3202 C CA . LEU B 1 53 ? 16.172 -5.363 10.367 1 95.69 53 LEU B CA 1
ATOM 3203 C C . LEU B 1 53 ? 15.109 -4.285 10.531 1 95.69 53 LEU B C 1
ATOM 3205 O O . LEU B 1 53 ? 15.359 -3.242 11.141 1 95.69 53 LEU B O 1
ATOM 3209 N N . LEU B 1 54 ? 13.906 -4.445 10.133 1 96.5 54 LEU B N 1
ATOM 3210 C CA . LEU B 1 54 ? 12.859 -3.441 9.969 1 96.5 54 LEU B CA 1
ATOM 3211 C C . LEU B 1 54 ? 12.422 -2.891 11.32 1 96.5 54 LEU B C 1
ATOM 3213 O O . LEU B 1 54 ? 12.188 -1.688 11.461 1 96.5 54 LEU B O 1
ATOM 3217 N N . PRO B 1 55 ? 12.336 -3.799 12.414 1 96.75 55 PRO B N 1
ATOM 3218 C CA . PRO B 1 55 ? 11.906 -3.262 13.711 1 96.75 55 PRO B CA 1
ATOM 3219 C C . PRO B 1 55 ? 12.836 -2.166 14.227 1 96.75 55 PRO B C 1
ATOM 3221 O O . PRO B 1 55 ? 12.367 -1.133 14.711 1 96.75 55 PRO B O 1
ATOM 3224 N N . SER B 1 56 ? 14.078 -2.369 14.07 1 97.19 56 SER B N 1
ATOM 3225 C CA . SER B 1 56 ? 15.047 -1.367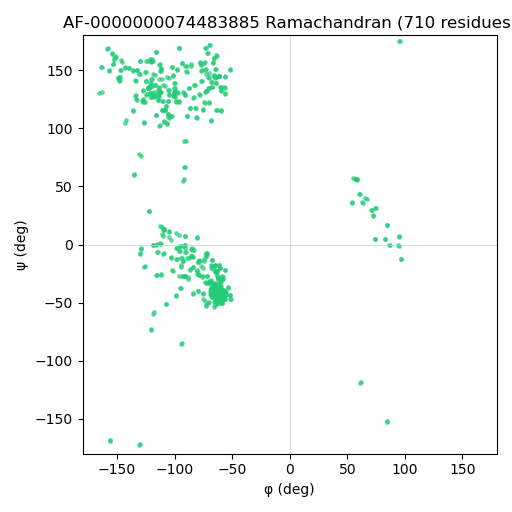 14.5 1 97.19 56 SER B CA 1
ATOM 3226 C C . SER B 1 56 ? 14.953 -0.106 13.648 1 97.19 56 SER B C 1
ATOM 3228 O O . SER B 1 56 ? 14.984 1.009 14.172 1 97.19 56 SER B O 1
ATOM 3230 N N . LEU B 1 57 ? 14.867 -0.23 12.375 1 97.56 57 LEU B N 1
ATOM 3231 C CA . LEU B 1 57 ? 14.758 0.914 11.477 1 97.56 57 LEU B CA 1
ATOM 3232 C C . LEU B 1 57 ? 13.492 1.706 11.75 1 97.56 57 LEU B C 1
ATOM 3234 O O . LEU B 1 57 ? 13.5 2.939 11.727 1 97.56 57 LEU B O 1
ATOM 3238 N N . PHE B 1 58 ? 12.43 1.005 12.039 1 97.31 58 PHE B N 1
ATOM 3239 C CA . PHE B 1 58 ? 11.117 1.589 12.297 1 97.31 58 PHE B CA 1
ATOM 3240 C C . PHE B 1 58 ? 11.148 2.494 13.523 1 97.31 58 PHE B C 1
ATOM 3242 O O . PHE B 1 58 ? 10.422 3.484 13.586 1 97.31 58 PHE B O 1
ATOM 3249 N N . GLN B 1 59 ? 11.992 2.229 14.438 1 95.12 59 GLN B N 1
ATOM 3250 C CA . GLN B 1 59 ? 12.109 2.98 15.68 1 95.12 59 GLN B CA 1
ATOM 3251 C C . GLN B 1 59 ? 13.109 4.121 15.547 1 95.12 59 GLN B C 1
ATOM 3253 O O . GLN B 1 59 ? 12.992 5.148 16.219 1 95.12 59 GLN B O 1
ATOM 3258 N N . THR B 1 60 ? 14.039 3.971 14.695 1 96.44 60 THR B N 1
ATOM 3259 C CA . THR B 1 60 ? 15.195 4.863 14.648 1 96.44 60 THR B CA 1
ATOM 3260 C C . THR B 1 60 ? 14.977 5.977 13.633 1 96.44 60 THR B C 1
ATOM 3262 O O . THR B 1 60 ? 15.43 7.105 13.836 1 96.44 60 THR B O 1
ATOM 3265 N N . TYR B 1 61 ? 14.367 5.656 12.562 1 97.44 61 TYR B N 1
ATOM 3266 C CA . TYR B 1 61 ? 14.289 6.605 11.453 1 97.44 61 TYR B CA 1
ATOM 3267 C C . TYR B 1 61 ? 12.914 7.262 11.406 1 97.44 61 TYR B C 1
ATOM 3269 O O . TYR B 1 61 ? 11.914 6.652 11.781 1 97.44 61 TYR B O 1
ATOM 3277 N N . ARG B 1 62 ? 12.836 8.453 10.883 1 95.94 62 ARG B N 1
ATOM 3278 C CA . ARG B 1 62 ? 11.578 9.18 10.711 1 95.94 62 ARG B CA 1
ATOM 3279 C C . ARG B 1 62 ? 10.836 8.703 9.469 1 95.94 62 ARG B C 1
ATOM 3281 O O . ARG B 1 62 ? 9.625 8.891 9.352 1 95.94 62 ARG B O 1
ATOM 3288 N N . GLY B 1 63 ? 11.57 8.188 8.555 1 97.75 63 GLY B N 1
ATOM 3289 C CA . GLY B 1 63 ? 10.984 7.688 7.32 1 97.75 63 GLY B CA 1
ATOM 3290 C C . GLY B 1 63 ? 11.758 6.523 6.727 1 97.75 63 GLY B C 1
ATOM 3291 O O . GLY B 1 63 ? 12.984 6.484 6.797 1 97.75 63 GLY B O 1
ATOM 3292 N N . LEU B 1 64 ? 11.062 5.586 6.168 1 98.62 64 LEU B N 1
ATOM 3293 C CA . LEU B 1 64 ? 11.625 4.422 5.496 1 98.62 64 LEU B CA 1
ATOM 3294 C C . LEU B 1 64 ? 11.227 4.398 4.023 1 98.62 64 LEU B C 1
ATOM 3296 O O . LEU B 1 64 ? 10.055 4.578 3.693 1 98.62 64 LEU B O 1
ATOM 3300 N N . VAL B 1 65 ? 12.195 4.277 3.162 1 98.81 65 VAL B N 1
ATOM 3301 C CA . VAL B 1 65 ? 11.984 4.016 1.741 1 98.81 65 VAL B CA 1
ATOM 3302 C C . VAL B 1 65 ? 12.336 2.566 1.425 1 98.81 65 VAL B C 1
ATOM 3304 O O . VAL B 1 65 ? 13.516 2.197 1.399 1 98.81 65 VAL B O 1
ATOM 3307 N N . LEU B 1 66 ? 11.352 1.795 1.149 1 98.75 66 LEU B N 1
ATOM 3308 C CA . LEU B 1 66 ? 11.539 0.359 0.978 1 98.75 66 LEU B CA 1
ATOM 3309 C C . LEU B 1 66 ? 11.375 -0.04 -0.485 1 98.75 66 LEU B C 1
ATOM 3311 O O . LEU B 1 66 ? 10.289 0.11 -1.054 1 98.75 66 LEU B O 1
ATOM 3315 N N . ILE B 1 67 ? 12.414 -0.532 -1.12 1 98.31 67 ILE B N 1
ATOM 3316 C CA . ILE B 1 67 ? 12.367 -1.021 -2.494 1 98.31 67 ILE B CA 1
ATOM 3317 C C . ILE B 1 67 ? 12.07 -2.518 -2.498 1 98.31 67 ILE B C 1
ATOM 3319 O O . ILE B 1 67 ? 12.938 -3.332 -2.824 1 98.31 67 ILE B O 1
ATOM 3323 N N . ILE B 1 68 ? 10.898 -2.852 -2.08 1 97 68 ILE B N 1
ATOM 3324 C CA . ILE B 1 68 ? 10.258 -4.148 -1.897 1 97 68 ILE B CA 1
ATOM 3325 C C . ILE B 1 68 ? 8.805 -4.078 -2.354 1 97 68 ILE B C 1
ATOM 3327 O O . ILE B 1 68 ? 8.227 -2.99 -2.43 1 97 68 ILE B O 1
ATOM 3331 N N . SER B 1 69 ? 8.258 -5.195 -2.789 1 96.44 69 SER B N 1
ATOM 3332 C CA . SER B 1 69 ? 6.855 -5.18 -3.203 1 96.44 69 SER B CA 1
ATOM 3333 C C . SER B 1 69 ? 5.953 -4.684 -2.078 1 96.44 69 SER B C 1
ATOM 3335 O O . SER B 1 69 ? 6.203 -4.961 -0.904 1 96.44 69 SER B O 1
ATOM 3337 N N . LEU B 1 70 ? 4.906 -3.959 -2.42 1 98 70 LEU B N 1
ATOM 3338 C CA . LEU B 1 70 ? 3.99 -3.359 -1.454 1 98 70 LEU B CA 1
ATOM 3339 C C . LEU B 1 70 ? 3.41 -4.422 -0.524 1 98 70 LEU B C 1
ATOM 3341 O O . LEU B 1 70 ? 3.408 -4.246 0.696 1 98 70 LEU B O 1
ATOM 3345 N N . GLY B 1 71 ? 2.951 -5.551 -1.141 1 96.56 71 GLY B N 1
ATOM 3346 C CA . GLY B 1 71 ? 2.379 -6.605 -0.319 1 96.56 71 GLY B CA 1
ATOM 3347 C C . GLY B 1 71 ? 3.332 -7.117 0.745 1 96.56 71 GLY B C 1
ATOM 3348 O O . GLY B 1 71 ? 2.934 -7.328 1.893 1 96.56 71 GLY B O 1
ATOM 3349 N N . ALA B 1 72 ? 4.551 -7.348 0.358 1 95.44 72 ALA B N 1
ATOM 3350 C CA . ALA B 1 72 ? 5.566 -7.805 1.304 1 95.44 72 ALA B CA 1
ATOM 3351 C C . ALA B 1 72 ? 5.797 -6.773 2.402 1 95.44 72 ALA B C 1
ATOM 3353 O O . ALA B 1 72 ? 5.91 -7.125 3.58 1 95.44 72 ALA B O 1
ATOM 3354 N N . VAL B 1 73 ? 5.848 -5.516 2.072 1 97.69 73 VAL B N 1
ATOM 3355 C CA . VAL B 1 73 ? 6.09 -4.441 3.031 1 97.69 73 VAL B CA 1
ATOM 3356 C C . VAL B 1 73 ? 4.938 -4.375 4.031 1 97.69 73 VAL B C 1
ATOM 3358 O O . VAL B 1 73 ? 5.16 -4.305 5.242 1 97.69 73 VAL B O 1
ATOM 3361 N N . VAL B 1 74 ? 3.717 -4.395 3.523 1 97.81 74 VAL B N 1
ATOM 3362 C CA . VAL B 1 74 ? 2.539 -4.32 4.383 1 97.81 74 VAL B CA 1
ATOM 3363 C C . VAL B 1 74 ? 2.59 -5.43 5.43 1 97.81 74 VAL B C 1
ATOM 3365 O O . VAL B 1 74 ? 2.365 -5.184 6.617 1 97.81 74 VAL B O 1
ATOM 3368 N N . ARG B 1 75 ? 2.965 -6.625 5.027 1 96.62 75 ARG B N 1
ATOM 3369 C CA . ARG B 1 75 ? 3.018 -7.754 5.953 1 96.62 75 ARG B CA 1
ATOM 3370 C C . ARG B 1 75 ? 4.137 -7.574 6.977 1 96.62 75 ARG B C 1
ATOM 3372 O O . ARG B 1 75 ? 3.973 -7.918 8.148 1 96.62 75 ARG B O 1
ATOM 3379 N N . MET B 1 76 ? 5.223 -7.059 6.504 1 96.44 76 MET B N 1
ATOM 3380 C CA . MET B 1 76 ? 6.387 -6.953 7.379 1 96.44 76 MET B CA 1
ATOM 3381 C C . MET B 1 76 ? 6.191 -5.852 8.414 1 96.44 76 MET B C 1
ATOM 3383 O O . MET B 1 76 ? 6.664 -5.965 9.547 1 96.44 76 MET B O 1
ATOM 3387 N N . ILE B 1 77 ? 5.477 -4.773 8.07 1 96.94 77 ILE B N 1
ATOM 3388 C CA . ILE B 1 77 ? 5.391 -3.648 8.992 1 96.94 77 ILE B CA 1
ATOM 3389 C C . ILE B 1 77 ? 4.152 -3.799 9.875 1 96.94 77 ILE B C 1
ATOM 3391 O O . ILE B 1 77 ? 4.004 -3.09 10.875 1 96.94 77 ILE B O 1
ATOM 3395 N N . ALA B 1 78 ? 3.217 -4.68 9.539 1 96.94 78 ALA B N 1
ATOM 3396 C CA . ALA B 1 78 ? 1.946 -4.848 10.234 1 96.94 78 ALA B CA 1
ATOM 3397 C C . ALA B 1 78 ? 2.166 -5.027 11.734 1 96.94 78 ALA B C 1
ATOM 3399 O O . ALA B 1 78 ? 1.555 -4.328 12.547 1 96.94 78 ALA B O 1
ATOM 3400 N N . PRO B 1 79 ? 3.113 -5.887 12.133 1 96.31 79 PRO B N 1
ATOM 3401 C CA . PRO B 1 79 ? 3.305 -6.094 13.57 1 96.31 79 PRO B CA 1
ATOM 3402 C C . PRO B 1 79 ? 3.982 -4.906 14.25 1 96.31 79 PRO B C 1
ATOM 3404 O O . PRO B 1 79 ? 4.023 -4.84 15.484 1 96.31 79 PRO B O 1
ATOM 3407 N N . LEU B 1 80 ? 4.496 -3.939 13.508 1 97.12 80 LEU B N 1
ATOM 3408 C CA . LEU B 1 80 ? 5.289 -2.846 14.055 1 97.12 80 LEU B CA 1
ATOM 3409 C C . LEU B 1 80 ? 4.434 -1.6 14.258 1 97.12 80 LEU B C 1
ATOM 3411 O O . LEU B 1 80 ? 4.855 -0.65 14.922 1 97.12 80 LEU B O 1
ATOM 3415 N N . LEU B 1 81 ? 3.221 -1.601 13.68 1 96.75 81 LEU B N 1
ATOM 3416 C CA . LEU B 1 81 ? 2.381 -0.407 13.656 1 96.75 81 LEU B CA 1
ATOM 3417 C C . LEU B 1 81 ? 1.902 -0.052 15.062 1 96.75 81 LEU B C 1
ATOM 3419 O O . LEU B 1 81 ? 1.542 -0.936 15.844 1 96.75 81 LEU B O 1
ATOM 3423 N N . LYS B 1 82 ? 1.96 1.221 15.422 1 93.38 82 LYS B N 1
ATOM 3424 C CA . LYS B 1 82 ? 1.47 1.729 16.703 1 93.38 82 LYS B CA 1
ATOM 3425 C C . LYS B 1 82 ? 0.384 2.781 16.5 1 93.38 82 LYS B C 1
ATOM 3427 O O . LYS B 1 82 ? -0.802 2.502 16.672 1 93.38 82 LYS B O 1
ATOM 3432 N N . ASP B 1 83 ? 0.856 3.979 16.047 1 88.88 83 ASP B N 1
ATOM 3433 C CA . ASP B 1 83 ? -0.1 5.059 15.828 1 88.88 83 ASP B CA 1
ATOM 3434 C C . ASP B 1 83 ? 0.323 5.938 14.656 1 88.88 83 ASP B C 1
ATOM 3436 O O . ASP B 1 83 ? 1.517 6.109 14.398 1 88.88 83 ASP B O 1
ATOM 3440 N N . LYS B 1 84 ? -0.71 6.453 14.062 1 83.62 84 LYS B N 1
ATOM 3441 C CA . LYS B 1 84 ? -0.47 7.25 12.867 1 83.62 84 LYS B CA 1
ATOM 3442 C C . LYS B 1 84 ? 0.345 8.5 13.188 1 83.62 84 LYS B C 1
ATOM 3444 O O . LYS B 1 84 ? 0.994 9.07 12.312 1 83.62 84 LYS B O 1
ATOM 3449 N N . LYS B 1 85 ? 0.363 8.945 14.328 1 79.5 85 LYS B N 1
ATOM 3450 C CA . LYS B 1 85 ? 1.045 10.18 14.711 1 79.5 85 LYS B CA 1
ATOM 3451 C C . LYS B 1 85 ? 2.51 9.914 15.055 1 79.5 85 LYS B C 1
ATOM 3453 O O . LYS B 1 85 ? 3.34 10.82 15 1 79.5 85 LYS B O 1
ATOM 3458 N N . THR B 1 86 ? 2.797 8.656 15.375 1 89.19 86 THR B N 1
ATOM 3459 C CA . THR B 1 86 ? 4.141 8.391 15.883 1 89.19 86 THR B CA 1
ATOM 3460 C C . THR B 1 86 ? 4.898 7.469 14.93 1 89.19 86 THR B C 1
ATOM 3462 O O . THR B 1 86 ? 6.133 7.457 14.922 1 89.19 86 THR B O 1
ATOM 3465 N N . ASP B 1 87 ? 4.23 6.691 14.203 1 95.69 87 ASP B N 1
ATOM 3466 C CA . ASP B 1 87 ? 4.891 5.77 13.281 1 95.69 87 ASP B CA 1
ATOM 3467 C C . ASP B 1 87 ? 5.66 6.531 12.203 1 95.69 87 ASP B C 1
ATOM 3469 O O . ASP B 1 87 ? 5.227 7.594 11.758 1 95.69 87 ASP B O 1
ATOM 3473 N N . PRO B 1 88 ? 6.777 6.031 11.797 1 97.31 88 PRO B N 1
ATOM 3474 C CA . PRO B 1 88 ? 7.531 6.688 10.727 1 97.31 88 PRO B CA 1
ATOM 3475 C C . PRO B 1 88 ? 6.797 6.66 9.383 1 97.31 88 PRO B C 1
ATOM 3477 O O . PRO B 1 88 ? 5.871 5.863 9.203 1 97.31 88 PRO B O 1
ATOM 3480 N N . ALA B 1 89 ? 7.219 7.555 8.531 1 97.88 89 ALA B N 1
ATOM 3481 C CA . ALA B 1 89 ? 6.777 7.492 7.141 1 97.88 89 ALA B CA 1
ATOM 3482 C C . ALA B 1 89 ? 7.27 6.215 6.465 1 97.88 89 ALA B C 1
ATOM 3484 O O . ALA B 1 89 ? 8.398 5.773 6.707 1 97.88 89 ALA B O 1
ATOM 3485 N N . VAL B 1 90 ? 6.469 5.609 5.691 1 98.62 90 VAL B N 1
ATOM 3486 C CA . VAL B 1 90 ? 6.875 4.453 4.895 1 98.62 90 VAL B CA 1
ATOM 3487 C C . VAL B 1 90 ? 6.535 4.695 3.424 1 98.62 90 VAL B C 1
ATOM 3489 O O . VAL B 1 90 ? 5.391 4.996 3.086 1 98.62 90 VAL B O 1
ATOM 3492 N N . VAL B 1 91 ? 7.484 4.629 2.604 1 98.81 91 VAL B N 1
ATOM 3493 C CA . VAL B 1 91 ? 7.391 4.773 1.154 1 98.81 91 VAL B CA 1
ATOM 3494 C C . VAL B 1 91 ? 7.895 3.5 0.476 1 98.81 91 VAL B C 1
ATOM 3496 O O . VAL B 1 91 ? 8.906 2.928 0.889 1 98.81 91 VAL B O 1
ATOM 3499 N N . VAL B 1 92 ? 7.18 3.029 -0.531 1 98.81 92 VAL B N 1
ATOM 3500 C CA . VAL B 1 92 ? 7.562 1.817 -1.249 1 98.81 92 VAL B CA 1
ATOM 3501 C C . VAL B 1 92 ? 7.871 2.156 -2.705 1 98.81 92 VAL B C 1
ATOM 3503 O O . VAL B 1 92 ? 7.164 2.949 -3.33 1 98.81 92 VAL B O 1
ATOM 3506 N N . ILE B 1 93 ? 8.93 1.584 -3.211 1 98.62 93 ILE B N 1
ATOM 3507 C CA . ILE B 1 93 ? 9.297 1.704 -4.617 1 98.62 93 ILE B CA 1
ATOM 3508 C C . ILE B 1 93 ? 9.289 0.325 -5.273 1 98.62 93 ILE B C 1
ATOM 3510 O O . ILE B 1 93 ? 9.797 -0.643 -4.707 1 98.62 93 ILE B O 1
ATOM 3514 N N . ASP B 1 94 ? 8.633 0.209 -6.43 1 97.12 94 ASP B N 1
ATOM 3515 C CA . ASP B 1 94 ? 8.648 -1.079 -7.113 1 97.12 94 ASP B CA 1
ATOM 3516 C C . ASP B 1 94 ? 10.031 -1.391 -7.672 1 97.12 94 ASP B C 1
ATOM 3518 O O . ASP B 1 94 ? 10.891 -0.507 -7.75 1 97.12 94 ASP B O 1
ATOM 3522 N N . ASP B 1 95 ? 10.219 -2.6 -8.164 1 95.12 95 ASP B N 1
ATOM 3523 C CA . ASP B 1 95 ? 11.531 -3.158 -8.477 1 95.12 95 ASP B CA 1
ATOM 3524 C C . ASP B 1 95 ? 12.125 -2.502 -9.719 1 95.12 95 ASP B C 1
ATOM 3526 O O . ASP B 1 95 ? 13.32 -2.643 -9.992 1 95.12 95 ASP B O 1
ATOM 3530 N N . LYS B 1 96 ? 11.414 -1.688 -10.414 1 94.5 96 LYS B N 1
ATOM 3531 C CA . LYS B 1 96 ? 11.93 -0.987 -11.586 1 94.5 96 LYS B CA 1
ATOM 3532 C C . LYS B 1 96 ? 11.891 0.525 -11.383 1 94.5 96 LYS B C 1
ATOM 3534 O O . LYS B 1 96 ? 12.266 1.286 -12.281 1 94.5 96 LYS B O 1
ATOM 3539 N N . GLY B 1 97 ? 11.414 0.91 -10.258 1 96.81 97 GLY B N 1
ATOM 3540 C CA . GLY B 1 97 ? 11.336 2.334 -9.969 1 96.81 97 GLY B CA 1
ATOM 3541 C C . GLY B 1 97 ? 10.273 3.047 -10.781 1 96.81 97 GLY B C 1
ATOM 3542 O O . GLY B 1 97 ? 10.438 4.211 -11.156 1 96.81 97 GLY B O 1
ATOM 3543 N N . GLN B 1 98 ? 9.25 2.377 -11.125 1 96.69 98 GLN B N 1
ATOM 3544 C CA . GLN B 1 98 ? 8.156 2.977 -11.875 1 96.69 98 GLN B CA 1
ATOM 3545 C C . GLN B 1 98 ? 7.227 3.768 -10.953 1 96.69 98 GLN B C 1
ATOM 3547 O O . GLN B 1 98 ? 6.73 4.832 -11.328 1 96.69 98 GLN B O 1
ATOM 3552 N N . TYR B 1 99 ? 6.992 3.221 -9.82 1 98.25 99 TYR B N 1
ATOM 3553 C CA . TYR B 1 99 ? 6.07 3.83 -8.867 1 98.25 99 TYR B CA 1
ATOM 3554 C C . TYR B 1 99 ? 6.762 4.094 -7.535 1 98.25 99 TYR B C 1
ATOM 3556 O O . TYR B 1 99 ? 7.555 3.273 -7.066 1 98.25 99 TYR B O 1
ATOM 3564 N N . VAL B 1 100 ? 6.551 5.262 -6.984 1 98.75 100 VAL B N 1
ATOM 3565 C CA . VAL B 1 100 ? 6.863 5.586 -5.598 1 98.75 100 VAL B CA 1
ATOM 3566 C C . VAL B 1 100 ? 5.57 5.785 -4.809 1 98.75 100 VAL B C 1
ATOM 3568 O O . VAL B 1 100 ? 4.812 6.719 -5.074 1 98.75 100 VAL B O 1
ATOM 3571 N N . ILE B 1 101 ? 5.34 4.926 -3.83 1 98.81 101 ILE B N 1
ATOM 3572 C CA . ILE B 1 101 ? 4.02 4.828 -3.225 1 98.81 101 ILE B CA 1
ATOM 3573 C C . ILE B 1 101 ? 4.086 5.277 -1.766 1 98.81 101 ILE B C 1
ATOM 3575 O O . ILE B 1 101 ? 4.879 4.75 -0.984 1 98.81 101 ILE B O 1
ATOM 3579 N N . SER B 1 102 ? 3.242 6.277 -1.364 1 98.75 102 SER B N 1
ATOM 3580 C CA . SER B 1 102 ? 3.07 6.648 0.037 1 98.75 102 SER B CA 1
ATOM 3581 C C . SER B 1 102 ? 2.209 5.629 0.775 1 98.75 102 SER B C 1
ATOM 3583 O O . SER B 1 102 ? 1.019 5.488 0.489 1 98.75 102 SER B O 1
ATOM 3585 N N . VAL B 1 103 ? 2.773 4.922 1.784 1 98.25 103 VAL B N 1
ATOM 3586 C CA . VAL B 1 103 ? 2.092 3.777 2.379 1 98.25 103 VAL B CA 1
ATOM 3587 C C . VAL B 1 103 ? 1.581 4.148 3.771 1 98.25 103 VAL B C 1
ATOM 3589 O O . VAL B 1 103 ? 0.41 3.926 4.09 1 98.25 103 VAL B O 1
ATOM 3592 N N . LEU B 1 104 ? 2.484 4.688 4.578 1 96.56 104 LEU B N 1
ATOM 3593 C CA . LEU B 1 104 ? 2.117 4.984 5.957 1 96.56 104 LEU B CA 1
ATOM 3594 C C . LEU B 1 104 ? 2.502 6.41 6.328 1 96.56 104 LEU B C 1
ATOM 3596 O O . LEU B 1 104 ? 3.541 6.914 5.891 1 96.56 104 LEU B O 1
ATOM 3600 N N . SER B 1 105 ? 1.684 7.012 7.199 1 94.25 105 SER B N 1
ATOM 3601 C CA . SER B 1 105 ? 1.969 8.312 7.785 1 94.25 105 SER B CA 1
ATOM 3602 C C . SER B 1 105 ? 2.145 9.383 6.711 1 94.25 105 SER B C 1
ATOM 3604 O O . SER B 1 105 ? 3.15 10.094 6.695 1 94.25 105 SER B O 1
ATOM 3606 N N . GLY B 1 106 ? 1.175 9.5 5.918 1 91.56 106 GLY B N 1
ATOM 3607 C CA . GLY B 1 106 ? 1.221 10.336 4.727 1 91.56 106 GLY B CA 1
ATOM 3608 C C . GLY B 1 106 ? 1.281 11.82 5.039 1 91.56 106 GLY B C 1
ATOM 3609 O O . GLY B 1 106 ? 2.045 12.555 4.414 1 91.56 106 GLY B O 1
ATOM 3610 N N . HIS B 1 107 ? 0.532 12.219 6.043 1 90.88 107 HIS B N 1
ATOM 3611 C CA . HIS B 1 107 ? 0.428 13.648 6.348 1 90.88 107 HIS B CA 1
ATOM 3612 C C . HIS B 1 107 ? 1.438 14.055 7.414 1 90.88 107 HIS B C 1
ATOM 3614 O O . HIS B 1 107 ? 2.58 14.398 7.094 1 90.88 107 HIS B O 1
ATOM 3620 N N . LEU B 1 108 ? 1.072 13.891 8.641 1 87.12 108 LEU B N 1
ATOM 3621 C CA . LEU B 1 108 ? 1.911 14.344 9.742 1 87.12 108 LEU B CA 1
ATOM 3622 C C . LEU B 1 108 ? 3.262 13.641 9.727 1 87.12 108 LEU B C 1
ATOM 3624 O O . LEU B 1 108 ? 4.285 14.242 10.055 1 87.12 108 LEU B O 1
ATOM 3628 N N . GLY B 1 109 ? 3.281 12.469 9.234 1 90.44 109 GLY B N 1
ATOM 3629 C CA . GLY B 1 109 ? 4.512 11.695 9.211 1 90.44 109 GLY B CA 1
ATOM 3630 C C . GLY B 1 109 ? 5.391 12.008 8.016 1 90.44 109 GLY B C 1
ATOM 3631 O O . GLY B 1 109 ? 6.562 11.633 7.984 1 90.44 109 GLY B O 1
ATOM 3632 N N . GLY B 1 110 ? 4.832 12.594 6.992 1 93.75 110 GLY B N 1
ATOM 3633 C CA . GLY B 1 110 ? 5.645 13.133 5.91 1 93.75 110 GLY B CA 1
ATOM 3634 C C . GLY B 1 110 ? 5.805 12.172 4.75 1 93.75 110 GLY B C 1
ATOM 3635 O O . GLY B 1 110 ? 6.578 12.43 3.826 1 93.75 110 GLY B O 1
ATOM 3636 N N . ALA B 1 111 ? 5.164 11.102 4.73 1 97 111 ALA B N 1
ATOM 3637 C CA . ALA B 1 111 ? 5.34 10.109 3.672 1 97 111 ALA B CA 1
ATOM 3638 C C . ALA B 1 111 ? 4.965 10.688 2.311 1 97 111 ALA B C 1
ATOM 3640 O O . ALA B 1 111 ? 5.59 10.367 1.299 1 97 111 ALA B O 1
ATOM 3641 N N . ASN B 1 112 ? 3.904 11.508 2.266 1 96.88 112 ASN B N 1
ATOM 3642 C CA . ASN B 1 112 ? 3.492 12.094 0.995 1 96.88 112 ASN B CA 1
ATOM 3643 C C . ASN B 1 112 ? 4.578 13 0.418 1 96.88 112 ASN B C 1
ATOM 3645 O O . ASN B 1 112 ? 4.898 12.914 -0.768 1 96.88 112 ASN B O 1
ATOM 3649 N N . GLU B 1 113 ? 5.145 13.836 1.256 1 95.38 113 GLU B N 1
ATOM 3650 C CA . GLU B 1 113 ? 6.227 14.711 0.819 1 95.38 113 GLU B CA 1
ATOM 3651 C C . GLU B 1 113 ? 7.453 13.906 0.395 1 95.38 113 GLU B C 1
ATOM 3653 O O . GLU B 1 113 ? 8.055 14.18 -0.647 1 95.38 113 GLU B O 1
ATOM 3658 N N . LEU B 1 114 ? 7.824 12.93 1.19 1 97.5 114 LEU B N 1
ATOM 3659 C CA . LEU B 1 114 ? 8.945 12.055 0.878 1 97.5 114 LEU B CA 1
ATOM 3660 C C . LEU B 1 114 ? 8.727 11.336 -0.448 1 97.5 114 LEU B C 1
ATOM 3662 O O . LEU B 1 114 ? 9.656 11.195 -1.243 1 97.5 114 LEU B O 1
ATOM 3666 N N . THR B 1 115 ? 7.496 10.891 -0.676 1 98.5 115 THR B N 1
ATOM 3667 C CA . THR B 1 115 ? 7.125 10.211 -1.914 1 98.5 115 THR B CA 1
ATOM 3668 C C . THR B 1 115 ? 7.375 11.109 -3.119 1 98.5 115 THR B C 1
ATOM 3670 O O . THR B 1 115 ? 7.957 10.68 -4.117 1 98.5 115 THR B O 1
ATOM 3673 N N . ARG B 1 116 ? 6.992 12.359 -3.045 1 97.31 116 ARG B N 1
ATOM 3674 C CA . ARG B 1 116 ? 7.191 13.305 -4.137 1 97.31 116 ARG B CA 1
ATOM 3675 C C . ARG B 1 116 ? 8.68 13.539 -4.391 1 97.31 116 ARG B C 1
ATOM 3677 O O . ARG B 1 116 ? 9.125 13.555 -5.539 1 97.31 116 ARG B O 1
ATOM 3684 N N . GLN B 1 117 ? 9.43 13.695 -3.336 1 97.62 117 GLN B N 1
ATOM 3685 C CA . GLN B 1 117 ? 10.867 13.93 -3.451 1 97.62 117 GLN B CA 1
ATOM 3686 C C . GLN B 1 117 ? 11.562 12.75 -4.129 1 97.62 117 GLN B C 1
ATOM 3688 O O . GLN B 1 117 ? 12.336 12.93 -5.074 1 97.62 117 GLN B O 1
ATOM 3693 N N . VAL B 1 118 ? 11.289 11.594 -3.666 1 98.56 118 VAL B N 1
ATOM 3694 C CA . VAL B 1 118 ? 11.922 10.383 -4.18 1 98.56 118 VAL B CA 1
ATOM 3695 C C . VAL B 1 118 ? 11.484 10.148 -5.625 1 98.56 118 VAL B C 1
ATOM 3697 O O . VAL B 1 118 ? 12.297 9.758 -6.469 1 98.56 118 VAL B O 1
ATOM 3700 N N . ALA B 1 119 ? 10.195 10.367 -5.902 1 98.56 119 ALA B N 1
ATOM 3701 C CA . ALA B 1 119 ? 9.695 10.211 -7.266 1 98.56 119 ALA B CA 1
ATOM 3702 C C . ALA B 1 119 ? 10.422 11.148 -8.227 1 98.56 119 ALA B C 1
ATOM 3704 O O . ALA B 1 119 ? 10.719 10.773 -9.359 1 98.56 119 ALA B O 1
ATOM 3705 N N . GLU B 1 120 ? 10.656 12.328 -7.789 1 98 120 GLU B N 1
ATOM 3706 C CA . GLU B 1 120 ? 11.383 13.289 -8.609 1 98 120 GLU B CA 1
ATOM 3707 C C . GLU B 1 120 ? 12.797 12.812 -8.906 1 98 120 GLU B C 1
ATOM 3709 O O . GLU B 1 120 ? 13.266 12.906 -10.047 1 98 120 GLU B O 1
ATOM 3714 N N . ILE B 1 121 ? 13.469 12.289 -7.949 1 97.94 121 ILE B N 1
ATOM 3715 C CA . ILE B 1 121 ? 14.836 11.789 -8.086 1 97.94 121 ILE B CA 1
ATOM 3716 C C . ILE B 1 121 ? 14.867 10.672 -9.125 1 97.94 121 ILE B C 1
ATOM 3718 O O . ILE B 1 121 ? 15.781 10.617 -9.961 1 97.94 121 ILE B O 1
ATOM 3722 N N . LEU B 1 122 ? 13.875 9.828 -9.133 1 98.19 122 LEU B N 1
ATOM 3723 C CA . LEU B 1 122 ? 13.867 8.633 -9.961 1 98.19 122 LEU B CA 1
ATOM 3724 C C . LEU B 1 122 ? 13.125 8.883 -11.273 1 98.19 122 LEU B C 1
ATOM 3726 O O . LEU B 1 122 ? 13.07 8 -12.133 1 98.19 122 LEU B O 1
ATOM 3730 N N . HIS B 1 123 ? 12.492 10.109 -11.414 1 97.88 123 HIS B N 1
ATOM 3731 C CA . HIS B 1 123 ? 11.57 10.359 -12.516 1 97.88 123 HIS B CA 1
ATOM 3732 C C . HIS B 1 123 ? 10.477 9.305 -12.578 1 97.88 123 HIS B C 1
ATOM 3734 O O . HIS B 1 123 ? 10.156 8.805 -13.656 1 97.88 123 HIS B O 1
ATOM 3740 N N . ALA B 1 124 ? 10.062 8.883 -11.391 1 98 124 ALA B N 1
ATOM 3741 C CA . ALA B 1 124 ? 9.016 7.879 -11.227 1 98 124 ALA B CA 1
ATOM 3742 C C . ALA B 1 124 ? 7.656 8.531 -10.992 1 98 124 ALA B C 1
ATOM 3744 O O . ALA B 1 124 ? 7.566 9.75 -10.852 1 98 124 ALA B O 1
ATOM 3745 N N . GLN B 1 125 ? 6.633 7.77 -11.047 1 97.81 125 GLN B N 1
ATOM 3746 C CA . GLN B 1 125 ? 5.277 8.234 -10.773 1 97.81 125 GLN B CA 1
ATOM 3747 C C . GLN B 1 125 ? 4.965 8.172 -9.281 1 97.81 125 GLN B C 1
ATOM 3749 O O . GLN B 1 125 ? 4.996 7.094 -8.688 1 97.81 125 GLN B O 1
ATOM 3754 N N . PRO B 1 126 ? 4.703 9.344 -8.664 1 98.12 126 PRO B N 1
ATOM 3755 C CA . PRO B 1 126 ? 4.27 9.305 -7.262 1 98.12 126 PRO B CA 1
ATOM 3756 C C . PRO B 1 126 ? 2.838 8.797 -7.105 1 98.12 126 PRO B C 1
ATOM 3758 O O . PRO B 1 126 ? 1.952 9.18 -7.871 1 98.12 126 PRO B O 1
ATOM 3761 N N . VAL B 1 127 ? 2.609 7.887 -6.23 1 98.44 127 VAL B N 1
ATOM 3762 C CA . VAL B 1 127 ? 1.29 7.348 -5.922 1 98.44 127 VAL B CA 1
ATOM 3763 C C . VAL B 1 127 ? 0.888 7.746 -4.504 1 98.44 127 VAL B C 1
ATOM 3765 O O . VAL B 1 127 ? 1.382 7.176 -3.525 1 98.44 127 VAL B O 1
ATOM 3768 N N . ILE B 1 128 ? 0.045 8.711 -4.383 1 97.56 128 ILE B N 1
ATOM 3769 C CA . ILE B 1 128 ? -0.48 9.234 -3.127 1 97.56 128 ILE B CA 1
ATOM 3770 C C . ILE B 1 128 ? -2 9.086 -3.102 1 97.56 128 ILE B C 1
ATOM 3772 O O . ILE B 1 128 ? -2.688 9.5 -4.039 1 97.56 128 ILE B O 1
ATOM 3776 N N . THR B 1 129 ? -2.51 8.43 -1.98 1 96.12 129 THR B N 1
ATOM 3777 C CA . THR B 1 129 ? -3.932 8.109 -1.976 1 96.12 129 THR B CA 1
ATOM 3778 C C . THR B 1 129 ? -4.656 8.867 -0.869 1 96.12 129 THR B C 1
ATOM 3780 O O . THR B 1 129 ? -5.859 8.695 -0.677 1 96.12 129 THR B O 1
ATOM 3783 N N . THR B 1 130 ? -3.988 9.688 -0.075 1 91.69 130 THR B N 1
ATOM 3784 C CA . THR B 1 130 ? -4.676 10.523 0.909 1 91.69 130 THR B CA 1
ATOM 3785 C C . THR B 1 130 ? -5.727 11.398 0.236 1 91.69 130 THR B C 1
ATOM 3787 O O . THR B 1 130 ? -5.43 12.094 -0.737 1 91.69 130 THR B O 1
ATOM 3790 N N . ALA B 1 131 ? -6.871 11.344 0.789 1 89.06 131 ALA B N 1
ATOM 3791 C CA . ALA B 1 131 ? -8.023 11.953 0.133 1 89.06 131 ALA B CA 1
ATOM 3792 C C . ALA B 1 131 ? -7.809 13.453 -0.081 1 89.06 131 ALA B C 1
ATOM 3794 O O . ALA B 1 131 ? -8.125 13.984 -1.146 1 89.06 131 ALA B O 1
ATOM 3795 N N . SER B 1 132 ? -7.297 14.164 0.889 1 90.25 132 SER B N 1
ATOM 3796 C CA . SER B 1 132 ? -7.082 15.602 0.76 1 90.25 132 SER B CA 1
ATOM 3797 C C . SER B 1 132 ? -6.098 15.914 -0.362 1 90.25 132 SER B C 1
ATOM 3799 O O . SER B 1 132 ? -6.289 16.875 -1.11 1 90.25 132 SER B O 1
ATOM 3801 N N . ASP B 1 133 ? -5.059 15.133 -0.5 1 89.38 133 ASP B N 1
ATOM 3802 C CA . ASP B 1 133 ? -4.074 15.312 -1.562 1 89.38 133 ASP B CA 1
ATOM 3803 C C . ASP B 1 133 ? -4.688 15.023 -2.932 1 89.38 133 ASP B C 1
ATOM 3805 O O . ASP B 1 133 ? -4.461 15.766 -3.889 1 89.38 133 ASP B O 1
ATOM 3809 N N . VAL B 1 134 ? -5.461 14 -2.984 1 89.38 134 VAL B N 1
ATOM 3810 C CA . VAL B 1 134 ? -6.062 13.547 -4.234 1 89.38 134 VAL B CA 1
ATOM 3811 C C . VAL B 1 134 ? -7.086 14.578 -4.715 1 89.38 134 VAL B C 1
ATOM 3813 O O . VAL B 1 134 ? -7.145 14.898 -5.902 1 89.38 134 VAL B O 1
ATOM 3816 N N . GLN B 1 135 ? -7.836 15.133 -3.803 1 89.12 135 GLN B N 1
ATOM 3817 C CA . GLN B 1 135 ? -8.898 16.078 -4.121 1 89.12 135 GLN B CA 1
ATOM 3818 C C . GLN B 1 135 ? -8.344 17.5 -4.238 1 89.12 135 GLN B C 1
ATOM 3820 O O . GLN B 1 135 ? -9.055 18.422 -4.668 1 89.12 135 GLN B O 1
ATOM 3825 N N . LYS B 1 136 ? -7.133 17.688 -3.859 1 89.5 136 LYS B N 1
ATOM 3826 C CA . LYS B 1 136 ? -6.5 19 -3.863 1 89.5 136 LYS B CA 1
ATOM 3827 C C . LYS B 1 136 ? -7.285 19.984 -3.012 1 89.5 136 LYS B C 1
ATOM 3829 O O . LYS B 1 136 ? -7.68 21.047 -3.494 1 89.5 136 LYS B O 1
ATOM 3834 N N . THR B 1 137 ? -7.48 19.641 -1.797 1 93.62 137 THR B N 1
ATOM 3835 C CA . THR B 1 137 ? -8.18 20.469 -0.821 1 93.62 137 THR B CA 1
ATOM 3836 C C . THR B 1 137 ? -7.371 20.578 0.469 1 93.62 137 THR B C 1
ATOM 3838 O O . THR B 1 137 ? -6.199 20.203 0.507 1 93.62 137 THR B O 1
ATOM 3841 N N . ILE B 1 138 ? -7.984 21.188 1.487 1 94.5 138 ILE B N 1
ATOM 3842 C CA . ILE B 1 138 ? -7.262 21.5 2.715 1 94.5 138 ILE B CA 1
ATOM 3843 C C . ILE B 1 138 ? -7.016 20.219 3.514 1 94.5 138 ILE B C 1
ATOM 3845 O O . ILE B 1 138 ? -7.957 19.469 3.803 1 94.5 138 ILE B O 1
ATOM 3849 N N . ALA B 1 139 ? -5.766 19.938 3.779 1 94.44 139 ALA B N 1
ATOM 3850 C CA . ALA B 1 139 ? -5.434 18.953 4.797 1 94.44 139 ALA B CA 1
ATOM 3851 C C . ALA B 1 139 ? -5.504 19.547 6.195 1 94.44 139 ALA B C 1
ATOM 3853 O O . ALA B 1 139 ? -4.594 20.281 6.613 1 94.44 139 ALA B O 1
ATOM 3854 N N . VAL B 1 140 ? -6.449 19.188 6.953 1 96.69 140 VAL B N 1
ATOM 3855 C CA . VAL B 1 140 ? -6.82 19.859 8.195 1 96.69 140 VAL B CA 1
ATOM 3856 C C . VAL B 1 140 ? -5.684 19.734 9.211 1 96.69 140 VAL B C 1
ATOM 3858 O O . VAL B 1 140 ? -5.363 20.688 9.914 1 96.69 140 VAL B O 1
ATOM 3861 N N . ASP B 1 141 ? -5.035 18.609 9.195 1 94 141 ASP B N 1
ATOM 3862 C CA . ASP B 1 141 ? -3.992 18.344 10.18 1 94 141 ASP B CA 1
ATOM 3863 C C . ASP B 1 141 ? -2.693 19.062 9.812 1 94 141 ASP B C 1
ATOM 3865 O O . ASP B 1 141 ? -1.792 19.188 10.648 1 94 141 ASP B O 1
ATOM 3869 N N . LEU B 1 142 ? -2.584 19.562 8.617 1 93.94 142 LEU B N 1
ATOM 3870 C CA . LEU B 1 142 ? -1.384 20.25 8.164 1 93.94 142 LEU B CA 1
ATOM 3871 C C . LEU B 1 142 ? -1.662 21.734 7.941 1 93.94 142 LEU B C 1
ATOM 3873 O O . LEU B 1 142 ? -0.748 22.516 7.637 1 93.94 142 LEU B O 1
ATOM 3877 N N . PHE B 1 143 ? -2.844 22.141 8.195 1 96 143 PHE B N 1
ATOM 3878 C CA . PHE B 1 143 ? -3.268 23.516 7.918 1 96 143 PHE B CA 1
ATOM 3879 C C . PHE B 1 143 ? -2.482 24.5 8.766 1 96 143 PHE B C 1
ATOM 3881 O O . PHE B 1 143 ? -2.494 24.422 10 1 96 143 PHE B O 1
ATOM 3888 N N . GLY B 1 144 ? -1.667 25.391 8.062 1 96 144 GLY B N 1
ATOM 3889 C CA . GLY B 1 144 ? -0.915 26.438 8.727 1 96 144 GLY B CA 1
ATOM 3890 C C . GLY B 1 144 ? 0.396 25.953 9.312 1 96 144 GLY B C 1
ATOM 3891 O O . GLY B 1 144 ? 1.12 26.719 9.953 1 96 144 GLY B O 1
ATOM 3892 N N . ARG B 1 145 ? 0.687 24.703 9.039 1 93.81 145 ARG B N 1
ATOM 3893 C CA . ARG B 1 145 ? 1.9 24.141 9.617 1 93.81 145 ARG B CA 1
ATOM 3894 C C . ARG B 1 145 ? 3.141 24.875 9.125 1 93.81 145 ARG B C 1
ATOM 3896 O O . ARG B 1 145 ? 4.066 25.125 9.906 1 93.81 145 ARG B O 1
ATOM 3903 N N . SER B 1 146 ? 3.191 25.281 7.91 1 92.88 146 SER B N 1
ATOM 3904 C CA . SER B 1 146 ? 4.336 25.969 7.328 1 92.88 146 SER B CA 1
ATOM 3905 C C . SER B 1 146 ? 4.551 27.328 7.98 1 92.88 146 SER B C 1
ATOM 3907 O O . SER B 1 146 ? 5.648 27.891 7.926 1 92.88 146 SER B O 1
ATOM 3909 N N . PHE B 1 147 ? 3.512 27.797 8.625 1 96 147 PHE B N 1
ATOM 3910 C CA . PHE B 1 147 ? 3.584 29.094 9.289 1 96 147 PHE B CA 1
ATOM 3911 C C . PHE B 1 147 ? 3.883 28.922 10.773 1 96 147 PHE B C 1
ATOM 3913 O O . PHE B 1 147 ? 3.98 29.906 11.508 1 96 147 PHE B O 1
ATOM 3920 N N . GLY B 1 148 ? 3.947 27.688 11.156 1 95.81 148 GLY B N 1
ATOM 3921 C CA . GLY B 1 148 ? 4.211 27.406 12.555 1 95.81 148 GLY B CA 1
ATOM 3922 C C . GLY B 1 148 ? 2.961 27.422 13.414 1 95.81 148 GLY B C 1
ATOM 3923 O O . GLY B 1 148 ? 3.047 27.484 14.641 1 95.81 148 GLY B O 1
ATOM 3924 N N . TRP B 1 149 ? 1.768 27.344 12.797 1 97.38 149 TRP B N 1
ATOM 3925 C CA . TRP B 1 149 ? 0.536 27.328 13.578 1 97.38 149 TRP B CA 1
ATOM 3926 C C . TRP B 1 149 ? 0.458 26.062 14.438 1 97.38 149 TRP B C 1
ATOM 3928 O O . TRP B 1 149 ? 1.036 25.031 14.086 1 97.38 149 TRP B O 1
ATOM 3938 N N . GLU B 1 150 ? -0.217 26.188 15.547 1 95.12 150 GLU B N 1
ATOM 3939 C CA . GLU B 1 150 ? -0.434 25.062 16.438 1 95.12 150 GLU B CA 1
ATOM 3940 C C . GLU B 1 150 ? -1.922 24.844 16.703 1 95.12 150 GLU B C 1
ATOM 3942 O O . GLU B 1 150 ? -2.658 25.797 16.953 1 95.12 150 GLU B O 1
ATOM 3947 N N . TRP B 1 151 ? -2.359 23.625 16.531 1 93.81 151 TRP B N 1
ATOM 3948 C CA . TRP B 1 151 ? -3.752 23.391 16.906 1 93.81 151 TRP B CA 1
ATOM 3949 C C . TRP B 1 151 ? -3.898 23.297 18.422 1 93.81 151 TRP B C 1
ATOM 3951 O O . TRP B 1 151 ? -3.01 22.781 19.094 1 93.81 151 TRP B O 1
ATOM 3961 N N . GLU B 1 152 ? -5.023 23.688 18.906 1 95.62 152 GLU B N 1
ATOM 3962 C CA . GLU B 1 152 ? -5.332 23.656 20.328 1 95.62 152 GLU B CA 1
ATOM 3963 C C . GLU B 1 152 ? -5.629 22.234 20.797 1 95.62 152 GLU B C 1
ATOM 3965 O O . GLU B 1 152 ? -5.219 21.828 21.891 1 95.62 152 GLU B O 1
ATOM 3970 N N . SER B 1 153 ? -6.336 21.562 20.016 1 94.56 153 SER B N 1
ATOM 3971 C CA . SER B 1 153 ? -6.742 20.188 20.328 1 94.56 153 SER B CA 1
ATOM 3972 C C . SER B 1 153 ? -6.875 19.359 19.047 1 94.56 153 SER B C 1
ATOM 3974 O O . SER B 1 153 ? -7.309 19.859 18.016 1 94.56 153 SER B O 1
ATOM 3976 N N . ALA B 1 154 ? -6.504 18.109 19.188 1 92.88 154 ALA B N 1
ATOM 3977 C CA . ALA B 1 154 ? -6.559 17.188 18.047 1 92.88 154 ALA B CA 1
ATOM 3978 C C . ALA B 1 154 ? -7.906 16.469 17.984 1 92.88 154 ALA B C 1
ATOM 3980 O O . ALA B 1 154 ? -8.164 15.703 17.062 1 92.88 154 ALA B O 1
ATOM 3981 N N . GLU B 1 155 ? -8.766 16.719 18.859 1 94.38 155 GLU B N 1
ATOM 3982 C CA . GLU B 1 155 ? -9.992 15.945 19.047 1 94.38 155 GLU B CA 1
ATOM 3983 C C . GLU B 1 155 ? -10.867 15.977 17.812 1 94.38 155 GLU B C 1
ATOM 3985 O O . GLU B 1 155 ? -11.484 14.969 17.453 1 94.38 155 GLU B O 1
ATOM 3990 N N . LYS B 1 156 ? -10.93 17.109 17.141 1 96.75 156 LYS B N 1
ATOM 3991 C CA . LYS B 1 156 ? -11.875 17.266 16.047 1 96.75 156 LYS B CA 1
ATOM 3992 C C . LYS B 1 156 ? -11.172 17.203 14.688 1 96.75 156 LYS B C 1
ATOM 3994 O O . LYS B 1 156 ? -11.789 17.453 13.648 1 96.75 156 LYS B O 1
ATOM 3999 N N . LEU B 1 157 ? -9.93 16.812 14.672 1 95 157 LEU B N 1
ATOM 4000 C CA . LEU B 1 157 ? -9.18 16.75 13.422 1 95 157 LEU B CA 1
ATOM 4001 C C . LEU B 1 157 ? -9.844 15.789 12.438 1 95 157 LEU B C 1
ATOM 4003 O O . LEU B 1 157 ? -10.008 16.125 11.266 1 95 157 LEU B O 1
ATOM 4007 N N . THR B 1 158 ? -10.281 14.656 12.938 1 91.44 158 THR B N 1
ATOM 4008 C CA . THR B 1 158 ? -10.812 13.609 12.07 1 91.44 158 THR B CA 1
ATOM 4009 C C . THR B 1 158 ? -12.18 14 11.523 1 91.44 158 THR B C 1
ATOM 4011 O O . THR B 1 158 ? -12.383 14.023 10.305 1 91.44 158 THR B O 1
ATOM 4014 N N . PRO B 1 159 ? -13.109 14.383 12.359 1 95.88 159 PRO B N 1
ATOM 4015 C CA . PRO B 1 159 ? -14.422 14.727 11.812 1 95.88 159 PRO B CA 1
ATOM 4016 C C . PRO B 1 159 ? -14.383 15.969 10.922 1 95.88 159 PRO B C 1
ATOM 4018 O O . PRO B 1 159 ? -15.117 16.047 9.938 1 95.88 159 PRO B O 1
ATOM 4021 N N . VAL B 1 160 ? -13.57 16.938 11.227 1 97.94 160 VAL B N 1
ATOM 4022 C CA . VAL B 1 160 ? -13.461 18.125 10.391 1 97.94 160 VAL B CA 1
ATOM 4023 C C . VAL B 1 160 ? -12.836 17.766 9.047 1 97.94 160 VAL B C 1
ATOM 4025 O O . VAL B 1 160 ? -13.273 18.234 8 1 97.94 160 VAL B O 1
ATOM 4028 N N . SER B 1 161 ? -11.836 16.906 9.07 1 95.69 161 SER B N 1
ATOM 4029 C CA . SER B 1 161 ? -11.25 16.406 7.832 1 95.69 161 SER B CA 1
ATOM 4030 C C . SER B 1 161 ? -12.289 15.727 6.953 1 95.69 161 SER B C 1
ATOM 4032 O O . SER B 1 161 ? -12.312 15.922 5.738 1 95.69 161 SER B O 1
ATOM 4034 N N . ALA B 1 162 ? -13.078 14.914 7.582 1 94.31 162 ALA B N 1
ATOM 4035 C CA . ALA B 1 162 ? -14.141 14.227 6.852 1 94.31 162 ALA B CA 1
ATOM 4036 C C . ALA B 1 162 ? -15.078 15.219 6.18 1 94.31 162 ALA B C 1
ATOM 4038 O O . ALA B 1 162 ? -15.477 15.031 5.027 1 94.31 162 ALA B O 1
ATOM 4039 N N . ALA B 1 163 ? -15.414 16.281 6.848 1 97 163 ALA B N 1
ATOM 4040 C CA . ALA B 1 163 ? -16.297 17.312 6.297 1 97 163 ALA B CA 1
ATOM 4041 C C . ALA B 1 163 ? -15.656 17.984 5.082 1 97 163 ALA B C 1
ATOM 4043 O O . ALA B 1 163 ? -16.328 18.234 4.078 1 97 163 ALA B O 1
ATOM 4044 N N . VAL B 1 164 ? -14.367 18.25 5.207 1 96.38 164 VAL B N 1
ATOM 4045 C CA . VAL B 1 164 ? -13.648 18.906 4.117 1 96.38 164 VAL B CA 1
ATOM 4046 C C . VAL B 1 164 ? -13.617 17.984 2.896 1 96.38 164 VAL B C 1
ATOM 4048 O O . VAL B 1 164 ? -13.984 18.391 1.794 1 96.38 164 VAL B O 1
ATOM 4051 N N . VAL B 1 165 ? -13.281 16.75 3.076 1 94.19 165 VAL B N 1
ATOM 4052 C CA . VAL B 1 165 ? -13.086 15.797 1.997 1 94.19 165 VAL B CA 1
ATOM 4053 C C . VAL B 1 165 ? -14.43 15.453 1.354 1 94.19 165 VAL B C 1
ATOM 4055 O O . VAL B 1 165 ? -14.5 15.234 0.143 1 94.19 165 VAL B O 1
ATOM 4058 N N . ASN B 1 166 ? -15.484 15.477 2.146 1 95.12 166 ASN B N 1
ATOM 4059 C CA . ASN B 1 166 ? -16.812 15.125 1.638 1 95.12 166 ASN B CA 1
ATOM 4060 C C . ASN B 1 166 ? -17.562 16.344 1.127 1 95.12 166 ASN B C 1
ATOM 4062 O O . ASN B 1 166 ? -18.75 16.281 0.86 1 95.12 166 ASN B O 1
ATOM 4066 N N . GLU B 1 167 ? -16.875 17.484 1.075 1 95.44 167 GLU B N 1
ATOM 4067 C CA . GLU B 1 167 ? -17.359 18.719 0.449 1 95.44 167 GLU B CA 1
ATOM 4068 C C . GLU B 1 167 ? -18.609 19.234 1.167 1 95.44 167 GLU B C 1
ATOM 4070 O O . GLU B 1 167 ? -19.547 19.688 0.525 1 95.44 167 GLU B O 1
ATOM 4075 N N . GLN B 1 168 ? -18.578 19.047 2.48 1 96.75 168 GLN B N 1
ATOM 4076 C CA . GLN B 1 168 ? -19.594 19.719 3.277 1 96.75 168 GLN B CA 1
ATOM 4077 C C . GLN B 1 168 ? -19.312 21.219 3.381 1 96.75 168 GLN B C 1
ATOM 4079 O O . GLN B 1 168 ? -18.328 21.703 2.82 1 96.75 168 GLN B O 1
ATOM 4084 N N . ARG B 1 169 ? -20.391 22.047 3.955 1 97.44 169 ARG B N 1
ATOM 4085 C CA . ARG B 1 169 ? -20.188 23.484 4.137 1 97.44 169 ARG B CA 1
ATOM 4086 C C . ARG B 1 169 ? -19.156 23.75 5.215 1 97.44 169 ARG B C 1
ATOM 4088 O O . ARG B 1 169 ? -19.422 23.578 6.406 1 97.44 169 ARG B O 1
ATOM 4095 N N . VAL B 1 170 ? -17.875 24.219 4.797 1 98.69 170 VAL B N 1
ATOM 4096 C CA . VAL B 1 170 ? -16.766 24.406 5.727 1 98.69 170 VAL B CA 1
ATOM 4097 C C . VAL B 1 170 ? -16.438 25.906 5.836 1 98.69 170 VAL B C 1
ATOM 4099 O O . VAL B 1 170 ? -16.312 26.594 4.824 1 98.69 170 VAL B O 1
ATOM 4102 N N . ALA B 1 171 ? -16.328 26.391 7.055 1 98.75 171 ALA B N 1
ATOM 4103 C CA . ALA B 1 171 ? -15.922 27.766 7.309 1 98.75 171 ALA B CA 1
ATOM 4104 C C . ALA B 1 171 ? -14.453 27.844 7.711 1 98.75 171 ALA B C 1
ATOM 4106 O O . ALA B 1 171 ? -14.008 27.125 8.594 1 98.75 171 ALA B O 1
ATOM 4107 N N . VAL B 1 172 ? -13.758 28.688 7.035 1 98.62 172 VAL B N 1
ATOM 4108 C CA . VAL B 1 172 ? -12.438 29.094 7.508 1 98.62 172 VAL B CA 1
ATOM 4109 C C . VAL B 1 172 ? -12.523 30.484 8.133 1 98.62 172 VAL B C 1
ATOM 4111 O O . VAL B 1 172 ? -12.805 31.469 7.441 1 98.62 172 VAL B O 1
ATOM 4114 N N . VAL B 1 173 ? -12.344 30.484 9.453 1 98.62 173 VAL B N 1
ATOM 4115 C CA . VAL B 1 173 ? -12.352 31.766 10.156 1 98.62 173 VAL B CA 1
ATOM 4116 C C . VAL B 1 173 ? -10.922 32.25 10.352 1 98.62 173 VAL B C 1
ATOM 4118 O O . VAL B 1 173 ? -10.102 31.578 10.969 1 98.62 173 VAL B O 1
ATOM 4121 N N . GLN B 1 174 ? -10.633 33.375 9.898 1 97.38 174 GLN B N 1
ATOM 4122 C CA . GLN B 1 174 ? -9.281 33.906 10.023 1 97.38 174 GLN B CA 1
ATOM 4123 C C . GLN B 1 174 ? -9.305 35.312 10.672 1 97.38 174 GLN B C 1
ATOM 4125 O O . GLN B 1 174 ? -9.516 36.312 9.992 1 97.38 174 GLN B O 1
ATOM 4130 N N . GLU B 1 175 ? -8.93 35.312 11.883 1 97.19 175 GLU B N 1
ATOM 4131 C CA . GLU B 1 175 ? -8.891 36.562 12.609 1 97.19 175 GLU B CA 1
ATOM 4132 C C . GLU B 1 175 ? -7.465 37.094 12.719 1 97.19 175 GLU B C 1
ATOM 4134 O O . GLU B 1 175 ? -7.258 38.281 12.977 1 97.19 175 GLU B O 1
ATOM 4139 N N . SER B 1 176 ? -6.492 36.25 12.578 1 97.12 176 SER B N 1
ATOM 4140 C CA . SER B 1 176 ? -5.082 36.625 12.594 1 97.12 176 SER B CA 1
ATOM 4141 C C . SER B 1 176 ? -4.223 35.562 11.906 1 97.12 176 SER B C 1
ATOM 4143 O O . SER B 1 176 ? -4.738 34.562 11.422 1 97.12 176 SER B O 1
ATOM 4145 N N . GLY B 1 177 ? -3.004 35.938 11.672 1 96.75 177 GLY B N 1
ATOM 4146 C CA . GLY B 1 177 ? -2.088 34.969 11.055 1 96.75 177 GLY B CA 1
ATOM 4147 C C . GLY B 1 177 ? -1.995 35.125 9.555 1 96.75 177 GLY B C 1
ATOM 4148 O O . GLY B 1 177 ? -2.699 35.938 8.961 1 96.75 177 GLY B O 1
ATOM 4149 N N . GLU B 1 178 ? -1.106 34.344 8.977 1 96.44 178 GLU B N 1
ATOM 4150 C CA . GLU B 1 178 ? -0.833 34.375 7.543 1 96.44 178 GLU B CA 1
ATOM 4151 C C . GLU B 1 178 ? -2.045 33.938 6.734 1 96.44 178 GLU B C 1
ATOM 4153 O O . GLU B 1 178 ? -2.744 33 7.129 1 96.44 178 GLU B O 1
ATOM 4158 N N . ARG B 1 179 ? -2.244 34.531 5.59 1 95.19 179 ARG B N 1
ATOM 4159 C CA . ARG B 1 179 ? -3.465 34.312 4.824 1 95.19 179 ARG B CA 1
ATOM 4160 C C . ARG B 1 179 ? -3.17 33.5 3.561 1 95.19 179 ARG B C 1
ATOM 4162 O O . ARG B 1 179 ? -4.09 33 2.902 1 95.19 179 ARG B O 1
ATOM 4169 N N . ASN B 1 180 ? -1.924 33.281 3.289 1 94.25 180 ASN B N 1
ATOM 4170 C CA . ASN B 1 180 ? -1.55 32.625 2.053 1 94.25 180 ASN B CA 1
ATOM 4171 C C . ASN B 1 180 ? -1.421 31.109 2.26 1 94.25 180 ASN B C 1
ATOM 4173 O O . ASN B 1 180 ? -0.411 30.516 1.883 1 94.25 180 ASN B O 1
ATOM 4177 N N . TRP B 1 181 ? -2.518 30.5 2.787 1 94.5 181 TRP B N 1
ATOM 4178 C CA . TRP B 1 181 ? -2.467 29.078 3.096 1 94.5 181 TRP B CA 1
ATOM 4179 C C . TRP B 1 181 ? -3.004 28.25 1.935 1 94.5 181 TRP B C 1
ATOM 4181 O O . TRP B 1 181 ? -2.865 27.031 1.922 1 94.5 181 TRP B O 1
ATOM 4191 N N . TRP B 1 182 ? -3.617 28.797 0.97 1 93.94 182 TRP B N 1
ATOM 4192 C CA . TRP B 1 182 ? -4.074 28.078 -0.216 1 93.94 182 TRP B CA 1
ATOM 4193 C C . TRP B 1 182 ? -2.986 28.062 -1.285 1 93.94 182 TRP B C 1
ATOM 4195 O O . TRP B 1 182 ? -2.682 29.078 -1.898 1 93.94 182 TRP B O 1
ATOM 4205 N N . ASP B 1 183 ? -2.416 26.859 -1.522 1 87.25 183 ASP B N 1
ATOM 4206 C CA . ASP B 1 183 ? -1.226 26.75 -2.361 1 87.25 183 ASP B CA 1
ATOM 4207 C C . ASP B 1 183 ? -1.545 26.078 -3.689 1 87.25 183 ASP B C 1
ATOM 4209 O O . ASP B 1 183 ? -0.637 25.672 -4.422 1 87.25 183 ASP B O 1
ATOM 4213 N N . TYR B 1 184 ? -2.846 25.922 -4.02 1 89.5 184 TYR B N 1
ATOM 4214 C CA . TYR B 1 184 ? -3.223 25.328 -5.293 1 89.5 184 TYR B CA 1
ATOM 4215 C C . TYR B 1 184 ? -3.457 26.391 -6.352 1 89.5 184 TYR B C 1
ATOM 4217 O O . TYR B 1 184 ? -3.707 27.562 -6.023 1 89.5 184 TYR B O 1
ATOM 4225 N N . ASP B 1 185 ? -3.32 25.984 -7.566 1 91.25 185 ASP B N 1
ATOM 4226 C CA . ASP B 1 185 ? -3.508 26.906 -8.68 1 91.25 185 ASP B CA 1
ATOM 4227 C C . ASP B 1 185 ? -4.988 27.094 -9 1 91.25 185 ASP B C 1
ATOM 4229 O O . ASP B 1 185 ? -5.348 27.828 -9.914 1 91.25 185 ASP B O 1
ATOM 4233 N N . THR B 1 186 ? -5.855 26.547 -8.219 1 92.5 186 THR B N 1
ATOM 4234 C CA . THR B 1 186 ? -7.301 26.641 -8.391 1 92.5 186 THR B CA 1
ATOM 4235 C C . THR B 1 186 ? -7.926 27.453 -7.254 1 92.5 186 THR B C 1
ATOM 4237 O O . THR B 1 186 ? -7.328 27.594 -6.184 1 92.5 186 THR B O 1
ATOM 4240 N N . PRO B 1 187 ? -9.07 28 -7.59 1 93.94 187 PRO B N 1
ATOM 4241 C CA . PRO B 1 187 ? -9.75 28.688 -6.496 1 93.94 187 PRO B CA 1
ATOM 4242 C C . PRO B 1 187 ? -10.172 27.75 -5.371 1 93.94 187 PRO B C 1
ATOM 4244 O O . PRO B 1 187 ? -10.195 26.531 -5.562 1 93.94 187 PRO B O 1
ATOM 4247 N N . LEU B 1 188 ? -10.445 28.375 -4.266 1 95 188 LEU B N 1
ATOM 4248 C CA . LEU B 1 188 ? -10.984 27.594 -3.158 1 95 188 LEU B CA 1
ATOM 4249 C C . LEU B 1 188 ? -12.266 26.875 -3.574 1 95 188 LEU B C 1
ATOM 4251 O O . LEU B 1 188 ? -13.094 27.438 -4.289 1 95 188 LEU B O 1
ATOM 4255 N N . PRO B 1 189 ? -12.336 25.625 -3.178 1 94.06 189 PRO B N 1
ATOM 4256 C CA . PRO B 1 189 ? -13.586 24.922 -3.471 1 94.06 189 PRO B CA 1
ATOM 4257 C C . PRO B 1 189 ? -14.82 25.688 -2.986 1 94.06 189 PRO B C 1
ATOM 4259 O O . PRO B 1 189 ? -14.758 26.375 -1.959 1 94.06 189 PRO B O 1
ATOM 4262 N N . ASN B 1 190 ? -15.969 25.531 -3.66 1 94.75 190 ASN B N 1
ATOM 4263 C CA . ASN B 1 190 ? -17.172 26.297 -3.41 1 94.75 190 ASN B CA 1
ATOM 4264 C C . ASN B 1 190 ? -17.75 26.016 -2.021 1 94.75 190 ASN B C 1
ATOM 4266 O O . ASN B 1 190 ? -18.469 26.844 -1.458 1 94.75 190 ASN B O 1
ATOM 4270 N N . ASN B 1 191 ? -17.391 24.875 -1.501 1 96.19 191 ASN B N 1
ATOM 4271 C CA . ASN B 1 191 ? -17.953 24.484 -0.21 1 96.19 191 ASN B CA 1
ATOM 4272 C C . ASN B 1 191 ? -17.141 25.062 0.948 1 96.19 191 ASN B C 1
ATOM 4274 O O . ASN B 1 191 ? -17.516 24.906 2.111 1 96.19 191 ASN B O 1
ATOM 4278 N N . ILE B 1 192 ? -16.047 25.734 0.612 1 97.62 192 ILE B N 1
ATOM 4279 C CA . ILE B 1 192 ? -15.203 26.344 1.634 1 97.62 192 ILE B CA 1
ATOM 4280 C C . ILE B 1 192 ? -15.305 27.875 1.545 1 97.62 192 ILE B C 1
ATOM 4282 O O . ILE B 1 192 ? -15.031 28.453 0.495 1 97.62 192 ILE B O 1
ATOM 4286 N N . HIS B 1 193 ? -15.688 28.484 2.666 1 98.06 193 HIS B N 1
ATOM 4287 C CA . HIS B 1 193 ? -15.844 29.938 2.709 1 98.06 193 HIS B CA 1
ATOM 4288 C C . HIS B 1 193 ? -15.008 30.547 3.832 1 98.06 193 HIS B C 1
ATOM 4290 O O . HIS B 1 193 ? -14.945 29.984 4.934 1 98.06 193 HIS B O 1
ATOM 4296 N N . VAL B 1 194 ? -14.422 31.688 3.537 1 98 194 VAL B N 1
ATOM 4297 C CA . VAL B 1 194 ? -13.586 32.375 4.512 1 98 194 VAL B CA 1
ATOM 4298 C C . VAL B 1 194 ? -14.398 33.469 5.207 1 98 194 VAL B C 1
ATOM 4300 O O . VAL B 1 194 ? -15.109 34.25 4.555 1 98 194 VAL B O 1
ATOM 4303 N N . TYR B 1 195 ? -14.328 33.5 6.516 1 98.25 195 TYR B N 1
ATOM 4304 C CA . TYR B 1 195 ? -15.008 34.5 7.332 1 98.25 195 TYR B CA 1
ATOM 4305 C C . TYR B 1 195 ? -14.008 35.281 8.156 1 98.25 195 TYR B C 1
ATOM 4307 O O . TYR B 1 195 ? -12.945 34.781 8.523 1 98.25 195 TYR B O 1
ATOM 4315 N N . HIS B 1 196 ? -14.438 36.5 8.57 1 96.75 196 HIS B N 1
ATOM 4316 C CA . HIS B 1 196 ? -13.523 37.406 9.281 1 96.75 196 HIS B CA 1
ATOM 4317 C C . HIS B 1 196 ? -13.672 37.25 10.789 1 96.75 196 HIS B C 1
ATOM 4319 O O . HIS B 1 196 ? -12.805 37.688 11.547 1 96.75 196 HIS B O 1
ATOM 4325 N N . SER B 1 197 ? -14.789 36.688 11.141 1 97.5 197 SER B N 1
ATOM 4326 C CA . SER B 1 197 ? -15.008 36.5 12.578 1 97.5 197 SER B CA 1
ATOM 4327 C C . SER B 1 197 ? -15.781 35.25 12.875 1 97.5 197 SER B C 1
ATOM 4329 O O . SER B 1 197 ? -16.484 34.719 12.008 1 97.5 197 SER B O 1
ATOM 4331 N N . VAL B 1 198 ? -15.633 34.781 14.125 1 98.06 198 VAL B N 1
ATOM 4332 C CA . VAL B 1 198 ? -16.344 33.594 14.57 1 98.06 198 VAL B CA 1
ATOM 4333 C C . VAL B 1 198 ? -17.844 33.812 14.523 1 98.06 198 VAL B C 1
ATOM 4335 O O . VAL B 1 198 ? -18.609 32.938 14.109 1 98.06 198 VAL B O 1
ATOM 4338 N N . GLY B 1 199 ? -18.219 35 14.922 1 96.81 199 GLY B N 1
ATOM 4339 C CA . GLY B 1 199 ? -19.625 35.344 14.891 1 96.81 199 GLY B CA 1
ATOM 4340 C C . GLY B 1 199 ? -20.234 35.219 13.508 1 96.81 199 GLY B C 1
ATOM 4341 O O . GLY B 1 199 ? -21.328 34.688 13.352 1 96.81 199 GLY B O 1
ATOM 4342 N N . GLU B 1 200 ? -19.578 35.719 12.492 1 97.31 200 GLU B N 1
ATOM 4343 C CA . GLU B 1 200 ? -20.031 35.656 11.109 1 97.31 200 GLU B CA 1
ATOM 4344 C C . GLU B 1 200 ? -20.156 34.188 10.641 1 97.31 200 GLU B C 1
ATOM 4346 O O . GLU B 1 200 ? -21.109 33.844 9.961 1 97.31 200 GLU B O 1
ATOM 4351 N N . ALA B 1 201 ? -19.172 33.469 10.984 1 98.19 201 ALA B N 1
ATOM 4352 C CA . ALA B 1 201 ? -19.156 32.062 10.586 1 98.19 201 ALA B CA 1
ATOM 4353 C C . ALA B 1 201 ? -20.312 31.297 11.227 1 98.19 201 ALA B C 1
ATOM 4355 O O . ALA B 1 201 ? -20.969 30.484 10.57 1 98.19 201 ALA B O 1
ATOM 4356 N N . LEU B 1 202 ? -20.531 31.547 12.5 1 97.94 202 LEU B N 1
ATOM 4357 C CA . LEU B 1 202 ? -21.609 30.875 13.211 1 97.94 202 LEU B CA 1
ATOM 4358 C C . LEU B 1 202 ? -22.969 31.172 12.562 1 97.94 202 LEU B C 1
ATOM 4360 O O . LEU B 1 202 ? -23.828 30.297 12.477 1 97.94 202 LEU B O 1
ATOM 4364 N N . ALA B 1 203 ? -23.141 32.344 12.125 1 97.44 203 ALA B N 1
ATOM 4365 C CA . ALA B 1 203 ? -24.391 32.75 11.5 1 97.44 203 ALA B CA 1
ATOM 4366 C C . ALA B 1 203 ? -24.656 31.969 10.227 1 97.44 203 ALA B C 1
ATOM 4368 O O . ALA B 1 203 ? -25.812 31.734 9.859 1 97.44 203 ALA B O 1
ATOM 4369 N N . ALA B 1 204 ? -23.625 31.531 9.602 1 97.44 204 ALA B N 1
ATOM 4370 C CA . ALA B 1 204 ? -23.734 30.797 8.344 1 97.44 204 ALA B CA 1
ATOM 4371 C C . ALA B 1 204 ? -24.016 29.312 8.602 1 97.44 204 ALA B C 1
ATOM 4373 O O . ALA B 1 204 ? -24.297 28.562 7.668 1 97.44 204 ALA B O 1
ATOM 4374 N N . LYS B 1 205 ? -23.906 28.859 9.797 1 96.94 205 LYS B N 1
ATOM 4375 C CA . LYS B 1 205 ? -24.219 27.5 10.227 1 96.94 205 LYS B CA 1
ATOM 4376 C C . LYS B 1 205 ? -23.422 26.484 9.414 1 96.94 205 LYS B C 1
ATOM 4378 O O . LYS B 1 205 ? -24.016 25.562 8.82 1 96.94 205 LYS B O 1
ATOM 4383 N N . PRO B 1 206 ? -22.094 26.594 9.414 1 98.19 206 PRO B N 1
ATOM 4384 C CA . PRO B 1 206 ? -21.266 25.609 8.688 1 98.19 206 PRO B CA 1
ATOM 4385 C C . PRO B 1 206 ? -21.344 24.219 9.297 1 98.19 206 PRO B C 1
ATOM 4387 O O . PRO B 1 206 ? -21.703 24.062 10.469 1 98.19 206 PRO B O 1
ATOM 4390 N N . ASP B 1 207 ? -21.031 23.188 8.477 1 98.19 207 ASP B N 1
ATOM 4391 C CA . ASP B 1 207 ? -20.953 21.812 8.969 1 98.19 207 ASP B CA 1
ATOM 4392 C C . ASP B 1 207 ? -19.672 21.578 9.758 1 98.19 207 ASP B C 1
ATOM 4394 O O . ASP B 1 207 ? -19.625 20.719 10.641 1 98.19 207 ASP B O 1
ATOM 4398 N N . ALA B 1 208 ? -18.625 22.312 9.461 1 98.69 208 ALA B N 1
ATOM 4399 C CA . ALA B 1 208 ? -17.312 22.25 10.109 1 98.69 208 ALA B CA 1
ATOM 4400 C C . ALA B 1 208 ? -16.562 23.562 9.984 1 98.69 208 ALA B C 1
ATOM 4402 O O . ALA B 1 208 ? -16.922 24.422 9.172 1 98.69 208 ALA B O 1
ATOM 4403 N N . ALA B 1 209 ? -15.508 23.703 10.836 1 98.75 209 ALA B N 1
ATOM 4404 C CA . ALA B 1 209 ? -14.828 25 10.805 1 98.75 209 ALA B CA 1
ATOM 4405 C C . ALA B 1 209 ? -13.336 24.828 11.102 1 98.75 209 ALA B C 1
ATOM 4407 O O . ALA B 1 209 ? -12.945 23.969 11.891 1 98.75 209 ALA B O 1
ATOM 4408 N N . LEU B 1 210 ? -12.539 25.562 10.438 1 98.75 210 LEU B N 1
ATOM 4409 C CA . LEU B 1 210 ? -11.141 25.844 10.773 1 98.75 210 LEU B CA 1
ATOM 4410 C C . LEU B 1 210 ? -10.984 27.266 11.312 1 98.75 210 LEU B C 1
ATOM 4412 O O . LEU B 1 210 ? -11.156 28.234 10.57 1 98.75 210 LEU B O 1
ATOM 4416 N N . VAL B 1 211 ? -10.656 27.344 12.594 1 98.75 211 VAL B N 1
ATOM 4417 C CA . VAL B 1 211 ? -10.648 28.641 13.25 1 98.75 211 VAL B CA 1
ATOM 4418 C C . VAL B 1 211 ? -9.211 29.078 13.531 1 98.75 211 VAL B C 1
ATOM 4420 O O . VAL B 1 211 ? -8.5 28.438 14.305 1 98.75 211 VAL B O 1
ATOM 4423 N N . VAL B 1 212 ? -8.797 30.188 12.891 1 98.5 212 VAL B N 1
ATOM 4424 C CA . VAL B 1 212 ? -7.453 30.734 13.062 1 98.5 212 VAL B CA 1
ATOM 4425 C C . VAL B 1 212 ? -7.512 32.031 13.852 1 98.5 212 VAL B C 1
ATOM 4427 O O . VAL B 1 212 ? -7.934 33.062 13.328 1 98.5 212 VAL B O 1
ATOM 4430 N N . THR B 1 213 ? -7.098 31.906 15.102 1 98.31 213 THR B N 1
ATOM 4431 C CA . THR B 1 213 ? -7.172 33.094 15.93 1 98.31 213 THR B CA 1
ATOM 4432 C C . THR B 1 213 ? -6.191 33 17.094 1 98.31 213 THR B C 1
ATOM 4434 O O . THR B 1 213 ? -5.891 31.922 17.578 1 98.31 213 THR B O 1
ATOM 4437 N N . HIS B 1 214 ? -5.711 34.156 17.516 1 98.31 214 HIS B N 1
ATOM 4438 C CA . HIS B 1 214 ? -4.848 34.25 18.688 1 98.31 214 HIS B CA 1
ATOM 4439 C C . HIS B 1 214 ? -5.664 34.469 19.969 1 98.31 214 HIS B C 1
ATOM 4441 O O . HIS B 1 214 ? -5.137 34.312 21.078 1 98.31 214 HIS B O 1
ATOM 4447 N N . ARG B 1 215 ? -6.906 34.656 19.844 1 98.06 215 ARG B N 1
ATOM 4448 C CA . ARG B 1 215 ? -7.754 35.031 20.984 1 98.06 215 ARG B CA 1
ATOM 4449 C C . ARG B 1 215 ? -8.312 33.781 21.656 1 98.06 215 ARG B C 1
ATOM 4451 O O . ARG B 1 215 ? -8.453 32.719 21.016 1 98.06 215 ARG B O 1
ATOM 4458 N N . LEU B 1 216 ? -8.594 33.969 22.906 1 98.19 216 LEU B N 1
ATOM 4459 C CA . LEU B 1 216 ? -9.438 33 23.578 1 98.19 216 LEU B CA 1
ATOM 4460 C C . LEU B 1 216 ? -10.906 33.219 23.203 1 98.19 216 LEU B C 1
ATOM 4462 O O . LEU B 1 216 ? -11.406 34.344 23.234 1 98.19 216 LEU B O 1
ATOM 4466 N N . LEU B 1 217 ? -11.461 32.156 22.812 1 97.81 217 LEU B N 1
ATOM 4467 C CA . LEU B 1 217 ? -12.844 32.281 22.375 1 97.81 217 LEU B CA 1
ATOM 4468 C C . LEU B 1 217 ? -13.773 32.531 23.562 1 97.81 217 LEU B C 1
ATOM 4470 O O . LEU B 1 217 ? -13.531 32.031 24.656 1 97.81 217 LEU B O 1
ATOM 4474 N N . SER B 1 218 ? -14.781 33.344 23.297 1 97.12 218 SER B N 1
ATOM 4475 C CA . SER B 1 218 ? -15.82 33.5 24.312 1 97.12 218 SER B CA 1
ATOM 4476 C C . SER B 1 218 ? -16.688 32.25 24.422 1 97.12 218 SER B C 1
ATOM 4478 O O . SER B 1 218 ? -16.609 31.375 23.562 1 97.12 218 SER B O 1
ATOM 4480 N N . LYS B 1 219 ? -17.422 32.125 25.438 1 96.31 219 LYS B N 1
ATOM 4481 C CA . LYS B 1 219 ? -18.297 30.984 25.641 1 96.31 219 LYS B CA 1
ATOM 4482 C C . LYS B 1 219 ? -19.25 30.797 24.469 1 96.31 219 LYS B C 1
ATOM 4484 O O . LYS B 1 219 ? -19.5 29.672 24.031 1 96.31 219 LYS B O 1
ATOM 4489 N N . GLU B 1 220 ? -19.766 31.891 23.984 1 95.38 220 GLU B N 1
ATOM 4490 C CA . GLU B 1 220 ? -20.703 31.859 22.859 1 95.38 220 GLU B CA 1
ATOM 4491 C C . GLU B 1 220 ? -20.016 31.391 21.594 1 95.38 220 GLU B C 1
ATOM 4493 O O . GLU B 1 220 ? -20.609 30.672 20.781 1 95.38 220 GLU B O 1
ATOM 4498 N N . GLU B 1 221 ? -18.766 31.734 21.453 1 97.75 221 GLU B N 1
ATOM 4499 C CA . GLU B 1 221 ? -18.016 31.406 20.234 1 97.75 221 GLU B CA 1
ATOM 4500 C C . GLU B 1 221 ? -17.609 29.938 20.219 1 97.75 221 GLU B C 1
ATOM 4502 O O . GLU B 1 221 ? -17.312 29.391 19.172 1 97.75 221 GLU B O 1
ATOM 4507 N N . GLU B 1 222 ? -17.625 29.344 21.344 1 97.38 222 GLU B N 1
ATOM 4508 C CA . GLU B 1 222 ? -17.141 27.969 21.469 1 97.38 222 GLU B CA 1
ATOM 4509 C C . GLU B 1 222 ? -18.016 27 20.672 1 97.38 222 GLU B C 1
ATOM 4511 O O . GLU B 1 222 ? -17.594 25.891 20.359 1 97.38 222 GLU B O 1
ATOM 4516 N N . ALA B 1 223 ? -19.188 27.422 20.328 1 97.31 223 ALA B N 1
ATOM 4517 C CA . ALA B 1 223 ? -20.094 26.594 19.547 1 97.31 223 ALA B CA 1
ATOM 4518 C C . ALA B 1 223 ? -19.484 26.203 18.219 1 97.31 223 ALA B C 1
ATOM 4520 O O . ALA B 1 223 ? -19.75 25.109 17.688 1 97.31 223 ALA B O 1
ATOM 4521 N N . ILE B 1 224 ? -18.625 27.062 17.719 1 97.94 224 ILE B N 1
ATOM 4522 C CA . ILE B 1 224 ? -18.016 26.828 16.406 1 97.94 224 ILE B CA 1
ATOM 4523 C C . ILE B 1 224 ? -17.078 25.625 16.484 1 97.94 224 ILE B C 1
ATOM 4525 O O . ILE B 1 224 ? -16.75 25.016 15.461 1 97.94 224 ILE B O 1
ATOM 4529 N N . LEU B 1 225 ? -16.656 25.203 17.719 1 97.88 225 LEU B N 1
ATOM 4530 C CA . LEU B 1 225 ? -15.688 24.141 17.922 1 97.88 225 LEU B CA 1
ATOM 4531 C C . LEU B 1 225 ? -16.375 22.781 18.062 1 97.88 225 LEU B C 1
ATOM 4533 O O . LEU B 1 225 ? -15.719 21.75 18.219 1 97.88 225 LEU B O 1
ATOM 4537 N N . GLN B 1 226 ? -17.719 22.766 18.047 1 97.31 226 GLN B N 1
ATOM 4538 C CA . GLN B 1 226 ? -18.406 21.484 18.078 1 97.31 226 GLN B CA 1
ATOM 4539 C C . GLN B 1 226 ? -17.875 20.547 17 1 97.31 226 GLN B C 1
ATOM 4541 O O . GLN B 1 226 ? -17.672 19.359 17.234 1 97.31 226 GLN B O 1
ATOM 4546 N N . ASN B 1 227 ? -17.688 21.078 15.883 1 98.12 227 ASN B N 1
ATOM 4547 C CA . ASN B 1 227 ? -16.984 20.438 14.781 1 98.12 227 ASN B CA 1
ATOM 4548 C C . ASN B 1 227 ? -16 21.391 14.109 1 98.12 227 ASN B C 1
ATOM 4550 O O . ASN B 1 227 ? -16.047 21.594 12.898 1 98.12 227 ASN B O 1
ATOM 4554 N N . GLY B 1 228 ? -15.086 21.828 14.961 1 98.44 228 GLY B N 1
ATOM 4555 C CA . GLY B 1 228 ? -14.078 22.781 14.516 1 98.44 228 GLY B CA 1
ATOM 4556 C C . GLY B 1 228 ? -12.719 22.531 15.141 1 98.44 228 GLY B C 1
ATOM 4557 O O . GLY B 1 228 ? -12.617 21.938 16.219 1 98.44 228 GLY B O 1
ATOM 4558 N N . VAL B 1 229 ? -11.734 22.922 14.422 1 98.5 229 VAL B N 1
ATOM 4559 C CA . VAL B 1 229 ? -10.359 22.875 14.906 1 98.5 229 VAL B CA 1
ATOM 4560 C C . VAL B 1 229 ? -9.828 24.297 15.078 1 98.5 229 VAL B C 1
ATOM 4562 O O . VAL B 1 229 ? -10.008 25.141 14.203 1 98.5 229 VAL B O 1
ATOM 4565 N N . LEU B 1 230 ? -9.25 24.5 16.234 1 98.69 230 LEU B N 1
ATOM 4566 C CA . LEU B 1 230 ? -8.703 25.812 16.547 1 98.69 230 LEU B CA 1
ATOM 4567 C C . LEU B 1 230 ? -7.195 25.844 16.312 1 98.69 230 LEU B C 1
ATOM 4569 O O . LEU B 1 230 ? -6.457 25.016 16.875 1 98.69 230 LEU B O 1
ATOM 4573 N N . TYR B 1 231 ? -6.766 26.812 15.445 1 98.5 231 TYR B N 1
ATOM 4574 C CA . TYR B 1 231 ? -5.355 27 15.133 1 98.5 231 TYR B CA 1
ATOM 4575 C C . TYR B 1 231 ? -4.84 28.297 15.742 1 98.5 231 TYR B C 1
ATOM 4577 O O . TYR B 1 231 ? -5.504 29.344 15.672 1 98.5 231 TYR B O 1
ATOM 4585 N N . ARG B 1 232 ? -3.645 28.188 16.312 1 98.62 232 ARG B N 1
ATOM 4586 C CA . ARG B 1 232 ? -3.004 29.344 16.938 1 98.62 232 ARG B CA 1
ATOM 4587 C C . ARG B 1 232 ? -1.851 29.859 16.094 1 98.62 232 ARG B C 1
ATOM 4589 O O . ARG B 1 232 ? -0.767 29.266 16.078 1 98.62 232 ARG B O 1
ATOM 4596 N N . PRO B 1 233 ? -2.082 30.969 15.398 1 98.44 233 PRO B N 1
ATOM 4597 C CA . PRO B 1 233 ? -0.973 31.562 14.648 1 98.44 233 PRO B CA 1
ATOM 4598 C C . PRO B 1 233 ? 0.048 32.25 15.547 1 98.44 233 PRO B C 1
ATOM 4600 O O . PRO B 1 233 ? -0.272 32.625 16.688 1 98.44 233 PRO B O 1
ATOM 4603 N N . LYS B 1 234 ? 1.258 32.406 15.086 1 98.19 234 LYS B N 1
ATOM 4604 C CA . LYS B 1 234 ? 2.309 33.062 15.852 1 98.19 234 LYS B CA 1
ATOM 4605 C C . LYS B 1 234 ? 2.346 34.562 15.547 1 98.19 234 LYS B C 1
ATOM 4607 O O . LYS B 1 234 ? 3.143 35 14.719 1 98.19 234 LYS B O 1
ATOM 4612 N N . VAL B 1 235 ? 1.528 35.312 16.359 1 98.38 235 VAL B N 1
ATOM 4613 C CA . VAL B 1 235 ? 1.358 36.688 15.961 1 98.38 235 VAL B CA 1
ATOM 4614 C C . VAL B 1 235 ? 1.606 37.594 17.156 1 98.38 235 VAL B C 1
ATOM 4616 O O . VAL B 1 235 ? 1.658 38.844 17 1 98.38 235 VAL B O 1
ATOM 4619 N N . ILE B 1 236 ? 1.782 37.062 18.328 1 98.62 236 ILE B N 1
ATOM 4620 C CA . ILE B 1 236 ? 1.936 37.906 19.531 1 98.62 236 ILE B CA 1
ATOM 4621 C C . ILE B 1 236 ? 3.416 38.156 19.781 1 98.62 236 ILE B C 1
ATOM 4623 O O . ILE B 1 236 ? 4.23 37.25 19.812 1 98.62 236 ILE B O 1
ATOM 4627 N N . VAL B 1 237 ? 3.705 39.438 20 1 98.75 237 VAL B N 1
ATOM 4628 C CA . VAL B 1 237 ? 5.059 39.875 20.328 1 98.75 237 VAL B CA 1
ATOM 4629 C C . VAL B 1 237 ? 5.074 40.5 21.719 1 98.75 237 VAL B C 1
ATOM 4631 O O . VAL B 1 237 ? 4.305 41.438 21.984 1 98.75 237 VAL B O 1
ATOM 4634 N N . LEU B 1 238 ? 5.977 40 22.5 1 98.88 238 LEU B N 1
ATOM 4635 C CA . LEU B 1 238 ? 6.086 40.5 23.875 1 98.88 238 LEU B CA 1
ATOM 4636 C C . LEU B 1 238 ? 7.336 41.375 24.047 1 98.88 238 LEU B C 1
ATOM 4638 O O . LEU B 1 238 ? 8.453 40.875 23.812 1 98.88 238 LEU B O 1
ATOM 4642 N N . GLY B 1 239 ? 7.109 42.594 24.406 1 98.62 239 GLY B N 1
ATOM 4643 C CA . GLY B 1 239 ? 8.203 43.375 24.922 1 98.62 239 GLY B CA 1
ATOM 4644 C C . GLY B 1 239 ? 8.352 43.281 26.438 1 98.62 239 GLY B C 1
ATOM 4645 O O . GLY B 1 239 ? 7.398 43.531 27.172 1 98.62 239 GLY B O 1
ATOM 4646 N N . ILE B 1 240 ? 9.562 42.969 26.875 1 98.5 240 ILE B N 1
ATOM 4647 C CA . ILE B 1 240 ? 9.719 42.75 28.312 1 98.5 240 ILE B CA 1
ATOM 4648 C C . ILE B 1 240 ? 10.945 43.469 28.828 1 98.5 240 ILE B C 1
ATOM 4650 O O . ILE B 1 240 ? 12.023 43.406 28.234 1 98.5 240 ILE B O 1
ATOM 4654 N N . GLY B 1 241 ? 10.766 44.219 29.828 1 96.5 241 GLY B N 1
ATOM 4655 C CA . GLY B 1 241 ? 11.82 44.719 30.703 1 96.5 241 GLY B CA 1
ATOM 4656 C C . GLY B 1 241 ? 11.766 44.125 32.094 1 96.5 241 GLY B C 1
ATOM 4657 O O . GLY B 1 241 ? 10.68 43.906 32.656 1 96.5 241 GLY B O 1
ATOM 4658 N N . CYS B 1 242 ? 12.961 43.875 32.656 1 95.94 242 CYS B N 1
ATOM 4659 C CA . CYS B 1 242 ? 12.961 43.344 34 1 95.94 242 CYS B CA 1
ATOM 4660 C C . CYS B 1 242 ? 14.25 43.719 34.75 1 95.94 242 CYS B C 1
ATOM 4662 O O . CYS B 1 242 ? 15.242 44.062 34.094 1 95.94 242 CYS B O 1
ATOM 4664 N N . ASN B 1 243 ? 14.117 43.656 36.031 1 95.19 243 ASN B N 1
ATOM 4665 C CA . ASN B 1 243 ? 15.32 43.844 36.844 1 95.19 243 ASN B CA 1
ATOM 4666 C C . ASN B 1 243 ? 16.234 42.625 36.75 1 95.19 243 ASN B C 1
ATOM 4668 O O . ASN B 1 243 ? 15.766 41.5 36.531 1 95.19 243 ASN B O 1
ATOM 4672 N N . ARG B 1 244 ? 17.516 42.875 36.906 1 94.62 244 ARG B N 1
ATOM 4673 C CA . ARG B 1 244 ? 18.469 41.781 36.906 1 94.62 244 ARG B CA 1
ATOM 4674 C C . ARG B 1 244 ? 18.172 40.781 38.031 1 94.62 244 ARG B C 1
ATOM 4676 O O . ARG B 1 244 ? 17.859 41.188 39.156 1 94.62 244 ARG B O 1
ATOM 4683 N N . GLY B 1 245 ? 18.156 39.562 37.688 1 96.06 245 GLY B N 1
ATOM 4684 C CA . GLY B 1 245 ? 17.953 38.531 38.688 1 96.06 245 GLY B CA 1
ATOM 4685 C C . GLY B 1 245 ? 16.5 38.094 38.812 1 96.06 245 GLY B C 1
ATOM 4686 O O . GLY B 1 245 ? 16.188 37.219 39.625 1 96.06 245 GLY B O 1
ATOM 4687 N N . THR B 1 246 ? 15.648 38.688 38.062 1 97.12 246 THR B N 1
ATOM 4688 C CA . THR B 1 246 ? 14.258 38.281 38.094 1 97.12 246 THR B CA 1
ATOM 4689 C C . THR B 1 246 ? 14.125 36.812 37.688 1 97.12 246 THR B C 1
ATOM 4691 O O . THR B 1 246 ? 14.727 36.375 36.719 1 97.12 246 THR B O 1
ATOM 4694 N N . THR B 1 247 ? 13.336 36.062 38.406 1 97.94 247 THR B N 1
ATOM 4695 C CA . THR B 1 247 ? 13.242 34.625 38.188 1 97.94 247 THR B CA 1
ATOM 4696 C C . THR B 1 247 ? 12.391 34.312 36.938 1 97.94 247 THR B C 1
ATOM 4698 O O . THR B 1 247 ? 11.516 35.094 36.594 1 97.94 247 THR B O 1
ATOM 4701 N N . ALA B 1 248 ? 12.625 33.188 36.344 1 98.38 248 ALA B N 1
ATOM 4702 C CA . ALA B 1 248 ? 11.828 32.719 35.219 1 98.38 248 ALA B CA 1
ATOM 4703 C C . ALA B 1 248 ? 10.359 32.562 35.625 1 98.38 248 ALA B C 1
ATOM 4705 O O . ALA B 1 248 ? 9.469 32.906 34.812 1 98.38 248 ALA B O 1
ATOM 4706 N N . GLU B 1 249 ? 10.164 32.094 36.812 1 98.31 249 GLU B N 1
ATOM 4707 C CA . GLU B 1 249 ? 8.805 31.891 37.312 1 98.31 249 GLU B CA 1
ATOM 4708 C C . GLU B 1 249 ? 8.039 33.219 37.344 1 98.31 249 GLU B C 1
ATOM 4710 O O . GLU B 1 249 ? 6.875 33.281 36.969 1 98.31 249 GLU B O 1
ATOM 4715 N N . GLU B 1 250 ? 8.703 34.219 37.844 1 98.31 250 GLU B N 1
ATOM 4716 C CA . GLU B 1 250 ? 8.055 35.531 37.906 1 98.31 250 GLU B CA 1
ATOM 4717 C C . GLU B 1 250 ? 7.742 36.062 36.531 1 98.31 250 GLU B C 1
ATOM 4719 O O . GLU B 1 250 ? 6.641 36.562 36.281 1 98.31 250 GLU B O 1
ATOM 4724 N N . ILE B 1 251 ? 8.68 35.969 35.656 1 98.44 251 ILE B N 1
ATOM 4725 C CA . ILE B 1 251 ? 8.508 36.469 34.312 1 98.44 251 ILE B CA 1
ATOM 4726 C C . ILE B 1 251 ? 7.359 35.719 33.625 1 98.44 251 ILE B C 1
ATOM 4728 O O . ILE B 1 251 ? 6.465 36.344 33.031 1 98.44 251 ILE B O 1
ATOM 4732 N N . GLU B 1 252 ? 7.324 34.438 33.719 1 98.5 252 GLU B N 1
ATOM 4733 C CA . GLU B 1 252 ? 6.293 33.594 33.094 1 98.5 252 GLU B CA 1
ATOM 4734 C C . GLU B 1 252 ? 4.91 33.906 33.656 1 98.5 252 GLU B C 1
ATOM 4736 O O . GLU B 1 252 ? 3.932 33.969 32.906 1 98.5 252 GLU B O 1
ATOM 4741 N N . THR B 1 253 ? 4.871 34.094 34.938 1 98.44 253 THR B N 1
ATOM 4742 C CA . THR B 1 253 ? 3.604 34.438 35.594 1 98.44 253 THR B CA 1
ATOM 4743 C C . THR B 1 253 ? 3.053 35.75 35.031 1 98.44 253 THR B C 1
ATOM 4745 O O . THR B 1 253 ? 1.863 35.844 34.75 1 98.44 253 THR B O 1
ATOM 4748 N N . VAL B 1 254 ? 3.904 36.719 34.875 1 98.56 254 VAL B N 1
ATOM 4749 C CA . VAL B 1 254 ? 3.48 38.031 34.344 1 98.56 254 VAL B CA 1
ATOM 4750 C C . VAL B 1 254 ? 2.986 37.844 32.906 1 98.56 254 VAL B C 1
ATOM 4752 O O . VAL B 1 254 ? 1.97 38.438 32.531 1 98.56 254 VAL B O 1
ATOM 4755 N N . ILE B 1 255 ? 3.686 37.062 32.156 1 98.75 255 ILE B N 1
ATOM 4756 C CA . ILE B 1 255 ? 3.293 36.844 30.781 1 98.75 255 ILE B CA 1
ATOM 4757 C C . ILE B 1 255 ? 1.916 36.156 30.75 1 98.75 255 ILE B C 1
ATOM 4759 O O . ILE B 1 255 ? 1.006 36.656 30.062 1 98.75 255 ILE B O 1
ATOM 4763 N N . ARG B 1 256 ? 1.705 35.156 31.484 1 98.56 256 ARG B N 1
ATOM 4764 C CA . ARG B 1 256 ? 0.46 34.375 31.484 1 98.56 256 ARG B CA 1
ATOM 4765 C C . ARG B 1 256 ? -0.71 35.25 31.953 1 98.56 256 ARG B C 1
ATOM 4767 O O . ARG B 1 256 ? -1.769 35.25 31.312 1 98.56 256 ARG B O 1
ATOM 4774 N N . GLU B 1 257 ? -0.457 35.906 33 1 98.38 257 GLU B N 1
ATOM 4775 C CA . GLU B 1 257 ? -1.518 36.75 33.531 1 98.38 257 GLU B CA 1
ATOM 4776 C C . GLU B 1 257 ? -1.894 37.875 32.562 1 98.38 257 GLU B C 1
ATOM 4778 O O . GLU B 1 257 ? -3.076 38.188 32.375 1 98.38 257 GLU B O 1
ATOM 4783 N N . THR B 1 258 ? -0.905 38.438 31.969 1 98.62 258 THR B N 1
ATOM 4784 C CA . THR B 1 258 ? -1.151 39.531 31.016 1 98.62 258 THR B CA 1
ATOM 4785 C C . THR B 1 258 ? -1.926 39 29.812 1 98.62 258 THR B C 1
ATOM 4787 O O . THR B 1 258 ? -2.91 39.625 29.391 1 98.62 258 THR B O 1
ATOM 4790 N N . LEU B 1 259 ? -1.553 37.906 29.281 1 98.75 259 LEU B N 1
ATOM 4791 C CA . LEU B 1 259 ? -2.229 37.344 28.125 1 98.75 259 LEU B CA 1
ATOM 4792 C C . LEU B 1 259 ? -3.652 36.906 28.484 1 98.75 259 LEU B C 1
ATOM 4794 O O . LEU B 1 259 ? -4.574 37.094 27.688 1 98.75 259 LEU B O 1
ATOM 4798 N N . ASP B 1 260 ? -3.832 36.438 29.656 1 98.12 260 ASP B N 1
ATOM 4799 C CA . ASP B 1 260 ? -5.172 36.062 30.109 1 98.12 260 ASP B CA 1
ATOM 4800 C C . ASP B 1 260 ? -6.074 37.312 30.188 1 98.12 260 ASP B C 1
ATOM 4802 O O . ASP B 1 260 ? -7.242 37.25 29.781 1 98.12 260 ASP B O 1
ATOM 4806 N N . GLU B 1 261 ? -5.523 38.344 30.703 1 98.19 261 GLU B N 1
ATOM 4807 C CA . GLU B 1 261 ? -6.281 39.594 30.812 1 98.19 261 GLU B CA 1
ATOM 4808 C C . GLU B 1 261 ? -6.684 40.125 29.438 1 98.19 261 GLU B C 1
ATOM 4810 O O . GLU B 1 261 ? -7.77 40.656 29.266 1 98.19 261 GLU B O 1
ATOM 4815 N N . LEU B 1 262 ? -5.84 39.844 28.5 1 98.25 262 LEU B N 1
ATOM 4816 C CA . LEU B 1 262 ? -6.113 40.312 27.125 1 98.25 262 LEU B CA 1
ATOM 4817 C C . LEU B 1 262 ? -6.938 39.281 26.375 1 98.25 262 LEU B C 1
ATOM 4819 O O . LEU B 1 262 ? -7.348 39.5 25.234 1 98.25 262 LEU B O 1
ATOM 4823 N N . ARG B 1 263 ? -7.074 38.062 26.953 1 98.44 263 ARG B N 1
ATOM 4824 C CA . ARG B 1 263 ? -7.762 36.938 26.344 1 98.44 263 ARG B CA 1
ATOM 4825 C C . ARG B 1 263 ? -7.02 36.438 25.109 1 98.44 263 ARG B C 1
ATOM 4827 O O . ARG B 1 263 ? -7.637 36.188 24.078 1 98.44 263 ARG B O 1
ATOM 4834 N N . PHE B 1 264 ? -5.75 36.438 25.234 1 98.75 264 PHE B N 1
ATOM 4835 C CA . PHE B 1 264 ? -4.871 35.938 24.188 1 98.75 264 PHE B CA 1
ATOM 4836 C C . PHE B 1 264 ? -4.293 34.562 24.562 1 98.75 264 PHE B C 1
ATOM 4838 O O . PHE B 1 264 ? -4.016 34.312 25.734 1 98.75 264 PHE B O 1
ATOM 4845 N N . SER B 1 265 ? -4.148 33.75 23.625 1 98.44 265 SER B N 1
ATOM 4846 C CA . SER B 1 265 ? -3.557 32.438 23.891 1 98.44 265 SER B CA 1
ATOM 4847 C C . SER B 1 265 ? -2.033 32.531 23.891 1 98.44 265 SER B C 1
ATOM 4849 O O . SER B 1 265 ? -1.436 33.094 22.969 1 98.44 265 SER B O 1
ATOM 4851 N N . ILE B 1 266 ? -1.409 31.875 24.844 1 98.38 266 ILE B N 1
ATOM 4852 C CA . ILE B 1 266 ? 0.045 31.844 24.953 1 98.38 266 ILE B CA 1
ATOM 4853 C C . ILE B 1 266 ? 0.634 31.078 23.766 1 98.38 266 ILE B C 1
ATOM 4855 O O . ILE B 1 266 ? 1.791 31.281 23.406 1 98.38 266 ILE B O 1
ATOM 4859 N N . LYS B 1 267 ? -0.185 30.219 23.109 1 98 267 LYS B N 1
ATOM 4860 C CA . LYS B 1 267 ? 0.265 29.406 21.984 1 98 267 LYS B CA 1
ATOM 4861 C C . LYS B 1 267 ? 0.489 30.266 20.734 1 98 267 LYS B C 1
ATOM 4863 O O . LYS B 1 267 ? 1.093 29.812 19.766 1 98 267 LYS B O 1
ATOM 4868 N N . SER B 1 268 ? 0.113 31.484 20.797 1 98.5 268 SER B N 1
ATOM 4869 C CA . SER B 1 268 ? 0.237 32.344 19.625 1 98.5 268 SER B CA 1
ATOM 4870 C C . SER B 1 268 ? 1.408 33.312 19.781 1 98.5 268 SER B C 1
ATOM 4872 O O . SER B 1 268 ? 1.607 34.188 18.938 1 98.5 268 SER B O 1
ATOM 4874 N N . VAL B 1 269 ? 2.223 33.188 20.844 1 98.69 269 VAL B N 1
ATOM 4875 C CA . VAL B 1 269 ? 3.383 34.062 21.047 1 98.69 269 VAL B CA 1
ATOM 4876 C C . VAL B 1 269 ? 4.484 33.688 20.062 1 98.69 269 VAL B C 1
ATOM 4878 O O . VAL B 1 269 ? 4.797 32.5 19.891 1 98.69 269 VAL B O 1
ATOM 4881 N N . LYS B 1 270 ? 4.953 34.688 19.453 1 98.12 270 LYS B N 1
ATOM 4882 C CA . LYS B 1 270 ? 6.016 34.5 18.469 1 98.12 270 LYS B CA 1
ATOM 4883 C C . LYS B 1 270 ? 7.383 34.812 19.062 1 98.12 270 LYS B C 1
ATOM 4885 O O . LYS B 1 270 ? 8.328 34.031 18.891 1 98.12 270 LYS B O 1
ATOM 4890 N N . ALA B 1 271 ? 7.395 35.938 19.828 1 98.5 271 ALA B N 1
ATOM 4891 C CA . ALA B 1 271 ? 8.719 36.406 20.219 1 98.5 271 ALA B CA 1
ATOM 4892 C C . ALA B 1 271 ? 8.664 37.188 21.516 1 98.5 271 ALA B C 1
ATOM 4894 O O . ALA B 1 271 ? 7.621 37.75 21.875 1 98.5 271 ALA B O 1
ATOM 4895 N N . VAL B 1 272 ? 9.82 37.188 22.172 1 98.75 272 VAL B N 1
ATOM 4896 C CA . VAL B 1 272 ? 10.109 38.062 23.297 1 98.75 272 VAL B CA 1
ATOM 4897 C C . VAL B 1 272 ? 11.211 39.062 22.922 1 98.75 272 VAL B C 1
ATOM 4899 O O . VAL B 1 272 ? 12.281 38.656 22.453 1 98.75 272 VAL B O 1
ATOM 4902 N N . CYS B 1 273 ? 10.883 40.312 23.141 1 98.69 273 CYS B N 1
ATOM 4903 C CA . CYS B 1 273 ? 11.82 41.375 22.781 1 98.69 273 CYS B CA 1
ATOM 4904 C C . CYS B 1 273 ? 12.203 42.188 24.016 1 98.69 273 CYS B C 1
ATOM 4906 O O . CYS B 1 273 ? 11.375 42.438 24.891 1 98.69 273 CYS B O 1
ATOM 4908 N N . THR B 1 274 ? 13.461 42.562 24.031 1 98.44 274 THR B N 1
ATOM 4909 C CA . THR B 1 274 ? 13.961 43.344 25.156 1 98.44 274 THR B CA 1
ATOM 4910 C C . THR B 1 274 ? 15.18 44.156 24.766 1 98.44 274 THR B C 1
ATOM 4912 O O . THR B 1 274 ? 15.375 44.469 23.578 1 98.44 274 THR B O 1
ATOM 4915 N N . ILE B 1 275 ? 15.852 44.719 25.797 1 98.25 275 ILE B N 1
ATOM 4916 C CA . ILE B 1 275 ? 17.047 45.531 25.578 1 98.25 275 ILE B CA 1
ATOM 4917 C C . ILE B 1 275 ? 18.281 44.625 25.609 1 98.25 275 ILE B C 1
ATOM 4919 O O . ILE B 1 275 ? 18.328 43.656 26.359 1 98.25 275 ILE B O 1
ATOM 4923 N N . ALA B 1 276 ? 19.297 45 24.859 1 97.88 276 ALA B N 1
ATOM 4924 C CA . ALA B 1 276 ? 20.516 44.219 24.688 1 97.88 276 ALA B CA 1
ATOM 4925 C C . ALA B 1 276 ? 21.203 43.969 26.031 1 97.88 276 ALA B C 1
ATOM 4927 O O . ALA B 1 276 ? 21.828 42.938 26.234 1 97.88 276 ALA B O 1
ATOM 4928 N N . LEU B 1 277 ? 21.016 44.875 26.922 1 96.12 277 LEU B N 1
ATOM 4929 C CA . LEU B 1 277 ? 21.625 44.781 28.25 1 96.12 277 LEU B CA 1
ATOM 4930 C C . LEU B 1 277 ? 21.109 43.531 28.969 1 96.12 277 LEU B C 1
ATOM 4932 O O . LEU B 1 277 ? 21.734 43.062 29.938 1 96.12 277 LEU B O 1
ATOM 4936 N N . LYS B 1 278 ? 20.016 43 28.469 1 96.25 278 LYS B N 1
ATOM 4937 C CA . LYS B 1 278 ? 19.391 41.875 29.141 1 96.25 278 LYS B CA 1
ATOM 4938 C C . LYS B 1 278 ? 19.5 40.625 28.312 1 96.25 278 LYS B C 1
ATOM 4940 O O . LYS B 1 278 ? 18.828 39.625 28.578 1 96.25 278 LYS B O 1
ATOM 4945 N N . LYS B 1 279 ? 20.312 40.562 27.359 1 96.44 279 LYS B N 1
ATOM 4946 C CA . LYS B 1 279 ? 20.438 39.438 26.438 1 96.44 279 LYS B CA 1
ATOM 4947 C C . LYS B 1 279 ? 20.875 38.188 27.172 1 96.44 279 LYS B C 1
ATOM 4949 O O . LYS B 1 279 ? 20.578 37.062 26.734 1 96.44 279 LYS B O 1
ATOM 4954 N N . ASP B 1 280 ? 21.5 38.375 28.328 1 96.69 280 ASP B N 1
ATOM 4955 C CA . ASP B 1 280 ? 22.016 37.25 29.094 1 96.69 280 ASP B CA 1
ATOM 4956 C C . ASP B 1 280 ? 21.219 37.031 30.375 1 96.69 280 ASP B C 1
ATOM 4958 O O . ASP B 1 280 ? 21.656 36.312 31.281 1 96.69 280 ASP B O 1
ATOM 4962 N N . GLU B 1 281 ? 20.141 37.781 30.484 1 96.69 281 GLU B N 1
ATOM 4963 C CA . GLU B 1 281 ? 19.312 37.625 31.672 1 96.69 281 GLU B CA 1
ATOM 4964 C C . GLU B 1 281 ? 18.781 36.219 31.812 1 96.69 281 GLU B C 1
ATOM 4966 O O . GLU B 1 281 ? 17.953 35.75 31.031 1 96.69 281 GLU B O 1
ATOM 4971 N N . PRO B 1 282 ? 19.141 35.438 32.844 1 97.62 282 PRO B N 1
ATOM 4972 C CA . PRO B 1 282 ? 18.828 34.031 32.938 1 97.62 282 PRO B CA 1
ATOM 4973 C C . PRO B 1 282 ? 17.328 33.75 32.969 1 97.62 282 PRO B C 1
ATOM 4975 O O . PRO B 1 282 ? 16.859 32.781 32.344 1 97.62 282 PRO B O 1
ATOM 4978 N N . GLY B 1 283 ? 16.594 34.531 33.688 1 97.5 283 GLY B N 1
ATOM 4979 C CA . GLY B 1 283 ? 15.148 34.344 33.781 1 97.5 283 GLY B CA 1
ATOM 4980 C C . GLY B 1 283 ? 14.461 34.438 32.406 1 97.5 283 GLY B C 1
ATOM 4981 O O . GLY B 1 283 ? 13.602 33.594 32.094 1 97.5 283 GLY B O 1
ATOM 4982 N N . LEU B 1 284 ? 14.883 35.375 31.609 1 97.88 284 LEU B N 1
ATOM 4983 C CA . LEU B 1 284 ? 14.328 35.531 30.266 1 97.88 284 LEU B CA 1
ATOM 4984 C C . LEU B 1 284 ? 14.719 34.375 29.359 1 97.88 284 LEU B C 1
ATOM 4986 O O . LEU B 1 284 ? 13.875 33.844 28.641 1 97.88 284 LEU B O 1
ATOM 4990 N N . LEU B 1 285 ? 15.93 34 29.438 1 98.19 285 LEU B N 1
ATOM 4991 C CA . LEU B 1 285 ? 16.438 32.906 28.609 1 98.19 285 LEU B CA 1
ATOM 4992 C C . LEU B 1 285 ? 15.719 31.609 28.922 1 98.19 285 LEU B C 1
ATOM 4994 O O . LEU B 1 285 ? 15.383 30.859 28.016 1 98.19 285 LEU B O 1
ATOM 4998 N N . GLU B 1 286 ? 15.484 31.422 30.109 1 98.38 286 GLU B N 1
ATOM 4999 C CA . GLU B 1 286 ? 14.805 30.203 30.531 1 98.38 286 GLU B CA 1
ATOM 5000 C C . GLU B 1 286 ? 13.375 30.141 30 1 98.38 286 GLU B C 1
ATOM 5002 O O . GLU B 1 286 ? 12.93 29.109 29.5 1 98.38 286 GLU B O 1
ATOM 5007 N N . VAL B 1 287 ? 12.664 31.219 30.062 1 98.19 287 VAL B N 1
ATOM 5008 C CA . VAL B 1 287 ? 11.281 31.281 29.594 1 98.19 287 VAL B CA 1
ATOM 5009 C C . VAL B 1 287 ? 11.227 31.109 28.078 1 98.19 287 VAL B C 1
ATOM 5011 O O . VAL B 1 287 ? 10.422 30.328 27.562 1 98.19 287 VAL B O 1
ATOM 5014 N N . VAL B 1 288 ? 12.102 31.766 27.406 1 98.12 288 VAL B N 1
ATOM 5015 C CA . VAL B 1 288 ? 12.141 31.734 25.953 1 98.12 288 VAL B CA 1
ATOM 5016 C C . VAL B 1 288 ? 12.469 30.312 25.484 1 98.12 288 VAL B C 1
ATOM 5018 O O . VAL B 1 288 ? 11.859 29.812 24.531 1 98.12 288 VAL B O 1
ATOM 5021 N N . ARG B 1 289 ? 13.367 29.734 26.141 1 97.75 289 ARG B N 1
ATOM 5022 C CA . ARG B 1 289 ? 13.75 28.359 25.812 1 97.75 289 ARG B CA 1
ATOM 5023 C C . ARG B 1 289 ? 12.602 27.391 26.094 1 97.75 289 ARG B C 1
ATOM 5025 O O . ARG B 1 289 ? 12.352 26.469 25.312 1 97.75 289 ARG B O 1
ATOM 5032 N N . LYS B 1 290 ? 11.953 27.562 27.172 1 97.62 290 LYS B N 1
ATOM 5033 C CA . LYS B 1 290 ? 10.859 26.688 27.594 1 97.62 290 LYS B CA 1
ATOM 5034 C C . LYS B 1 290 ? 9.758 26.641 26.531 1 97.62 290 LYS B C 1
ATOM 5036 O O . LYS B 1 290 ? 9.211 25.578 26.25 1 97.62 290 LYS B O 1
ATOM 5041 N N . TYR B 1 291 ? 9.5 27.781 25.953 1 97.44 291 TYR B N 1
ATOM 5042 C CA . TYR B 1 291 ? 8.359 27.875 25.062 1 97.44 291 TYR B CA 1
ATOM 5043 C C . TYR B 1 291 ? 8.805 27.859 23.609 1 97.44 291 TYR B C 1
ATOM 5045 O O . TYR B 1 291 ? 7.977 27.75 22.688 1 97.44 291 TYR B O 1
ATOM 5053 N N . GLY B 1 292 ? 10.133 27.984 23.438 1 96.69 292 GLY B N 1
ATOM 5054 C CA . GLY B 1 292 ? 10.664 27.984 22.094 1 96.69 292 GLY B CA 1
ATOM 5055 C C . GLY B 1 292 ? 10.414 29.281 21.344 1 96.69 292 GLY B C 1
ATOM 5056 O O . GLY B 1 292 ? 10.242 29.281 20.125 1 96.69 292 GLY B O 1
ATOM 5057 N N . TRP B 1 293 ? 10.359 30.391 22 1 98.12 293 TRP B N 1
ATOM 5058 C CA . TRP B 1 293 ? 10.094 31.688 21.391 1 98.12 293 TRP B CA 1
ATOM 5059 C C . TRP B 1 293 ? 11.375 32.312 20.859 1 98.12 293 TRP B C 1
ATOM 5061 O O . TRP B 1 293 ? 12.469 32 21.344 1 98.12 293 TRP B O 1
ATOM 5071 N N . GLU B 1 294 ? 11.141 33.156 19.844 1 98.12 294 GLU B N 1
ATOM 5072 C CA . GLU B 1 294 ? 12.273 33.969 19.438 1 98.12 294 GLU B CA 1
ATOM 5073 C C . GLU B 1 294 ? 12.664 34.969 20.516 1 98.12 294 GLU B C 1
ATOM 5075 O O . GLU B 1 294 ? 11.797 35.531 21.188 1 98.12 294 GLU B O 1
ATOM 5080 N N . PHE B 1 295 ? 13.969 35.125 20.688 1 98.38 295 PHE B N 1
ATOM 5081 C CA . PHE B 1 295 ? 14.484 36.094 21.641 1 98.38 295 PHE B CA 1
ATOM 5082 C C . PHE B 1 295 ? 15.273 37.188 20.922 1 98.38 295 PHE B C 1
ATOM 5084 O O . PHE B 1 295 ? 16.344 36.938 20.391 1 98.38 295 PHE B O 1
ATOM 5091 N N . ILE B 1 296 ? 14.672 38.375 20.969 1 98.56 296 ILE B N 1
ATOM 5092 C CA . ILE B 1 296 ? 15.25 39.469 20.219 1 98.56 296 ILE B CA 1
ATOM 5093 C C . ILE B 1 296 ? 15.594 40.625 21.188 1 98.56 296 ILE B C 1
ATOM 5095 O O . ILE B 1 296 ? 14.844 40.906 22.125 1 98.56 296 ILE B O 1
ATOM 5099 N N . TYR B 1 297 ? 16.734 41.219 20.969 1 98.5 297 TYR B N 1
ATOM 5100 C CA . TYR B 1 297 ? 17.109 42.344 21.812 1 98.5 297 TYR B CA 1
ATOM 5101 C C . TYR B 1 297 ? 17.688 43.5 20.969 1 98.5 297 TYR B C 1
ATOM 5103 O O . TYR B 1 297 ? 18.297 43.25 19.922 1 98.5 297 TYR B O 1
ATOM 5111 N N . TYR B 1 298 ? 17.484 44.688 21.422 1 98.5 298 TYR B N 1
ATOM 5112 C CA . TYR B 1 298 ? 17.859 45.906 20.703 1 98.5 298 TYR B CA 1
ATOM 5113 C C . TYR B 1 298 ? 18.781 46.781 21.547 1 98.5 298 TYR B C 1
ATOM 5115 O O . TYR B 1 298 ? 18.734 46.719 22.781 1 98.5 298 TYR B O 1
ATOM 5123 N N . THR B 1 299 ? 19.516 47.625 20.875 1 98.06 299 THR B N 1
ATOM 5124 C CA . THR B 1 299 ? 20.359 48.594 21.562 1 98.06 299 THR B CA 1
ATOM 5125 C C . THR B 1 299 ? 19.516 49.75 22.078 1 98.06 299 THR B C 1
ATOM 5127 O O . THR B 1 299 ? 18.422 50 21.578 1 98.06 299 THR B O 1
ATOM 5130 N N . PRO B 1 300 ? 20.109 50.406 23.125 1 97.25 300 PRO B N 1
ATOM 5131 C CA . PRO B 1 300 ? 19.391 51.625 23.578 1 97.25 300 PRO B CA 1
ATOM 5132 C C . PRO B 1 300 ? 19.125 52.594 22.453 1 97.25 300 PRO B C 1
ATOM 5134 O O . PRO B 1 300 ? 18.062 53.219 22.406 1 97.25 300 PRO B O 1
ATOM 5137 N N . GLU B 1 301 ? 20.078 52.688 21.578 1 97.19 301 GLU B N 1
ATOM 5138 C CA . GLU B 1 301 ? 19.922 53.594 20.453 1 97.19 301 GLU B CA 1
ATOM 5139 C C . GLU B 1 301 ? 18.75 53.219 19.578 1 97.19 301 GLU B C 1
ATOM 5141 O O . GLU B 1 301 ? 17.953 54.062 19.172 1 97.19 301 GLU B O 1
ATOM 5146 N N . GLU B 1 302 ? 18.609 51.969 19.281 1 97.81 302 GLU B N 1
ATOM 5147 C CA . GLU B 1 302 ? 17.484 51.469 18.469 1 97.81 302 GLU B CA 1
ATOM 5148 C C . GLU B 1 302 ? 16.156 51.719 19.172 1 97.81 302 GLU B C 1
ATOM 5150 O O . GLU B 1 302 ? 15.188 52.125 18.531 1 97.81 302 GLU B O 1
ATOM 5155 N N . LEU B 1 303 ? 16.141 51.5 20.438 1 97.56 303 LEU B N 1
ATOM 5156 C CA . LEU B 1 303 ? 14.922 51.656 21.234 1 97.56 303 LEU B CA 1
ATOM 5157 C C . LEU B 1 303 ? 14.508 53.125 21.281 1 97.56 303 LEU B C 1
ATOM 5159 O O . LEU B 1 303 ? 13.312 53.438 21.234 1 97.56 303 LEU B O 1
ATOM 5163 N N . ASN B 1 304 ? 15.492 53.969 21.359 1 96.5 304 ASN B N 1
ATOM 5164 C CA . ASN B 1 304 ? 15.219 55.406 21.5 1 96.5 304 ASN B CA 1
ATOM 5165 C C . ASN B 1 304 ? 14.742 56 20.172 1 96.5 304 ASN B C 1
ATOM 5167 O O . ASN B 1 304 ? 14.227 57.125 20.156 1 96.5 304 ASN B O 1
ATOM 5171 N N . ASN B 1 305 ? 14.883 55.281 19.141 1 95.38 305 ASN B N 1
ATOM 5172 C CA . ASN B 1 305 ? 14.445 55.75 17.844 1 95.38 305 ASN B CA 1
ATOM 5173 C C . ASN B 1 305 ? 12.969 55.469 17.609 1 95.38 305 ASN B C 1
ATOM 5175 O O . ASN B 1 305 ? 12.406 55.875 16.578 1 95.38 305 ASN B O 1
ATOM 5179 N N . VAL B 1 306 ? 12.312 54.844 18.484 1 95.12 306 VAL B N 1
ATOM 5180 C CA . VAL B 1 306 ? 10.898 54.5 18.375 1 95.12 306 VAL B CA 1
ATOM 5181 C C . VAL B 1 306 ? 10.07 55.5 19.203 1 95.12 306 VAL B C 1
ATOM 5183 O O . VAL B 1 306 ? 10.43 55.812 20.328 1 95.12 306 VAL B O 1
ATOM 5186 N N . ASN B 1 307 ? 9.008 55.969 18.609 1 91.81 307 ASN B N 1
ATOM 5187 C CA . ASN B 1 307 ? 8.086 56.812 19.375 1 91.81 307 ASN B CA 1
ATOM 5188 C C . ASN B 1 307 ? 7.328 56.031 20.422 1 91.81 307 ASN B C 1
ATOM 5190 O O . ASN B 1 307 ? 6.66 55.031 20.094 1 91.81 307 ASN B O 1
ATOM 5194 N N . ILE B 1 308 ? 7.438 56.406 21.656 1 91.62 308 ILE B N 1
ATOM 5195 C CA . ILE B 1 308 ? 6.762 55.688 22.719 1 91.62 308 ILE B CA 1
ATOM 5196 C C . ILE B 1 308 ? 5.805 56.594 23.453 1 91.62 308 ILE B C 1
ATOM 5198 O O . ILE B 1 308 ? 5.988 57.812 23.453 1 91.62 308 ILE B O 1
A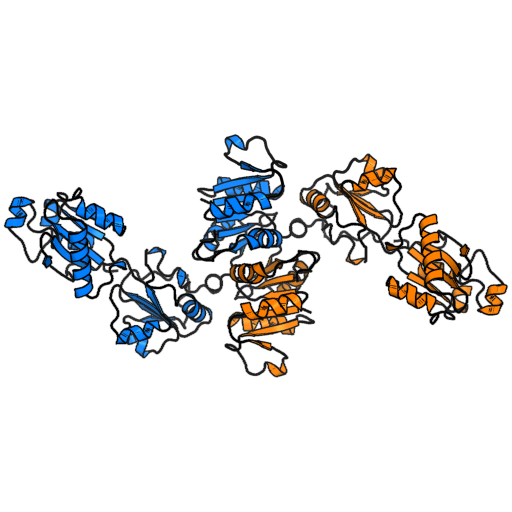TOM 5202 N N . GLU B 1 309 ? 4.953 56.062 24.062 1 85.69 309 GLU B N 1
ATOM 5203 C CA . GLU B 1 309 ? 3.904 56.812 24.75 1 85.69 309 GLU B CA 1
ATOM 5204 C C . GLU B 1 309 ? 4.324 57.188 26.156 1 85.69 309 GLU B C 1
ATOM 5206 O O . GLU B 1 309 ? 3.893 58.219 26.688 1 85.69 309 GLU B O 1
ATOM 5211 N N . GLN B 1 310 ? 5.18 56.312 26.703 1 85.19 310 GLN B N 1
ATOM 5212 C CA . GLN B 1 310 ? 5.5 56.531 28.109 1 85.19 310 GLN B CA 1
ATOM 5213 C C . GLN B 1 310 ? 7.008 56.531 28.344 1 85.19 310 GLN B C 1
ATOM 5215 O O . GLN B 1 310 ? 7.535 55.594 28.969 1 85.19 310 GLN B O 1
ATOM 5220 N N . PRO B 1 311 ? 7.648 57.594 27.984 1 89.94 311 PRO B N 1
ATOM 5221 C CA . PRO B 1 311 ? 9.086 57.625 28.25 1 89.94 311 PRO B CA 1
ATOM 5222 C C . PRO B 1 311 ? 9.406 57.75 29.734 1 89.94 311 PRO B C 1
ATOM 5224 O O . PRO B 1 311 ? 8.648 58.375 30.484 1 89.94 311 PRO B O 1
ATOM 5227 N N . SER B 1 312 ? 10.469 57.156 30.078 1 89.5 312 SER B N 1
ATOM 5228 C CA . SER B 1 312 ? 10.867 57.156 31.484 1 89.5 312 SER B CA 1
ATOM 5229 C C . SER B 1 312 ? 12.32 57.625 31.641 1 89.5 312 SER B C 1
ATOM 5231 O O . SER B 1 312 ? 13.234 56.938 31.188 1 89.5 312 SER B O 1
ATOM 5233 N N . GLU B 1 313 ? 12.523 58.656 32.438 1 90.75 313 GLU B N 1
ATOM 5234 C CA . GLU B 1 313 ? 13.875 59.125 32.719 1 90.75 313 GLU B CA 1
ATOM 5235 C C . GLU B 1 313 ? 14.625 58.156 33.625 1 90.75 313 GLU B C 1
ATOM 5237 O O . GLU B 1 313 ? 15.844 58 33.5 1 90.75 313 GLU B O 1
ATOM 5242 N N . THR B 1 314 ? 13.883 57.594 34.438 1 88.19 314 THR B N 1
ATOM 5243 C CA . THR B 1 314 ? 14.469 56.594 35.312 1 88.19 314 THR B CA 1
ATOM 5244 C C . THR B 1 314 ? 15.078 55.438 34.531 1 88.19 314 THR B C 1
ATOM 5246 O O . THR B 1 314 ? 16.203 55.031 34.781 1 88.19 314 THR B O 1
ATOM 5249 N N . VAL B 1 315 ? 14.312 54.938 33.562 1 91.75 315 VAL B N 1
ATOM 5250 C CA . VAL B 1 315 ? 14.797 53.844 32.719 1 91.75 315 VAL B CA 1
ATOM 5251 C C . VAL B 1 315 ? 16.016 54.312 31.938 1 91.75 315 VAL B C 1
ATOM 5253 O O . VAL B 1 315 ? 16.984 53.562 31.797 1 91.75 315 VAL B O 1
ATOM 5256 N N . TYR B 1 316 ? 15.992 55.562 31.5 1 93.75 316 TYR B N 1
ATOM 5257 C CA . TYR B 1 316 ? 17.109 56.094 30.719 1 93.75 316 TYR B CA 1
ATOM 5258 C C . TYR B 1 316 ? 18.391 56.125 31.531 1 93.75 316 TYR B C 1
ATOM 5260 O O . TYR B 1 316 ? 19.469 55.812 31.016 1 93.75 316 TYR B O 1
ATOM 5268 N N . ARG B 1 317 ? 18.312 56.406 32.719 1 94.06 317 ARG B N 1
ATOM 5269 C CA . ARG B 1 317 ? 19.484 56.531 33.594 1 94.06 317 ARG B CA 1
ATOM 5270 C C . ARG B 1 317 ? 20.172 55.188 33.75 1 94.06 317 ARG B C 1
ATOM 5272 O O . ARG B 1 317 ? 21.406 55.094 33.812 1 94.06 317 ARG B O 1
ATOM 5279 N N . TYR B 1 318 ? 19.391 54.25 33.719 1 90.75 318 TYR B N 1
ATOM 5280 C CA . TYR B 1 318 ? 19.938 52.906 34.031 1 90.75 318 TYR B CA 1
ATOM 5281 C C . TYR B 1 318 ? 20.297 52.156 32.75 1 90.75 318 TYR B C 1
ATOM 5283 O O . TYR B 1 318 ? 21.203 51.344 32.75 1 90.75 318 TYR B O 1
ATOM 5291 N N . THR B 1 319 ? 19.656 52.438 31.672 1 93.31 319 THR B N 1
ATOM 5292 C CA . THR B 1 319 ? 19.797 51.562 30.531 1 93.31 319 THR B CA 1
ATOM 5293 C C . THR B 1 319 ? 20.219 52.312 29.281 1 93.31 319 THR B C 1
ATOM 5295 O O . THR B 1 319 ? 20.656 51.719 28.297 1 93.31 319 THR B O 1
ATOM 5298 N N . GLY B 1 320 ? 20 53.656 29.328 1 94.5 320 GLY B N 1
ATOM 5299 C CA . GLY B 1 320 ? 20.266 54.469 28.156 1 94.5 320 GLY B CA 1
ATOM 5300 C C . GLY B 1 320 ? 19.094 54.531 27.203 1 94.5 320 GLY B C 1
ATOM 5301 O O . GLY B 1 320 ? 19.156 55.25 26.188 1 94.5 320 GLY B O 1
ATOM 5302 N N . ALA B 1 321 ? 18.062 53.906 27.5 1 96.56 321 ALA B N 1
ATOM 5303 C CA . ALA B 1 321 ? 16.828 53.938 26.719 1 96.56 321 ALA B CA 1
ATOM 5304 C C . ALA B 1 321 ? 15.672 54.531 27.531 1 96.56 321 ALA B C 1
ATOM 5306 O O . ALA B 1 321 ? 15.547 54.25 28.719 1 96.56 321 ALA B O 1
ATOM 5307 N N . TYR B 1 322 ? 14.797 55.219 26.891 1 95.56 322 TYR B N 1
ATOM 5308 C CA . TYR B 1 322 ? 13.68 55.844 27.578 1 95.56 322 TYR B CA 1
ATOM 5309 C C . TYR B 1 322 ? 12.57 54.844 27.859 1 95.56 322 TYR B C 1
ATOM 5311 O O . TYR B 1 322 ? 11.656 55.125 28.641 1 95.56 322 TYR B O 1
ATOM 5319 N N . GLY B 1 323 ? 12.633 53.75 27.219 1 95.94 323 GLY B N 1
ATOM 5320 C CA . GLY B 1 323 ? 11.734 52.625 27.375 1 95.94 323 GLY B CA 1
ATOM 5321 C C . GLY B 1 323 ? 12.281 51.344 26.781 1 95.94 323 GLY B C 1
ATOM 5322 O O . GLY B 1 323 ? 13.078 51.375 25.844 1 95.94 323 GLY B O 1
ATOM 5323 N N . VAL B 1 324 ? 11.836 50.219 27.359 1 97.06 324 VAL B N 1
ATOM 5324 C CA . VAL B 1 324 ? 12.344 48.938 26.875 1 97.06 324 VAL B CA 1
ATOM 5325 C C . VAL B 1 324 ? 11.195 48.094 26.312 1 97.06 324 VAL B C 1
ATOM 5327 O O . VAL B 1 324 ? 11.156 47.812 25.109 1 97.06 324 VAL B O 1
ATOM 5330 N N . SER B 1 325 ? 10.195 47.812 27.125 1 97.44 325 SER B N 1
ATOM 5331 C CA . SER B 1 325 ? 9.141 46.875 26.734 1 97.44 325 SER B CA 1
ATOM 5332 C C . SER B 1 325 ? 8.367 47.406 25.516 1 97.44 325 SER B C 1
ATOM 5334 O O . SER B 1 325 ? 8.266 46.719 24.5 1 97.44 325 SER B O 1
ATOM 5336 N N . GLU B 1 326 ? 7.879 48.656 25.547 1 97.31 326 GLU B N 1
ATOM 5337 C CA . GLU B 1 326 ? 7.047 49.219 24.484 1 97.31 326 GLU B CA 1
ATOM 5338 C C . GLU B 1 326 ? 7.82 49.344 23.188 1 97.31 326 GLU B C 1
ATOM 5340 O O . GLU B 1 326 ? 7.406 48.812 22.156 1 97.31 326 GLU B O 1
ATOM 5345 N N . PRO B 1 327 ? 9 49.969 23.172 1 97.44 327 PRO B N 1
ATOM 5346 C CA . PRO B 1 327 ? 9.703 50.125 21.906 1 97.44 327 PRO B CA 1
ATOM 5347 C C . PRO B 1 327 ? 10.219 48.812 21.359 1 97.44 327 PRO B C 1
ATOM 5349 O O . PRO B 1 327 ? 10.305 48.625 20.141 1 97.44 327 PRO B O 1
ATOM 5352 N N . ALA B 1 328 ? 10.57 47.875 22.203 1 98.06 328 ALA B N 1
ATOM 5353 C CA . ALA B 1 328 ? 11.031 46.562 21.734 1 98.06 328 ALA B CA 1
ATOM 5354 C C . ALA B 1 328 ? 9.922 45.812 21 1 98.06 328 ALA B C 1
ATOM 5356 O O . ALA B 1 328 ? 10.156 45.281 19.922 1 98.06 328 ALA B O 1
ATOM 5357 N N . ALA B 1 329 ? 8.703 45.781 21.547 1 97.94 329 ALA B N 1
ATOM 5358 C CA . ALA B 1 329 ? 7.559 45.156 20.891 1 97.94 329 ALA B CA 1
ATOM 5359 C C . ALA B 1 329 ? 7.246 45.844 19.562 1 97.94 329 ALA B C 1
ATOM 5361 O O . ALA B 1 329 ? 6.945 45.156 18.578 1 97.94 329 ALA B O 1
ATOM 5362 N N . LYS B 1 330 ? 7.379 47.156 19.562 1 97.38 330 LYS B N 1
ATOM 5363 C CA . LYS B 1 330 ? 7.09 47.938 18.359 1 97.38 330 LYS B CA 1
ATOM 5364 C C . LYS B 1 330 ? 8.117 47.656 17.266 1 97.38 330 LYS B C 1
ATOM 5366 O O . LYS B 1 330 ? 7.762 47.531 16.078 1 97.38 330 LYS B O 1
ATOM 5371 N N . LEU B 1 331 ? 9.383 47.594 17.656 1 97.56 331 LEU B N 1
ATOM 5372 C CA . LEU B 1 331 ? 10.445 47.406 16.688 1 97.56 331 LEU B CA 1
ATOM 5373 C C . LEU B 1 331 ? 10.281 46.062 15.984 1 97.56 331 LEU B C 1
ATOM 5375 O O . LEU B 1 331 ? 10.398 45.969 14.758 1 97.56 331 LEU B O 1
ATOM 5379 N N . TYR B 1 332 ? 9.953 45.062 16.672 1 97.75 332 TYR B N 1
ATOM 5380 C CA . TYR B 1 332 ? 9.82 43.75 16.094 1 97.75 332 TYR B CA 1
ATOM 5381 C C . TYR B 1 332 ? 8.539 43.625 15.273 1 97.75 332 TYR B C 1
ATOM 5383 O O . TYR B 1 332 ? 8.562 43.094 14.156 1 97.75 332 TYR B O 1
ATOM 5391 N N . SER B 1 333 ? 7.426 44.094 15.867 1 96.69 333 SER B N 1
ATOM 5392 C CA . SER B 1 333 ? 6.113 43.875 15.266 1 96.69 333 SER B CA 1
ATOM 5393 C C . SER B 1 333 ? 5.867 44.844 14.117 1 96.69 333 SER B C 1
ATOM 5395 O O . SER B 1 333 ? 5.051 44.594 13.234 1 96.69 333 SER B O 1
ATOM 5397 N N . GLY B 1 334 ? 6.531 46 14.195 1 94.75 334 GLY B N 1
ATOM 5398 C CA . GLY B 1 334 ? 6.227 47.062 13.258 1 94.75 334 GLY B CA 1
ATOM 5399 C C . GLY B 1 334 ? 4.906 47.75 13.555 1 94.75 334 GLY B C 1
ATOM 5400 O O . GLY B 1 334 ? 4.473 48.625 12.797 1 94.75 334 GLY B O 1
ATOM 5401 N N . ALA B 1 335 ? 4.258 47.406 14.625 1 92.88 335 ALA B N 1
ATOM 5402 C CA . ALA B 1 335 ? 2.951 47.969 14.961 1 92.88 335 ALA B CA 1
ATOM 5403 C C . ALA B 1 335 ? 3.084 49.375 15.516 1 92.88 335 ALA B C 1
ATOM 5405 O O . ALA B 1 335 ? 4.012 49.656 16.266 1 92.88 335 ALA B O 1
ATOM 5406 N N . GLU B 1 336 ? 2.195 50.156 15.117 1 88.88 336 GLU B N 1
ATOM 5407 C CA . GLU B 1 336 ? 2.148 51.5 15.688 1 88.88 336 GLU B CA 1
ATOM 5408 C C . GLU B 1 336 ? 1.382 51.531 17 1 88.88 336 GLU B C 1
ATOM 5410 O O . GLU B 1 336 ? 1.785 52.188 17.953 1 88.88 336 GLU B O 1
ATOM 5415 N N . LYS B 1 337 ? 0.313 50.812 16.969 1 92.12 337 LYS B N 1
ATOM 5416 C CA . LYS B 1 337 ? -0.511 50.688 18.172 1 92.12 337 LYS B CA 1
ATOM 5417 C C . LYS B 1 337 ? -0.356 49.312 18.828 1 92.12 337 LYS B C 1
ATOM 5419 O O . LYS B 1 337 ? -0.383 48.312 18.141 1 92.12 337 LYS B O 1
ATOM 5424 N N . LEU B 1 338 ? -0.163 49.375 20.125 1 96.38 338 LEU B N 1
ATOM 5425 C CA . LEU B 1 338 ? 0.014 48.156 20.875 1 96.38 338 LEU B CA 1
ATOM 5426 C C . LEU B 1 338 ? -1.297 47.719 21.531 1 96.38 338 LEU B C 1
ATOM 5428 O O . LEU B 1 338 ? -2.186 48.531 21.75 1 96.38 338 LEU B O 1
ATOM 5432 N N . GLU B 1 339 ? -1.447 46.406 21.703 1 97.38 339 GLU B N 1
ATOM 5433 C CA . GLU B 1 339 ? -2.588 45.875 22.453 1 97.38 339 GLU B CA 1
ATOM 5434 C C . GLU B 1 339 ? -2.494 46.25 23.938 1 97.38 339 GLU B C 1
ATOM 5436 O O . GLU B 1 339 ? -3.514 46.406 24.609 1 97.38 339 GLU B O 1
ATOM 5441 N N . LEU B 1 340 ? -1.289 46.219 24.438 1 97.81 340 LEU B N 1
ATOM 5442 C CA . LEU B 1 340 ? -0.938 46.656 25.781 1 97.81 340 LEU B CA 1
ATOM 5443 C C . LEU B 1 340 ? 0.345 47.5 25.766 1 97.81 340 LEU B C 1
ATOM 5445 O O . LEU B 1 340 ? 1.424 46.969 25.484 1 97.81 340 LEU B O 1
ATOM 5449 N N . VAL B 1 341 ? 0.169 48.719 26.109 1 96.44 341 VAL B N 1
ATOM 5450 C CA . VAL B 1 341 ? 1.301 49.625 26.016 1 96.44 341 VAL B CA 1
ATOM 5451 C C . VAL B 1 341 ? 2.34 49.281 27.078 1 96.44 341 VAL B C 1
ATOM 5453 O O . VAL B 1 341 ? 3.535 49.188 26.781 1 96.44 341 VAL B O 1
ATOM 5456 N N . LYS B 1 342 ? 1.845 49.156 28.281 1 95.62 342 LYS B N 1
ATOM 5457 C CA . LYS B 1 342 ? 2.781 48.906 29.375 1 95.62 342 LYS B CA 1
ATOM 5458 C C . LYS B 1 342 ? 2.051 48.438 30.625 1 95.62 342 LYS B C 1
ATOM 5460 O O . LYS B 1 342 ? 1.012 48.969 30.984 1 95.62 342 LYS B O 1
ATOM 5465 N N . LYS B 1 343 ? 2.52 47.406 31.156 1 96.69 343 LYS B N 1
ATOM 5466 C CA . LYS B 1 343 ? 2.08 46.875 32.469 1 96.69 343 LYS B CA 1
ATOM 5467 C C . LYS B 1 343 ? 3.271 46.531 33.344 1 96.69 343 LYS B C 1
ATOM 5469 O O . LYS B 1 343 ? 4.145 45.75 32.906 1 96.69 343 LYS B O 1
ATOM 5474 N N . LYS B 1 344 ? 3.266 47.094 34.469 1 95.19 344 LYS B N 1
ATOM 5475 C CA . LYS B 1 344 ? 4.301 46.75 35.438 1 95.19 344 LYS B CA 1
ATOM 5476 C C . LYS B 1 344 ? 3.775 45.75 36.5 1 95.19 344 LYS B C 1
ATOM 5478 O O . LYS B 1 344 ? 2.701 45.969 37.062 1 95.19 344 LYS B O 1
ATOM 5483 N N . ALA B 1 345 ? 4.484 44.75 36.688 1 95.88 345 ALA B N 1
ATOM 5484 C CA . ALA B 1 345 ? 4.164 43.75 37.719 1 95.88 345 ALA B CA 1
ATOM 5485 C C . ALA B 1 345 ? 5.43 43.25 38.375 1 95.88 345 ALA B C 1
ATOM 5487 O O . ALA B 1 345 ? 6.168 42.438 37.812 1 95.88 345 ALA B O 1
ATOM 5488 N N . GLY B 1 346 ? 5.605 43.719 39.656 1 95.12 346 GLY B N 1
ATOM 5489 C CA . GLY B 1 346 ? 6.832 43.344 40.344 1 95.12 346 GLY B CA 1
ATOM 5490 C C . GLY B 1 346 ? 8.078 43.844 39.656 1 95.12 346 GLY B C 1
ATOM 5491 O O . GLY B 1 346 ? 8.203 45.062 39.406 1 95.12 346 GLY B O 1
ATOM 5492 N N . ASN B 1 347 ? 8.953 42.906 39.219 1 96.94 347 ASN B N 1
ATOM 5493 C CA . ASN B 1 347 ? 10.227 43.281 38.625 1 96.94 347 ASN B CA 1
ATOM 5494 C C . ASN B 1 347 ? 10.148 43.25 37.094 1 96.94 347 ASN B C 1
ATOM 5496 O O . ASN B 1 347 ? 11.164 43.375 36.406 1 96.94 347 ASN B O 1
ATOM 5500 N N . VAL B 1 348 ? 8.891 43.094 36.656 1 97.81 348 VAL B N 1
ATOM 5501 C CA . VAL B 1 348 ? 8.734 42.875 35.219 1 97.81 348 VAL B CA 1
ATOM 5502 C C . VAL B 1 348 ? 7.828 43.969 34.625 1 97.81 348 VAL B C 1
ATOM 5504 O O . VAL B 1 348 ? 6.84 44.344 35.25 1 97.81 348 VAL B O 1
ATOM 5507 N N . THR B 1 349 ? 8.188 44.531 33.531 1 97.38 349 THR B N 1
ATOM 5508 C CA . THR B 1 349 ? 7.336 45.344 32.688 1 97.38 349 THR B CA 1
ATOM 5509 C C . THR B 1 349 ? 7.078 44.688 31.328 1 97.38 349 THR B C 1
ATOM 5511 O O . THR B 1 349 ? 8 44.156 30.719 1 97.38 349 THR B O 1
ATOM 5514 N N . ILE B 1 350 ? 5.785 44.719 30.922 1 98.5 350 ILE B N 1
ATOM 5515 C CA . ILE B 1 350 ? 5.457 43.969 29.719 1 98.5 350 ILE B CA 1
ATOM 5516 C C . ILE B 1 350 ? 4.594 44.844 28.797 1 98.5 350 ILE B C 1
ATOM 5518 O O . ILE B 1 350 ? 3.77 45.625 29.266 1 98.5 350 ILE B O 1
ATOM 5522 N N . SER B 1 351 ? 4.836 44.75 27.547 1 98.31 351 SER B N 1
ATOM 5523 C CA . SER B 1 351 ? 4.035 45.281 26.453 1 98.31 351 SER B CA 1
ATOM 5524 C C . SER B 1 351 ? 3.654 44.188 25.469 1 98.31 351 SER B C 1
ATOM 5526 O O . SER B 1 351 ? 4.359 43.188 25.328 1 98.31 351 SER B O 1
ATOM 5528 N N . VAL B 1 352 ? 2.5 44.344 24.859 1 98.75 352 VAL B N 1
ATOM 5529 C CA . VAL B 1 352 ? 2.018 43.312 23.953 1 98.75 352 VAL B CA 1
ATOM 5530 C C . VAL B 1 352 ? 1.65 43.938 22.609 1 98.75 352 VAL B C 1
ATOM 5532 O O . VAL B 1 352 ? 0.877 44.875 22.547 1 98.75 352 VAL B O 1
ATOM 5535 N N . ALA B 1 353 ? 2.25 43.406 21.547 1 98.25 353 ALA B N 1
ATOM 5536 C CA . ALA B 1 353 ? 1.937 43.812 20.172 1 98.25 353 ALA B CA 1
ATOM 5537 C C . ALA B 1 353 ? 1.444 42.625 19.344 1 98.25 353 ALA B C 1
ATOM 5539 O O . ALA B 1 353 ? 1.685 41.469 19.703 1 98.25 353 ALA B O 1
ATOM 5540 N N . LEU B 1 354 ? 0.713 42.969 18.297 1 97.88 354 LEU B N 1
ATOM 5541 C CA . LEU B 1 354 ? 0.263 41.938 17.328 1 97.88 354 LEU B CA 1
ATOM 5542 C C . LEU B 1 354 ? 0.914 42.156 15.969 1 97.88 354 LEU B C 1
ATOM 5544 O O . LEU B 1 354 ? 1.011 43.312 15.5 1 97.88 354 LEU B O 1
ATOM 5548 N N . LEU B 1 355 ? 1.414 41.062 15.453 1 96 355 LEU B N 1
ATOM 5549 C CA . LEU B 1 355 ? 1.878 41.094 14.07 1 96 355 LEU B CA 1
ATOM 5550 C C . LEU B 1 355 ? 0.702 41.188 13.109 1 96 355 LEU B C 1
ATOM 5552 O O . LEU B 1 355 ? -0.325 40.531 13.312 1 96 355 LEU B O 1
ATOM 5556 N N . GLN B 1 356 ? 0.917 42.094 12.172 1 88.88 356 GLN B N 1
ATOM 5557 C CA . GLN B 1 356 ? -0.118 42.219 11.148 1 88.88 356 GLN B CA 1
ATOM 5558 C C . GLN B 1 356 ? 0.292 41.469 9.867 1 88.88 356 GLN B C 1
ATOM 5560 O O . GLN B 1 356 ? 1.457 41.531 9.469 1 88.88 356 GLN B O 1
ATOM 5565 N N . HIS B 1 357 ? -0.561 40.625 9.414 1 84.19 357 HIS B N 1
ATOM 5566 C CA . HIS B 1 357 ? -0.336 39.906 8.164 1 84.19 357 HIS B CA 1
ATOM 5567 C C . HIS B 1 357 ? -1.285 40.406 7.07 1 84.19 357 HIS B C 1
ATOM 5569 O O . HIS B 1 357 ? -2.395 40.844 7.363 1 84.19 357 HIS B O 1
#

Nearest PDB structures (foldseek):
  3eeq-assembly1_A  TM=4.241E-01  e=4.153E-21  Saccharolobus solfataricus
  2w6k-assembly1_A  TM=8.851E-01  e=3.783E-09  Pseudomonas aeruginosa
  2w6l-assembly1_A  TM=8.914E-01  e=1.012E-08  Pseudomonas aeruginosa
  4e21-assembly1_A-2  TM=5.064E-01  e=1.722E-02  Geobacter metallireducens GS-15
  4e21-assembly1_B-2  TM=5.058E-01  e=1.825E-02  Geobacter metallireducens GS-15

Organism: Parageobacillus thermoglucosidasius (NCBI:txid1426)